Protein 2R8B (pdb70)

InterPro domains:
  IPR002925 Dienelactone hydrolase [PF01738] (79-183)
  IPR029058 Alpha/Beta hydrolase fold [G3DSA:3.40.50.1820] (1-204)
  IPR029058 Alpha/Beta hydrolase fold [SSF53474] (9-200)

Organism: Agrobacterium fabrum (strain C58 / ATCC 33970) (NCBI:txid176299)

CATH classification: 3.40.50.1820

Structure (mmCIF, N/CA/C/O backbone):
data_2R8B
#
_entry.id   2R8B
#
_cell.length_a   58.904
_cell.length_b   58.727
_cell.length_c   165.155
_cell.angle_alpha   90.00
_cell.angle_beta   90.00
_cell.angle_gamma   90.00
#
_symmetry.space_group_name_H-M   'P 21 21 21'
#
loop_
_entity.id
_entity.type
_entity.pdbx_description
1 polymer 'Uncharacterized protein Atu2452'
2 non-polymer 'SULFATE ION'
3 water water
#
loop_
_atom_site.group_PDB
_atom_site.id
_atom_site.type_symbol
_atom_site.label_atom_id
_atom_site.label_alt_id
_atom_site.label_comp_id
_atom_site.label_asym_id
_atom_site.label_entity_id
_atom_site.label_seq_id
_atom_site.pdbx_PDB_ins_code
_atom_site.Cartn_x
_atom_site.Cartn_y
_atom_site.Cartn_z
_atom_site.occupancy
_atom_site.B_iso_or_equiv
_atom_site.auth_seq_id
_atom_site.auth_comp_id
_atom_site.auth_asym_id
_atom_site.auth_atom_id
_atom_site.pdbx_PDB_model_num
ATOM 1 N N . PRO A 1 45 ? 7.811 14.914 3.355 1.00 66.29 43 PRO A N 1
ATOM 2 C CA . PRO A 1 45 ? 8.428 16.048 2.633 1.00 66.05 43 PRO A CA 1
ATOM 3 C C . PRO A 1 45 ? 9.920 15.847 2.274 1.00 65.81 43 PRO A C 1
ATOM 4 O O . PRO A 1 45 ? 10.506 14.796 2.595 1.00 66.12 43 PRO A O 1
ATOM 16 N N . THR A 1 47 ? 13.519 18.776 1.794 1.00 61.59 45 THR A N 1
ATOM 17 C CA . THR A 1 47 ? 13.894 19.960 2.608 1.00 59.96 45 THR A CA 1
ATOM 18 C C . THR A 1 47 ? 13.570 21.377 2.057 1.00 59.21 45 THR A C 1
ATOM 19 O O . THR A 1 47 ? 13.101 22.248 2.799 1.00 58.76 45 THR A O 1
ATOM 23 N N . LYS A 1 48 ? 13.819 21.594 0.770 1.00 58.13 46 LYS A N 1
ATOM 24 C CA . LYS A 1 48 ? 13.330 22.767 0.027 1.00 56.86 46 LYS A CA 1
ATOM 25 C C . LYS A 1 48 ? 11.821 22.740 -0.219 1.00 56.48 46 LYS A C 1
ATOM 26 O O . LYS A 1 48 ? 11.220 23.735 -0.594 1.00 55.97 46 LYS A O 1
ATOM 32 N N . ASP A 1 49 ? 11.230 21.565 -0.068 1.00 56.20 47 ASP A N 1
ATOM 33 C CA . ASP A 1 49 ? 9.793 21.393 -0.127 1.00 55.86 47 ASP A CA 1
ATOM 34 C C . ASP A 1 49 ? 9.143 21.529 1.243 1.00 55.83 47 ASP A C 1
ATOM 35 O O . ASP A 1 49 ? 8.020 21.044 1.430 1.00 55.50 47 ASP A O 1
ATOM 40 N N . SER A 1 50 ? 9.834 22.153 2.204 1.00 55.46 48 SER A N 1
ATOM 41 C CA . SER A 1 50 ? 9.385 22.054 3.602 1.00 55.04 48 SER A CA 1
ATOM 42 C C . SER A 1 50 ? 8.080 22.813 3.861 1.00 54.69 48 SER A C 1
ATOM 43 O O . SER A 1 50 ? 7.306 22.437 4.720 1.00 55.04 48 SER A O 1
ATOM 46 N N . TYR A 1 51 ? 7.833 23.872 3.105 1.00 54.52 49 TYR A N 1
ATOM 47 C CA . TYR A 1 51 ? 6.525 24.492 3.080 1.00 54.20 49 TYR A CA 1
ATOM 48 C C . TYR A 1 51 ? 5.927 24.102 1.753 1.00 54.31 49 TYR A C 1
ATOM 49 O O . TYR A 1 51 ? 6.650 23.916 0.750 1.00 54.18 49 TYR A O 1
ATOM 58 N N . PHE A 1 52 ? 4.609 23.976 1.751 1.00 54.30 50 PHE A N 1
ATOM 59 C CA . PHE A 1 52 ? 3.849 23.972 0.525 1.00 54.72 50 PHE A CA 1
ATOM 60 C C . PHE A 1 52 ? 4.008 25.340 -0.091 1.00 54.38 50 PHE A C 1
ATOM 61 O O . PHE A 1 52 ? 3.963 26.335 0.595 1.00 54.60 50 PHE A O 1
ATOM 69 N N . HIS A 1 53 ? 4.216 25.420 -1.387 1.00 54.72 51 HIS A N 1
ATOM 70 C CA . HIS A 1 53 ? 4.470 26.740 -1.957 1.00 54.63 51 HIS A CA 1
ATOM 71 C C . HIS A 1 53 ? 4.235 26.778 -3.455 1.00 54.97 51 HIS A C 1
ATOM 72 O O . HIS A 1 53 ? 4.265 25.747 -4.105 1.00 54.74 51 HIS A O 1
ATOM 79 N N . LYS A 1 54 ? 3.992 27.962 -4.003 1.00 55.39 52 LYS A N 1
ATOM 80 C CA . LYS A 1 54 ? 4.177 28.146 -5.442 1.00 55.23 52 LYS A CA 1
ATOM 81 C C . LYS A 1 54 ? 5.671 28.403 -5.776 1.00 55.21 52 LYS A C 1
ATOM 82 O O . LYS A 1 54 ? 6.417 28.952 -4.941 1.00 55.46 52 LYS A O 1
ATOM 88 N N . SER A 1 55 ? 6.105 28.021 -6.987 1.00 54.80 53 SER A N 1
ATOM 89 C CA . SER A 1 55 ? 7.434 28.410 -7.489 1.00 54.51 53 SER A CA 1
ATOM 90 C C . SER A 1 55 ? 7.493 28.711 -8.984 1.00 54.71 53 SER A C 1
ATOM 91 O O . SER A 1 55 ? 6.779 28.109 -9.780 1.00 54.93 53 SER A O 1
ATOM 94 N N . ARG A 1 56 ? 8.378 29.627 -9.365 1.00 54.96 54 ARG A N 1
ATOM 95 C CA . ARG A 1 56 ? 8.645 29.908 -10.783 1.00 55.45 54 ARG A CA 1
ATOM 96 C C . ARG A 1 56 ? 10.160 29.946 -10.940 1.00 55.14 54 ARG A C 1
ATOM 97 O O . ARG A 1 56 ? 10.813 30.878 -10.452 1.00 55.34 54 ARG A O 1
ATOM 105 N N . ALA A 1 57 ? 10.714 28.895 -11.543 1.00 54.80 55 ALA A N 1
ATOM 106 C CA . ALA A 1 57 ? 12.156 28.754 -11.764 1.00 55.14 55 ALA A CA 1
ATOM 107 C C . ALA A 1 57 ? 12.705 29.937 -12.554 1.00 55.63 55 ALA A C 1
ATOM 108 O O . ALA A 1 57 ? 12.226 30.247 -13.636 1.00 55.65 55 ALA A O 1
ATOM 110 N N . GLY A 1 58 ? 13.700 30.617 -11.993 1.00 56.28 56 GLY A N 1
ATOM 111 C CA . GLY A 1 58 ? 14.342 31.739 -12.681 1.00 56.15 56 GLY A CA 1
ATOM 112 C C . GLY A 1 58 ? 15.693 31.373 -13.285 1.00 55.61 56 GLY A C 1
ATOM 113 O O . GLY A 1 58 ? 16.149 30.209 -13.202 1.00 54.71 56 GLY A O 1
ATOM 114 N N . VAL A 1 59 ? 16.326 32.386 -13.883 1.00 54.96 57 VAL A N 1
ATOM 115 C CA . VAL A 1 59 ? 17.672 32.249 -14.416 1.00 54.38 57 VAL A CA 1
ATOM 116 C C . VAL A 1 59 ? 18.722 32.058 -13.312 1.00 53.65 57 VAL A C 1
ATOM 117 O O . VAL A 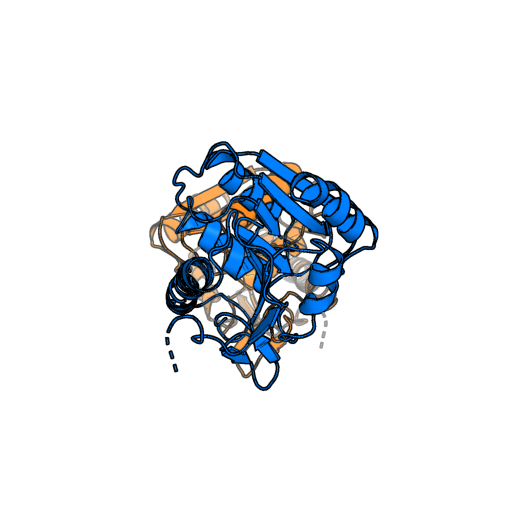1 59 ? 18.634 32.687 -12.252 1.00 54.63 57 VAL A O 1
ATOM 121 N N . ALA A 1 60 ? 19.671 31.157 -13.550 1.00 52.55 58 ALA A N 1
ATOM 122 C CA . ALA A 1 60 ? 20.808 30.934 -12.665 1.00 52.43 58 ALA A CA 1
ATOM 123 C C . ALA A 1 60 ? 21.650 32.215 -12.371 1.00 52.65 58 ALA A C 1
ATOM 124 O O . ALA A 1 60 ? 22.222 32.852 -13.278 1.00 52.82 58 ALA A O 1
ATOM 126 N N . GLY A 1 61 ? 21.743 32.598 -11.108 1.00 51.86 59 GLY A N 1
ATOM 127 C CA . GLY A 1 61 ? 22.535 33.776 -10.803 1.00 52.25 59 GLY A CA 1
ATOM 128 C C . GLY A 1 61 ? 21.654 34.971 -10.496 1.00 52.50 59 GLY A C 1
ATOM 129 O O . GLY A 1 61 ? 22.097 35.971 -9.840 1.00 52.44 59 GLY A O 1
ATOM 130 N N . ALA A 1 62 ? 20.407 34.853 -10.956 1.00 51.94 60 ALA A N 1
ATOM 131 C CA . ALA A 1 62 ? 19.381 35.818 -10.661 1.00 52.13 60 ALA A CA 1
ATOM 132 C C . ALA A 1 62 ? 18.815 35.616 -9.229 1.00 53.14 60 ALA A C 1
ATOM 133 O O . ALA A 1 62 ? 18.932 34.513 -8.631 1.00 53.38 60 ALA A O 1
ATOM 135 N N . PRO A 1 63 ? 18.205 36.684 -8.665 1.00 53.22 61 PRO A N 1
ATOM 136 C CA . PRO A 1 63 ? 17.724 36.611 -7.280 1.00 52.81 61 PRO A CA 1
ATOM 137 C C . PRO A 1 63 ? 16.785 35.443 -7.019 1.00 52.76 61 PRO A C 1
ATOM 138 O O . PRO A 1 63 ? 16.129 34.954 -7.946 1.00 52.94 61 PRO A O 1
ATOM 142 N N . LEU A 1 64 ? 16.800 34.994 -5.765 1.00 52.63 62 LEU A N 1
ATOM 143 C CA . LEU A 1 64 ? 15.778 34.184 -5.134 1.00 53.23 62 LEU A CA 1
ATOM 144 C C . LEU A 1 64 ? 14.803 35.171 -4.492 1.00 54.03 62 LEU A C 1
ATOM 145 O O . LEU A 1 64 ? 15.156 35.890 -3.548 1.00 54.38 62 LEU A O 1
ATOM 150 N N . PHE A 1 65 ? 13.585 35.231 -5.004 1.00 54.26 63 PHE A N 1
ATOM 151 C CA . PHE A 1 65 ? 12.645 36.165 -4.453 1.00 54.13 63 PHE A CA 1
ATOM 152 C C . PHE A 1 65 ? 11.653 35.375 -3.622 1.00 54.80 63 PHE A C 1
ATOM 153 O O . PHE A 1 65 ? 10.850 34.625 -4.171 1.00 55.80 63 PHE A O 1
ATOM 161 N N . VAL A 1 66 ? 11.698 35.517 -2.305 1.00 54.62 64 VAL A N 1
ATOM 162 C CA . VAL A 1 66 ? 10.714 34.839 -1.465 1.00 54.90 64 VAL A CA 1
ATOM 163 C C . VAL A 1 66 ? 9.711 35.861 -0.939 1.00 55.07 64 VAL A C 1
ATOM 164 O O . VAL A 1 66 ? 10.104 36.957 -0.551 1.00 54.58 64 VAL A O 1
ATOM 168 N N . LEU A 1 67 ? 8.418 35.523 -1.012 1.00 55.79 65 LEU A N 1
ATOM 169 C CA . LEU A 1 67 ? 7.342 36.451 -0.643 1.00 56.27 65 LEU A CA 1
ATOM 170 C C . LEU A 1 67 ? 6.403 35.760 0.287 1.00 56.58 65 LEU A C 1
ATOM 171 O O . LEU A 1 67 ? 5.969 34.641 0.033 1.00 57.59 65 LEU A O 1
ATOM 176 N N . LEU A 1 68 ? 6.057 36.466 1.354 1.00 56.92 66 LEU A N 1
ATOM 177 C CA . LEU A 1 68 ? 5.380 35.901 2.483 1.00 56.31 66 LEU A CA 1
ATOM 178 C C . LEU A 1 68 ? 4.066 36.655 2.790 1.00 56.48 66 LEU A C 1
ATOM 179 O O . LEU A 1 68 ? 4.088 37.811 3.204 1.00 56.88 66 LEU A O 1
ATOM 184 N N . HIS A 1 69 ? 2.936 35.982 2.586 1.00 56.43 67 HIS A N 1
ATOM 185 C CA . HIS A 1 69 ? 1.614 36.573 2.709 1.00 56.76 67 HIS A CA 1
ATOM 186 C C . HIS A 1 69 ? 1.319 37.044 4.136 1.00 57.35 67 HIS A C 1
ATOM 187 O O . HIS A 1 69 ? 1.992 36.627 5.071 1.00 57.30 67 HIS A O 1
ATOM 194 N N . GLY A 1 70 ? 0.305 37.902 4.288 1.00 57.54 68 GLY A N 1
ATOM 195 C CA . GLY A 1 70 ? -0.190 38.287 5.596 1.00 58.22 68 GLY A CA 1
ATOM 196 C C . GLY A 1 70 ? -1.054 37.182 6.184 1.00 58.64 68 GLY A C 1
ATOM 197 O O . GLY A 1 70 ? -1.353 36.187 5.513 1.00 59.71 68 GLY A O 1
ATOM 198 N N . THR A 1 71 ? -1.437 37.346 7.437 1.00 58.01 69 THR A N 1
ATOM 199 C CA . THR A 1 71 ? -2.417 36.504 8.074 1.00 58.48 69 THR A CA 1
ATOM 200 C C . THR A 1 71 ? -3.649 36.399 7.148 1.00 59.04 69 THR A C 1
ATOM 201 O O . THR A 1 71 ? -4.148 37.426 6.637 1.00 59.38 69 THR A O 1
ATOM 205 N N . GLY A 1 72 ? -4.131 35.174 6.924 1.00 58.59 70 GLY A N 1
ATOM 206 C CA . GLY A 1 72 ? -5.354 34.982 6.181 1.00 58.52 70 GLY A CA 1
ATOM 207 C C . GLY A 1 72 ? -5.127 34.811 4.694 1.00 58.86 70 GLY A C 1
ATOM 208 O O . GLY A 1 72 ? -6.002 34.325 4.003 1.00 58.74 70 GLY A O 1
ATOM 209 N N . GLY A 1 73 ? -3.956 35.205 4.192 1.00 59.23 71 GLY A N 1
ATOM 210 C CA . GLY A 1 73 ? -3.619 35.043 2.776 1.00 59.45 71 GLY A CA 1
ATOM 211 C C . GLY A 1 73 ? -3.140 33.638 2.465 1.00 60.14 71 GLY A C 1
ATOM 212 O O . GLY A 1 73 ? -3.463 32.695 3.199 1.00 60.16 71 GLY A O 1
ATOM 213 N N . ASP A 1 74 ? -2.381 33.493 1.373 1.00 60.56 72 ASP A N 1
ATOM 214 C CA . ASP A 1 74 ? -1.772 32.212 1.000 1.00 61.07 72 ASP A CA 1
ATOM 215 C C . ASP A 1 74 ? -0.699 32.373 -0.096 1.00 61.48 72 ASP A C 1
ATOM 216 O O . ASP A 1 74 ? -0.200 33.493 -0.303 1.00 61.99 72 ASP A O 1
ATOM 221 N N . GLU A 1 75 ? -0.368 31.272 -0.797 1.00 61.10 73 GLU A N 1
ATOM 222 C CA . GLU A 1 75 ? 0.729 31.255 -1.776 1.00 61.24 73 GLU A CA 1
ATOM 223 C C . GLU A 1 75 ? 0.442 32.050 -3.046 1.00 61.35 73 GLU A C 1
ATOM 224 O O . GLU A 1 75 ? 1.374 32.431 -3.767 1.00 61.24 73 GLU A O 1
ATOM 230 N N . ASN A 1 76 ? -0.830 32.292 -3.339 1.00 61.37 74 ASN A N 1
ATOM 231 C CA . ASN A 1 76 ? -1.166 33.122 -4.500 1.00 61.67 74 ASN A CA 1
ATOM 232 C C . ASN A 1 76 ? -1.291 34.608 -4.255 1.00 61.36 74 ASN A C 1
ATOM 233 O O . ASN A 1 76 ? -1.277 35.359 -5.235 1.00 61.39 74 ASN A O 1
ATOM 238 N N . GLN A 1 77 ? -1.439 35.021 -2.992 1.00 60.79 75 GLN A N 1
ATOM 239 C CA . GLN A 1 77 ? -1.429 36.445 -2.663 1.00 60.85 75 GLN A CA 1
ATOM 240 C C . GLN A 1 77 ? -0.328 37.161 -3.423 1.00 60.13 75 GLN A C 1
ATOM 241 O O . GLN A 1 77 ? -0.610 37.990 -4.307 1.00 59.27 75 GLN A O 1
ATOM 247 N N . PHE A 1 78 ? 0.918 36.802 -3.119 1.00 59.43 76 PHE A N 1
ATOM 248 C CA . PHE A 1 78 ? 2.037 37.564 -3.646 1.00 59.09 76 PHE A CA 1
ATOM 249 C C . PHE A 1 78 ? 2.805 37.053 -4.874 1.00 58.62 76 PHE A C 1
ATOM 250 O O . PHE A 1 78 ? 3.681 37.770 -5.379 1.00 58.81 76 PHE A O 1
ATOM 258 N N . PHE A 1 79 ? 2.467 35.854 -5.361 1.00 57.86 77 PHE A N 1
ATOM 259 C CA . PHE A 1 79 ? 3.184 35.222 -6.462 1.00 57.07 77 PHE A CA 1
ATOM 260 C C . PHE A 1 79 ? 3.312 36.093 -7.706 1.00 58.09 77 PHE A C 1
ATOM 261 O O . PHE A 1 79 ? 4.436 36.411 -8.082 1.00 58.51 77 PHE A O 1
ATOM 269 N N . ASP A 1 80 ? 2.216 36.477 -8.368 1.00 58.65 78 ASP A N 1
ATOM 270 C CA . ASP A 1 80 ? 2.410 37.137 -9.671 1.00 59.39 78 ASP A CA 1
ATOM 271 C C . ASP A 1 80 ? 2.827 38.552 -9.440 1.00 59.52 78 ASP A C 1
ATOM 272 O O . ASP A 1 80 ? 3.527 39.143 -10.260 1.00 59.53 78 ASP A O 1
ATOM 277 N N . PHE A 1 81 ? 2.433 39.085 -8.295 1.00 59.99 79 PHE A N 1
ATOM 278 C CA . PHE A 1 81 ? 2.889 40.401 -7.907 1.00 60.48 79 PHE A CA 1
ATOM 279 C C . PHE A 1 81 ? 4.408 40.532 -8.025 1.00 60.84 79 PHE A C 1
ATOM 280 O O . PHE A 1 81 ? 4.917 41.469 -8.653 1.00 61.04 79 PHE A O 1
ATOM 288 N N . GLY A 1 82 ? 5.111 39.581 -7.412 1.00 61.29 80 GLY A N 1
ATOM 289 C CA . GLY A 1 82 ? 6.559 39.435 -7.543 1.00 61.88 80 GLY A CA 1
ATOM 290 C C . GLY A 1 82 ? 7.100 38.737 -8.802 1.00 62.39 80 GLY A C 1
ATOM 291 O O . GLY A 1 82 ? 8.293 38.748 -9.045 1.00 62.61 80 GLY A O 1
ATOM 292 N N . ALA A 1 83 ? 6.261 38.116 -9.613 1.00 62.58 81 ALA A N 1
ATOM 293 C CA . ALA A 1 83 ? 6.767 37.635 -10.902 1.00 63.52 81 ALA A CA 1
ATOM 294 C C . ALA A 1 83 ? 6.945 38.836 -11.821 1.00 63.74 81 ALA A C 1
ATOM 295 O O . ALA A 1 83 ? 7.976 38.989 -12.509 1.00 63.44 81 ALA A O 1
ATOM 297 N N . ARG A 1 84 ? 5.905 39.669 -11.793 1.00 64.50 82 ARG A N 1
ATOM 298 C CA . ARG A 1 84 ? 5.839 40.972 -12.431 1.00 65.50 82 ARG A CA 1
ATOM 299 C C . ARG A 1 84 ? 6.998 41.842 -11.923 1.00 64.67 82 ARG A C 1
ATOM 300 O O . ARG A 1 84 ? 7.579 42.585 -12.681 1.00 64.50 82 ARG A O 1
ATOM 308 N N . LEU A 1 85 ? 7.357 41.746 -10.651 1.00 64.08 83 LEU A N 1
ATOM 309 C CA . LEU A 1 85 ? 8.398 42.635 -10.172 1.00 64.03 83 LEU A CA 1
ATOM 310 C C . LEU A 1 85 ? 9.820 42.304 -10.609 1.00 64.11 83 LEU A C 1
ATOM 311 O O . LEU A 1 85 ? 10.596 43.200 -10.896 1.00 64.57 83 LEU A O 1
ATOM 316 N N . LEU A 1 86 ? 10.194 41.033 -10.593 1.00 63.80 84 LEU A N 1
ATOM 317 C CA . LEU A 1 86 ? 11.549 40.662 -10.952 1.00 63.22 84 LEU A CA 1
ATOM 318 C C . LEU A 1 86 ? 11.440 39.608 -12.038 1.00 63.71 84 LEU A C 1
ATOM 319 O O . LEU A 1 86 ? 11.367 38.385 -11.797 1.00 63.92 84 LEU A O 1
ATOM 324 N N . PRO A 1 87 ? 11.415 40.106 -13.265 1.00 63.56 85 PRO A N 1
ATOM 325 C CA . PRO A 1 87 ? 10.845 39.395 -14.376 1.00 63.40 85 PRO A CA 1
ATOM 326 C C . PRO A 1 87 ? 11.535 38.055 -14.494 1.00 63.10 85 PRO A C 1
ATOM 327 O O . PRO A 1 87 ? 11.003 37.121 -15.107 1.00 63.87 85 PRO A O 1
ATOM 331 N N . GLN A 1 88 ? 12.729 37.954 -13.924 1.00 62.25 86 GLN A N 1
ATOM 332 C CA . GLN A 1 88 ? 13.515 36.761 -14.148 1.00 61.35 86 GLN A CA 1
ATOM 333 C C . GLN A 1 88 ? 14.192 36.228 -12.912 1.00 60.71 86 GLN A C 1
ATOM 334 O O . GLN A 1 88 ? 15.111 35.405 -12.993 1.00 60.86 86 GLN A O 1
ATOM 340 N N . ALA A 1 89 ? 13.689 36.672 -11.764 1.00 59.69 87 ALA A N 1
ATOM 341 C CA . ALA A 1 89 ? 14.138 36.151 -10.491 1.00 58.60 87 ALA A CA 1
ATOM 342 C C . ALA A 1 89 ? 13.519 34.785 -10.409 1.00 57.90 87 ALA A C 1
ATOM 343 O O . ALA A 1 89 ? 12.480 34.552 -11.035 1.00 57.85 87 ALA A O 1
ATOM 345 N N . THR A 1 90 ? 14.150 33.876 -9.676 1.00 57.03 88 THR A N 1
ATOM 346 C CA . THR A 1 90 ? 13.457 32.654 -9.355 1.00 56.33 88 THR A CA 1
ATOM 347 C C . THR A 1 90 ? 12.525 32.987 -8.205 1.00 56.21 88 THR A C 1
ATOM 348 O O . THR A 1 90 ? 12.916 33.687 -7.283 1.00 56.28 88 THR A O 1
ATOM 352 N N . ILE A 1 91 ? 11.263 32.572 -8.298 1.00 55.99 89 ILE A N 1
ATOM 353 C CA . ILE A 1 91 ? 10.245 33.103 -7.384 1.00 55.66 89 ILE A CA 1
ATOM 354 C C . ILE A 1 91 ? 9.582 32.066 -6.550 1.00 55.99 89 ILE A C 1
ATOM 355 O O . ILE A 1 91 ? 9.085 31.049 -7.033 1.00 56.99 89 ILE A O 1
ATOM 360 N N . LEU A 1 92 ? 9.490 32.370 -5.281 1.00 56.06 90 LEU A N 1
ATOM 361 C CA . LEU A 1 92 ? 9.147 31.368 -4.344 1.00 56.70 90 LEU A CA 1
ATOM 362 C C . LEU A 1 92 ? 8.095 31.892 -3.357 1.00 56.02 90 LEU A C 1
ATOM 363 O O . LEU A 1 92 ? 8.288 32.906 -2.708 1.00 56.30 90 LEU A O 1
ATOM 368 N N . SER A 1 93 ? 6.954 31.234 -3.263 1.00 55.72 91 SER A N 1
ATOM 369 C CA . SER A 1 93 ? 5.884 31.797 -2.439 1.00 55.27 91 SER A CA 1
ATOM 370 C C . SER A 1 93 ? 5.107 30.723 -1.667 1.00 55.15 91 SER A C 1
ATOM 371 O O . SER A 1 93 ? 4.245 30.040 -2.226 1.00 55.34 91 SER A O 1
ATOM 374 N N . PRO A 1 94 ? 5.436 30.571 -0.375 1.00 54.76 92 PRO A N 1
ATOM 375 C CA . PRO A 1 94 ? 4.874 29.540 0.474 1.00 55.01 92 PRO A CA 1
ATOM 376 C C . PRO A 1 94 ? 3.610 29.996 1.165 1.00 55.67 92 PRO A C 1
ATOM 377 O O . PRO A 1 94 ? 3.436 31.218 1.430 1.00 56.36 92 PRO A O 1
ATOM 381 N N . VAL A 1 95 ? 2.746 29.029 1.466 1.00 55.90 93 VAL A N 1
ATOM 382 C CA . VAL A 1 95 ? 1.631 29.242 2.400 1.00 56.54 93 VAL A CA 1
ATOM 383 C C . VAL A 1 95 ? 2.154 28.906 3.792 1.00 57.12 93 VAL A C 1
ATOM 384 O O . VAL A 1 95 ? 2.853 27.906 3.948 1.00 57.77 93 VAL A O 1
ATOM 388 N N . GLY A 1 96 ? 1.849 29.736 4.784 1.00 57.10 94 GLY A N 1
ATOM 389 C CA . GLY A 1 96 ? 2.262 29.461 6.162 1.00 57.74 94 GLY A CA 1
ATOM 390 C C . GLY A 1 96 ? 1.741 28.153 6.752 1.00 57.94 94 GLY A C 1
ATOM 391 O O . GLY A 1 96 ? 0.761 27.582 6.283 1.00 57.33 94 GLY A O 1
ATOM 392 N N . ASP A 1 97 ? 2.400 27.685 7.797 1.00 58.74 95 ASP A N 1
ATOM 393 C CA . ASP A 1 97 ? 2.145 26.352 8.312 1.00 59.64 95 ASP A CA 1
ATOM 394 C C . ASP A 1 97 ? 1.335 26.337 9.584 1.00 59.93 95 ASP A C 1
ATOM 395 O O . ASP A 1 97 ? 1.175 25.287 10.196 1.00 60.24 95 ASP A O 1
ATOM 400 N N . VAL A 1 98 ? 0.840 27.497 9.997 1.00 60.34 96 VAL A N 1
ATOM 401 C CA . VAL A 1 98 ? -0.048 27.565 11.153 1.00 60.53 96 VAL A CA 1
ATOM 402 C C . VAL A 1 98 ? -1.424 27.981 10.640 1.00 60.85 96 VAL A C 1
ATOM 403 O O . VAL A 1 98 ? -1.532 28.843 9.775 1.00 61.27 96 VAL A O 1
ATOM 407 N N . SER A 1 99 ? -2.477 27.364 11.145 1.00 61.08 97 SER A N 1
ATOM 408 C CA . SER A 1 99 ? -3.806 27.748 10.723 1.00 61.55 97 SER A CA 1
ATOM 409 C C . SER A 1 99 ? -4.549 28.278 11.957 1.00 62.12 97 SER A C 1
ATOM 410 O O . SER A 1 99 ? -4.611 27.586 12.958 1.00 62.53 97 SER A O 1
ATOM 413 N N . GLU A 1 100 ? -5.072 29.506 11.909 1.00 62.48 98 GLU A N 1
ATOM 414 C CA . GLU A 1 100 ? -5.739 30.114 13.071 1.00 62.72 98 GLU A CA 1
ATOM 415 C C . GLU A 1 100 ? -7.270 30.027 12.961 1.00 63.09 98 GLU A C 1
ATOM 416 O O . GLU A 1 100 ? -7.907 30.974 12.484 1.00 63.35 98 GLU A O 1
ATOM 422 N N . HIS A 1 101 ? -7.847 28.921 13.464 1.00 63.13 99 HIS A N 1
ATOM 423 C CA . HIS A 1 101 ? -9.114 28.348 12.939 1.00 63.19 99 HIS A CA 1
ATOM 424 C C . HIS A 1 101 ? -9.401 28.922 11.535 1.00 62.26 99 HIS A C 1
ATOM 425 O O . HIS A 1 101 ? -10.100 29.925 11.393 1.00 62.20 99 HIS A O 1
ATOM 432 N N . GLY A 1 102 ? -8.828 28.317 10.503 1.00 61.10 100 GLY A N 1
ATOM 433 C CA . GLY A 1 102 ? -9.006 28.840 9.153 1.00 59.86 100 GLY A CA 1
ATOM 434 C C . GLY A 1 102 ? -7.822 29.626 8.611 1.00 58.91 100 GLY A C 1
ATOM 435 O O . GLY A 1 102 ? -7.075 29.114 7.783 1.00 58.31 100 GLY A O 1
ATOM 436 N N . ALA A 1 103 ? -7.648 30.867 9.073 1.00 58.20 101 ALA A N 1
ATOM 437 C CA . ALA A 1 103 ? -6.604 31.762 8.523 1.00 57.18 101 ALA A CA 1
ATOM 438 C C . ALA A 1 103 ? -5.140 31.263 8.702 1.00 56.59 101 ALA A C 1
ATOM 439 O O . ALA A 1 103 ? -4.668 31.015 9.817 1.00 56.64 101 ALA A O 1
ATOM 441 N N . ALA A 1 104 ? -4.432 31.110 7.588 1.00 55.63 102 ALA A N 1
ATOM 442 C CA . ALA A 1 104 ? -3.058 30.633 7.642 1.00 54.98 102 ALA A CA 1
ATOM 443 C C . ALA A 1 104 ? -2.056 31.744 8.017 1.00 54.57 102 ALA A C 1
ATOM 444 O O . ALA A 1 104 ? -2.206 32.905 7.586 1.00 54.51 102 ALA A O 1
ATOM 446 N N . ARG A 1 105 ? -1.057 31.395 8.834 1.00 53.85 103 ARG A N 1
ATOM 447 C CA . ARG A 1 105 ? 0.031 32.324 9.207 1.00 53.37 103 ARG A CA 1
ATOM 448 C C . ARG A 1 105 ? 1.322 31.574 9.352 1.00 53.42 103 ARG A C 1
ATOM 449 O O . ARG A 1 105 ? 1.321 30.339 9.299 1.00 53.35 103 ARG A O 1
ATOM 457 N N . PHE A 1 106 ? 2.410 32.324 9.528 1.00 53.10 104 PHE A N 1
ATOM 458 C CA . PHE A 1 106 ? 3.733 31.741 9.619 1.00 53.33 104 PHE A CA 1
ATOM 459 C C . PHE A 1 106 ? 4.272 31.377 11.012 1.00 54.34 104 PHE A C 1
ATOM 460 O O . PHE A 1 106 ? 5.389 30.833 11.098 1.00 55.10 104 PHE A O 1
ATOM 468 N N . PHE A 1 107 ? 3.530 31.687 12.085 1.00 54.73 105 PHE A N 1
ATOM 469 C CA . PHE A 1 107 ? 3.927 31.342 13.477 1.00 55.12 105 PHE A CA 1
ATOM 470 C C . PHE A 1 107 ? 2.818 31.707 14.411 1.00 56.29 105 PHE A C 1
ATOM 471 O O . PHE A 1 107 ? 1.973 32.524 14.082 1.00 56.53 105 PHE A O 1
ATOM 479 N N . ARG A 1 108 ? 2.835 31.163 15.612 1.00 58.10 106 ARG A N 1
ATOM 480 C CA . ARG A 1 108 ? 1.673 31.260 16.481 1.00 60.48 106 ARG A CA 1
ATOM 481 C C . ARG A 1 108 ? 1.649 32.456 17.414 1.00 61.24 106 ARG A C 1
ATOM 482 O O . ARG A 1 108 ? 2.626 32.758 18.081 1.00 61.52 106 ARG A O 1
ATOM 490 N N . ARG A 1 109 ? 0.495 33.102 17.487 1.00 62.11 107 ARG A N 1
ATOM 491 C CA . ARG A 1 109 ? 0.200 34.034 18.579 1.00 62.68 107 ARG A CA 1
ATOM 492 C C . ARG A 1 109 ? -0.690 33.295 19.551 1.00 63.69 107 ARG A C 1
ATOM 493 O O . ARG A 1 109 ? -1.542 32.489 19.158 1.00 63.94 107 ARG A O 1
ATOM 501 N N . THR A 1 110 ? -0.544 33.599 20.825 1.00 64.48 108 THR A N 1
ATOM 502 C CA . THR A 1 110 ? -1.521 33.119 21.767 1.00 65.79 108 THR A CA 1
ATOM 503 C C . THR A 1 110 ? -2.887 33.776 21.413 1.00 66.02 108 THR A C 1
ATOM 504 O O . THR A 1 110 ? -2.943 34.747 20.630 1.00 66.06 108 THR A O 1
ATOM 508 N N . GLY A 1 111 ? -3.980 33.223 21.954 1.00 66.59 109 GLY A N 1
ATOM 509 C CA . GLY A 1 111 ? -5.285 33.905 21.935 1.00 66.66 109 GLY A CA 1
ATOM 510 C C . GLY A 1 111 ? -5.071 35.322 22.459 1.00 66.69 109 GLY A C 1
ATOM 511 O O . GLY A 1 111 ? -4.210 35.547 23.321 1.00 67.37 109 GLY A O 1
ATOM 512 N N . GLU A 1 112 ? -5.815 36.292 21.936 1.00 65.97 110 GLU A N 1
ATOM 513 C CA . GLU A 1 112 ? -5.612 37.693 22.339 1.00 65.28 110 GLU A CA 1
ATOM 514 C C . GLU A 1 112 ? -4.233 38.228 21.934 1.00 65.01 110 GLU A C 1
ATOM 515 O O . GLU A 1 112 ? -3.794 39.288 22.433 1.00 65.51 110 GLU A O 1
ATOM 521 N N . GLY A 1 113 ? -3.552 37.478 21.054 1.00 63.79 111 GLY A N 1
ATOM 522 C CA . GLY A 1 113 ? -2.586 38.056 20.131 1.00 61.94 111 GLY A CA 1
ATOM 523 C C . GLY A 1 113 ? -1.107 38.171 20.386 1.00 60.78 111 GLY A C 1
ATOM 524 O O . GLY A 1 113 ? -0.395 38.746 19.548 1.00 61.04 111 GLY A O 1
ATOM 525 N N . VAL A 1 114 ? -0.608 37.638 21.499 1.00 59.79 112 VAL A N 1
ATOM 526 C CA . VAL A 1 114 ? 0.844 37.827 21.807 1.00 58.54 112 VAL A CA 1
ATOM 527 C C . VAL A 1 114 ? 1.689 36.725 21.170 1.00 57.53 112 VAL A C 1
ATOM 528 O O . VAL A 1 114 ? 1.324 35.537 21.280 1.00 58.20 112 VAL A O 1
ATOM 532 N N . TYR A 1 115 ? 2.780 37.101 20.505 1.00 55.45 113 TYR A N 1
ATOM 533 C CA . TYR A 1 115 ? 3.598 36.102 19.803 1.00 54.65 113 TYR A CA 1
ATOM 534 C C . TYR A 1 115 ? 4.152 34.978 20.673 1.00 54.77 113 TYR A C 1
ATOM 535 O O . TYR A 1 115 ? 4.754 35.225 21.738 1.00 54.08 113 TYR A O 1
ATOM 544 N N . ASP A 1 116 ? 4.003 33.752 20.166 1.00 54.77 114 ASP A N 1
ATOM 545 C CA . ASP A 1 116 ? 4.643 32.571 20.728 1.00 54.61 114 ASP A CA 1
ATOM 546 C C . ASP A 1 116 ? 6.123 32.560 20.285 1.00 54.76 114 ASP A C 1
ATOM 547 O O . ASP A 1 116 ? 6.439 32.355 19.090 1.00 54.82 114 ASP A O 1
ATOM 560 N N . VAL A 1 118 ? 8.733 30.446 21.166 1.00 52.81 116 VAL A N 1
ATOM 561 C CA . VAL A 1 118 ? 9.238 29.130 20.737 1.00 52.59 116 VAL A CA 1
ATOM 562 C C . VAL A 1 118 ? 8.787 28.821 19.313 1.00 52.65 116 VAL A C 1
ATOM 563 O O . VAL A 1 118 ? 9.594 28.356 18.497 1.00 53.52 116 VAL A O 1
ATOM 567 N N . ASP A 1 119 ? 7.522 29.096 18.994 1.00 51.94 117 ASP A N 1
ATOM 568 C CA . ASP A 1 119 ? 7.056 28.843 17.634 1.00 51.10 117 ASP A CA 1
ATOM 569 C C . ASP A 1 119 ? 7.721 29.760 16.635 1.00 50.14 117 ASP A C 1
ATOM 570 O O . ASP A 1 119 ? 8.068 29.332 15.562 1.00 50.13 117 ASP A O 1
ATOM 575 N N . LEU A 1 120 ? 7.906 31.013 17.003 1.00 49.48 118 LEU A N 1
ATOM 576 C CA . LEU A 1 120 ? 8.614 31.941 16.142 1.00 49.74 118 LEU A CA 1
ATOM 577 C C . LEU A 1 120 ? 10.035 31.500 15.846 1.00 49.74 118 LEU A C 1
ATOM 578 O O . LEU A 1 120 ? 10.476 31.593 14.700 1.00 49.18 118 LEU A O 1
ATOM 583 N N . GLU A 1 121 ? 10.742 31.030 16.869 1.00 50.01 119 GLU A N 1
ATOM 584 C CA . GLU A 1 121 ? 12.084 30.520 16.685 1.00 51.79 119 GLU A CA 1
ATOM 585 C C . GLU A 1 121 ? 12.046 29.259 15.808 1.00 51.48 119 GLU A C 1
ATOM 586 O O . GLU A 1 121 ? 12.859 29.107 14.874 1.00 51.37 119 GLU A O 1
ATOM 592 N N . ARG A 1 122 ? 11.063 28.390 16.057 1.00 51.44 120 ARG A N 1
ATOM 593 C CA . ARG A 1 122 ? 10.883 27.200 15.203 1.00 51.26 120 ARG A CA 1
ATOM 594 C C . ARG A 1 122 ? 10.755 27.571 13.725 1.00 51.13 120 ARG A C 1
ATOM 595 O O . ARG A 1 122 ? 11.397 26.935 12.881 1.00 51.37 120 ARG A O 1
ATOM 603 N N . ALA A 1 123 ? 9.953 28.604 13.447 1.00 50.69 121 ALA A N 1
ATOM 604 C CA . ALA A 1 123 ? 9.539 28.978 12.093 1.00 51.06 121 ALA A CA 1
ATOM 605 C C . ALA A 1 123 ? 10.641 29.732 11.376 1.00 51.75 121 ALA A C 1
ATOM 606 O O . ALA A 1 123 ? 10.813 29.647 10.147 1.00 51.82 121 ALA A O 1
ATOM 608 N N . THR A 1 124 ? 11.393 30.482 12.170 1.00 52.43 122 THR A N 1
ATOM 609 C CA . THR A 1 124 ? 12.538 31.227 11.669 1.00 51.90 122 THR A CA 1
ATOM 610 C C . THR A 1 124 ? 13.579 30.240 11.188 1.00 51.76 122 THR A C 1
ATOM 611 O O . THR A 1 124 ? 14.083 30.385 10.077 1.00 52.82 122 THR A O 1
ATOM 615 N N . GLY A 1 125 ? 13.842 29.213 11.992 1.00 51.42 123 GLY A N 1
ATOM 616 C CA . GLY A 1 125 ? 14.724 28.128 11.613 1.00 50.82 123 GLY A CA 1
ATOM 617 C C . GLY A 1 125 ? 14.256 27.352 10.408 1.00 50.96 123 GLY A C 1
ATOM 618 O O . GLY A 1 125 ? 15.085 26.923 9.619 1.00 51.15 123 GLY A O 1
ATOM 619 N N . LYS A 1 126 ? 12.940 27.181 10.248 1.00 51.09 124 LYS A N 1
ATOM 620 C CA . LYS A 1 126 ? 12.373 26.482 9.075 1.00 51.07 124 LYS A CA 1
ATOM 621 C C . LYS A 1 126 ? 12.537 27.320 7.807 1.00 51.76 124 LYS A C 1
ATOM 622 O O . LYS A 1 126 ? 13.126 26.851 6.841 1.00 51.69 124 LYS A O 1
ATOM 636 N N . ALA A 1 128 ? 14.642 29.915 7.176 1.00 52.35 126 ALA A N 1
ATOM 637 C CA . ALA A 1 128 ? 16.042 29.986 6.821 1.00 52.12 126 ALA A CA 1
ATOM 638 C C . ALA A 1 128 ? 16.434 28.771 5.965 1.00 52.49 126 ALA A C 1
ATOM 639 O O . ALA A 1 128 ? 16.962 28.929 4.870 1.00 52.40 126 ALA A O 1
ATOM 641 N N . ASP A 1 129 ? 16.149 27.568 6.463 1.00 52.24 127 ASP A N 1
ATOM 642 C CA . ASP A 1 129 ? 16.558 26.341 5.801 1.00 52.28 127 ASP A CA 1
ATOM 643 C C . ASP A 1 129 ? 15.965 26.216 4.413 1.00 52.47 127 ASP A C 1
ATOM 644 O O . ASP A 1 129 ? 16.689 25.921 3.444 1.00 52.57 127 ASP A O 1
ATOM 649 N N . PHE A 1 130 ? 14.651 26.448 4.359 1.00 51.95 128 PHE A N 1
ATOM 650 C CA . PHE A 1 130 ? 13.842 26.456 3.171 1.00 51.24 128 PHE A CA 1
ATOM 651 C C . PHE A 1 130 ? 14.494 27.392 2.168 1.00 51.44 128 PHE A C 1
ATOM 652 O O . PHE A 1 130 ? 14.818 26.989 1.064 1.00 51.81 128 PHE A O 1
ATOM 660 N N . ILE A 1 131 ? 14.750 28.626 2.560 1.00 51.70 129 ILE A N 1
ATOM 661 C CA . ILE A 1 131 ? 15.443 29.550 1.665 1.00 51.91 129 ILE A CA 1
ATOM 662 C C . ILE A 1 131 ? 16.846 29.046 1.213 1.00 52.01 129 ILE A C 1
ATOM 663 O O . ILE A 1 131 ? 17.069 28.922 0.022 1.00 53.13 129 ILE A O 1
ATOM 668 N N . LYS A 1 132 ? 17.768 28.738 2.125 1.00 52.18 130 LYS A N 1
ATOM 669 C CA . LYS A 1 132 ? 19.083 28.157 1.758 1.00 52.87 130 LYS A CA 1
ATOM 670 C C . LYS A 1 132 ? 18.982 26.953 0.788 1.00 52.99 130 LYS A C 1
ATOM 671 O O . LYS A 1 132 ? 19.822 26.782 -0.125 1.00 52.78 130 LYS A O 1
ATOM 677 N N . ALA A 1 133 ? 17.973 26.109 1.030 1.00 52.60 131 ALA A N 1
ATOM 678 C CA . ALA A 1 133 ? 17.806 24.859 0.293 1.00 51.77 131 ALA A CA 1
ATOM 679 C C . ALA A 1 133 ? 17.352 25.149 -1.138 1.00 51.51 131 ALA A C 1
ATOM 680 O O . ALA A 1 133 ? 17.792 24.483 -2.058 1.00 51.12 131 ALA A O 1
ATOM 682 N N . ASN A 1 134 ? 16.515 26.172 -1.326 1.00 51.48 132 ASN A N 1
ATOM 683 C CA . ASN A 1 134 ? 16.078 26.568 -2.679 1.00 51.06 132 ASN A CA 1
ATOM 684 C C . ASN A 1 134 ? 17.124 27.348 -3.447 1.00 50.90 132 ASN A C 1
ATOM 685 O O . ASN A 1 134 ? 17.237 27.180 -4.650 1.00 50.99 132 ASN A O 1
ATOM 690 N N . ARG A 1 135 ? 17.831 28.240 -2.759 1.00 50.99 133 ARG A N 1
ATOM 691 C CA . ARG A 1 135 ? 19.106 28.763 -3.224 1.00 51.33 133 ARG A CA 1
ATOM 692 C C . ARG A 1 135 ? 19.911 27.640 -3.934 1.00 51.11 133 ARG A C 1
ATOM 693 O O . ARG A 1 135 ? 20.227 27.756 -5.096 1.00 51.50 133 ARG A O 1
ATOM 701 N N . GLU A 1 136 ? 20.215 26.540 -3.256 1.00 51.32 134 GLU A N 1
ATOM 702 C CA . GLU A 1 136 ? 20.922 25.426 -3.898 1.00 52.18 134 GLU A CA 1
ATOM 703 C C . GLU A 1 136 ? 20.174 24.966 -5.134 1.00 51.75 134 GLU A C 1
ATOM 704 O O . GLU A 1 136 ? 20.711 25.003 -6.226 1.00 51.79 134 GLU A O 1
ATOM 710 N N . HIS A 1 137 ? 18.919 24.567 -4.957 1.00 51.28 135 HIS A N 1
ATOM 711 C CA . HIS A 1 137 ? 18.184 23.905 -6.005 1.00 51.07 135 HIS A CA 1
ATOM 712 C C . HIS A 1 137 ? 18.169 24.672 -7.317 1.00 51.38 135 HIS A C 1
ATOM 713 O O . HIS A 1 137 ? 18.547 24.118 -8.356 1.00 50.98 135 HIS A O 1
ATOM 720 N N . TYR A 1 138 ? 17.766 25.943 -7.261 1.00 51.76 136 TYR A N 1
ATOM 721 C CA . TYR A 1 138 ? 17.731 26.833 -8.462 1.00 52.17 136 TYR A CA 1
ATOM 722 C C . TYR A 1 138 ? 19.049 27.540 -8.828 1.00 52.28 136 TYR A C 1
ATOM 723 O O . TYR A 1 138 ? 19.129 28.232 -9.849 1.00 51.80 136 TYR A O 1
ATOM 732 N N . GLN A 1 139 ? 20.061 27.384 -7.973 1.00 53.12 137 GLN A N 1
ATOM 733 C CA . GLN A 1 139 ? 21.392 27.985 -8.191 1.00 53.51 137 GLN A CA 1
ATOM 734 C C . GLN A 1 139 ? 21.219 29.500 -8.319 1.00 53.23 137 GLN A C 1
ATOM 735 O O . GLN A 1 139 ? 21.769 30.142 -9.229 1.00 53.80 137 GLN A O 1
ATOM 741 N N . ALA A 1 140 ? 20.385 30.028 -7.429 1.00 52.32 138 ALA A N 1
ATOM 742 C CA . ALA A 1 140 ? 20.013 31.430 -7.385 1.00 52.13 138 ALA A CA 1
ATOM 743 C C . ALA A 1 140 ? 21.172 32.220 -6.807 1.00 52.12 138 ALA A C 1
ATOM 744 O O . ALA A 1 140 ? 22.094 31.644 -6.210 1.00 52.26 138 ALA A O 1
ATOM 746 N N . GLY A 1 141 ? 21.110 33.540 -6.990 1.00 52.08 139 GLY A N 1
ATOM 747 C CA . GLY A 1 141 ? 22.115 34.486 -6.482 1.00 51.26 139 GLY A CA 1
ATOM 748 C C . GLY A 1 141 ? 21.664 35.273 -5.264 1.00 50.46 139 GLY A C 1
ATOM 749 O O . GLY A 1 141 ? 21.604 34.722 -4.175 1.00 51.50 139 GLY A O 1
ATOM 750 N N . PRO A 1 142 ? 21.376 36.579 -5.413 1.00 49.81 140 PRO A N 1
ATOM 751 C CA . PRO A 1 142 ? 20.928 37.357 -4.233 1.00 49.55 140 PRO A CA 1
ATOM 752 C C . PRO A 1 142 ? 19.639 36.804 -3.616 1.00 49.76 140 PRO A C 1
ATOM 753 O O . PRO A 1 142 ? 18.805 36.287 -4.360 1.00 49.61 140 PRO A O 1
ATOM 757 N N . VAL A 1 143 ? 19.461 36.870 -2.290 1.00 49.67 141 VAL A N 1
ATOM 758 C CA . VAL A 1 143 ? 18.125 36.558 -1.775 1.00 49.84 141 VAL A CA 1
ATOM 759 C C . VAL A 1 143 ? 17.399 37.819 -1.402 1.00 49.56 141 VAL A C 1
ATOM 760 O O . VAL A 1 143 ? 17.922 38.719 -0.724 1.00 50.62 141 VAL A O 1
ATOM 764 N N . ILE A 1 144 ? 16.184 37.891 -1.891 1.00 49.01 142 ILE A N 1
ATOM 765 C CA . ILE A 1 144 ? 15.354 39.042 -1.674 1.00 48.13 142 ILE A CA 1
ATOM 766 C C . ILE A 1 144 ? 14.072 38.521 -1.098 1.00 48.20 142 ILE A C 1
ATOM 767 O O . ILE A 1 144 ? 13.617 37.445 -1.472 1.00 48.18 142 ILE A O 1
ATOM 772 N N . GLY A 1 145 ? 13.495 39.280 -0.177 1.00 48.05 143 GLY A N 1
ATOM 773 C CA . GLY A 1 145 ? 12.253 38.898 0.442 1.00 47.73 143 GLY A CA 1
ATOM 774 C C . GLY A 1 145 ? 11.371 40.091 0.527 1.00 48.64 143 GLY A C 1
ATOM 775 O O . GLY A 1 145 ? 11.814 41.263 0.566 1.00 49.64 143 GLY A O 1
ATOM 776 N N . LEU A 1 146 ? 10.096 39.782 0.564 1.00 48.96 144 LEU A N 1
ATOM 777 C CA . LEU A 1 146 ? 9.061 40.767 0.713 1.00 49.25 144 LEU A CA 1
ATOM 778 C C . LEU A 1 146 ? 7.974 40.119 1.540 1.00 49.35 144 LEU A C 1
ATOM 779 O O . LEU A 1 146 ? 7.579 38.991 1.273 1.00 49.47 144 LEU A O 1
ATOM 784 N N . GLY A 1 147 ? 7.478 40.834 2.536 1.00 50.36 145 GLY A N 1
ATOM 785 C CA . GLY A 1 147 ? 6.445 40.297 3.427 1.00 51.16 145 GLY A CA 1
ATOM 786 C C . GLY A 1 147 ? 5.485 41.383 3.808 1.00 52.19 145 GLY A C 1
ATOM 787 O O . GLY A 1 147 ? 5.836 42.582 3.852 1.00 53.15 145 GLY A O 1
ATOM 788 N N . PHE A 1 148 ? 4.252 40.976 4.047 1.00 52.85 146 PHE A N 1
ATOM 789 C CA . PHE A 1 148 ? 3.212 41.900 4.512 1.00 52.84 146 PHE A CA 1
ATOM 790 C C . PHE A 1 148 ? 2.751 41.458 5.873 1.00 53.01 146 PHE A C 1
ATOM 791 O O . PHE A 1 148 ? 2.311 40.292 6.017 1.00 52.94 146 PHE A O 1
ATOM 799 N N . SER A 1 149 ? 2.862 42.361 6.862 1.00 53.62 147 SER A N 1
ATOM 800 C CA . SER A 1 149 ? 2.304 42.142 8.198 1.00 52.72 147 SER A CA 1
ATOM 801 C C . SER A 1 149 ? 2.928 40.858 8.796 1.00 52.36 147 SER A C 1
ATOM 802 O O . SER A 1 149 ? 4.152 40.828 9.005 1.00 52.54 147 SER A O 1
ATOM 805 N N . ASN A 1 150 ? 2.128 39.799 9.015 1.00 51.33 148 ASN A N 1
ATOM 806 C CA . ASN A 1 150 ? 2.641 38.538 9.589 1.00 50.93 148 ASN A CA 1
ATOM 807 C C . ASN A 1 150 ? 3.819 37.955 8.844 1.00 51.10 148 ASN A C 1
ATOM 808 O O . ASN A 1 150 ? 4.683 37.320 9.458 1.00 51.46 148 ASN A O 1
ATOM 813 N N . GLY A 1 151 ? 3.834 38.167 7.526 1.00 50.54 149 GLY A N 1
ATOM 814 C CA . GLY A 1 151 ? 4.909 37.740 6.678 1.00 50.25 149 GLY A CA 1
ATOM 815 C C . GLY A 1 151 ? 6.125 38.654 6.791 1.00 51.15 149 GLY A C 1
ATOM 816 O O . GLY A 1 151 ? 7.259 38.158 6.695 1.00 51.32 149 GLY A O 1
ATOM 817 N N . ALA A 1 152 ? 5.937 39.972 6.966 1.00 50.07 150 ALA A N 1
ATOM 818 C CA . ALA A 1 152 ? 7.101 40.827 7.183 1.00 49.73 150 ALA A CA 1
ATOM 819 C C . ALA A 1 152 ? 7.722 40.482 8.537 1.00 50.49 150 ALA A C 1
ATOM 820 O O . ALA A 1 152 ? 8.925 40.714 8.789 1.00 50.66 150 ALA A O 1
ATOM 822 N N . ASN A 1 153 ? 6.901 39.910 9.415 1.00 50.78 151 ASN A N 1
ATOM 823 C CA . ASN A 1 153 ? 7.335 39.642 10.782 1.00 51.10 151 ASN A CA 1
ATOM 824 C C . ASN A 1 153 ? 8.260 38.446 10.856 1.00 51.61 151 ASN A C 1
ATOM 825 O O . ASN A 1 153 ? 9.287 38.501 11.552 1.00 51.56 151 ASN A O 1
ATOM 830 N N . ILE A 1 154 ? 7.939 37.387 10.107 1.00 51.36 152 ILE A N 1
ATOM 831 C CA . ILE A 1 154 ? 8.809 36.207 10.061 1.00 51.24 152 ILE A CA 1
ATOM 832 C C . ILE A 1 154 ? 10.085 36.589 9.287 1.00 51.23 152 ILE A C 1
ATOM 833 O O . ILE A 1 154 ? 11.218 36.154 9.586 1.00 50.84 152 ILE A O 1
ATOM 838 N N . LEU A 1 155 ? 9.914 37.500 8.346 1.00 50.95 153 LEU A N 1
ATOM 839 C CA . LEU A 1 155 ? 11.031 37.888 7.517 1.00 51.30 153 LEU A CA 1
ATOM 840 C C . LEU A 1 155 ? 11.954 38.786 8.329 1.00 51.54 153 LEU A C 1
ATOM 841 O O . LEU A 1 155 ? 13.177 38.617 8.307 1.00 52.28 153 LEU A O 1
ATOM 846 N N . ALA A 1 156 ? 11.375 39.733 9.070 1.00 51.54 154 ALA A N 1
ATOM 847 C CA . ALA A 1 156 ? 12.160 40.550 9.956 1.00 50.32 154 ALA A CA 1
ATOM 848 C C . ALA A 1 156 ? 12.970 39.683 10.914 1.00 50.83 154 ALA A C 1
ATOM 849 O O . ALA A 1 156 ? 14.178 39.884 11.034 1.00 52.69 154 ALA A O 1
ATOM 851 N N . ASN A 1 157 ? 12.367 38.689 11.569 1.00 50.55 155 ASN A N 1
ATOM 852 C CA . ASN A 1 157 ? 13.134 37.833 12.519 1.00 49.50 155 ASN A CA 1
ATOM 853 C C . ASN A 1 157 ? 14.287 37.076 11.800 1.00 49.77 155 ASN A C 1
ATOM 854 O O . ASN A 1 157 ? 15.393 36.886 12.380 1.00 50.80 155 ASN A O 1
ATOM 859 N N . VAL A 1 158 ? 14.079 36.678 10.541 1.00 48.69 156 VAL A N 1
ATOM 860 C CA . VAL A 1 158 ? 15.193 36.087 9.804 1.00 47.97 156 VAL A CA 1
ATOM 861 C C . VAL A 1 158 ? 16.336 37.088 9.631 1.00 48.34 156 VAL A C 1
ATOM 862 O O . VAL A 1 158 ? 17.485 36.765 9.922 1.00 48.25 156 VAL A O 1
ATOM 866 N N . LEU A 1 159 ? 16.021 38.306 9.184 1.00 48.85 157 LEU A N 1
ATOM 867 C CA . LEU A 1 159 ? 16.993 39.409 9.142 1.00 49.32 157 LEU A CA 1
ATOM 868 C C . LEU A 1 159 ? 17.788 39.564 10.421 1.00 50.88 157 LEU A C 1
ATOM 869 O O . LEU A 1 159 ? 18.970 39.938 10.390 1.00 51.93 157 LEU A O 1
ATOM 874 N N . ILE A 1 160 ? 17.126 39.305 11.557 1.00 52.03 158 ILE A N 1
ATOM 875 C CA . ILE A 1 160 ? 17.747 39.363 12.874 1.00 52.01 158 ILE A CA 1
ATOM 876 C C . ILE A 1 160 ? 18.573 38.142 13.243 1.00 52.54 158 ILE A C 1
ATOM 877 O O . ILE A 1 160 ? 19.638 38.284 13.852 1.00 52.77 158 ILE A O 1
ATOM 882 N N . GLU A 1 161 ? 18.088 36.946 12.919 1.00 52.97 159 GLU A N 1
ATOM 883 C CA . GLU A 1 161 ? 18.744 35.730 13.421 1.00 53.69 159 GLU A CA 1
ATOM 884 C C . GLU A 1 161 ? 19.801 35.214 12.445 1.00 54.16 159 GLU A C 1
ATOM 885 O O . GLU A 1 161 ? 20.767 34.551 12.845 1.00 53.83 159 GLU A O 1
ATOM 891 N N . GLN A 1 162 ? 19.610 35.519 11.164 1.00 54.34 160 GLN A N 1
ATOM 892 C CA . GLN A 1 162 ? 20.5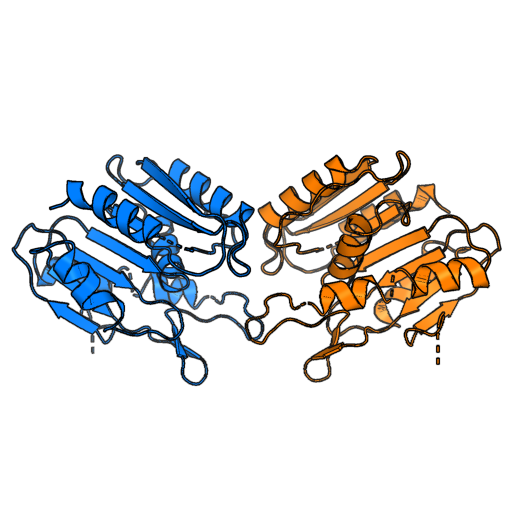54 35.142 10.107 1.00 55.21 160 GLN A CA 1
ATOM 893 C C . GLN A 1 162 ? 20.922 36.415 9.411 1.00 55.24 160 GLN A C 1
ATOM 894 O O . GLN A 1 162 ? 20.522 36.640 8.254 1.00 55.03 160 GLN A O 1
ATOM 900 N N . PRO A 1 163 ? 21.639 37.291 10.122 1.00 55.70 161 PRO A N 1
ATOM 901 C CA . PRO A 1 163 ? 21.736 38.627 9.551 1.00 56.26 161 PRO A CA 1
ATOM 902 C C . PRO A 1 163 ? 22.410 38.610 8.159 1.00 56.51 161 PRO A C 1
ATOM 903 O O . PRO A 1 163 ? 22.266 39.551 7.389 1.00 56.93 161 PRO A O 1
ATOM 907 N N . GLU A 1 164 ? 23.082 37.515 7.820 1.00 56.82 162 GLU A N 1
ATOM 908 C CA . GLU A 1 164 ? 23.868 37.485 6.611 1.00 57.41 162 GLU A CA 1
ATOM 909 C C . GLU A 1 164 ? 23.222 36.744 5.447 1.00 57.44 162 GLU A C 1
ATOM 910 O O . GLU A 1 164 ? 23.824 36.595 4.366 1.00 58.58 162 GLU A O 1
ATOM 916 N N . LEU A 1 165 ? 21.992 36.292 5.633 1.00 56.86 163 LEU A N 1
ATOM 917 C CA . LEU A 1 165 ? 21.283 35.620 4.536 1.00 56.15 163 LEU A CA 1
ATOM 918 C C . LEU A 1 165 ? 20.735 36.562 3.436 1.00 56.14 163 LEU A C 1
ATOM 919 O O . LEU A 1 165 ? 21.031 36.382 2.289 1.00 57.25 163 LEU A O 1
ATOM 924 N N . PHE A 1 166 ? 19.980 37.584 3.791 1.00 57.01 164 PHE A N 1
ATOM 925 C CA . PHE A 1 166 ? 19.342 38.466 2.825 1.00 57.07 164 PHE A CA 1
ATO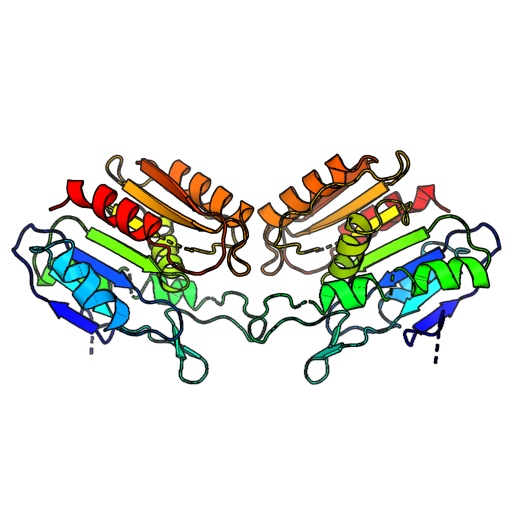M 926 C C . PHE A 1 166 ? 20.156 39.623 2.308 1.00 57.41 164 PHE A C 1
ATOM 927 O O . PHE A 1 166 ? 20.871 40.286 3.063 1.00 57.99 164 PHE A O 1
ATOM 935 N N . ASP A 1 167 ? 19.954 39.902 1.025 1.00 56.84 165 ASP A N 1
ATOM 936 C CA . ASP A 1 167 ? 20.525 41.046 0.386 1.00 56.87 165 ASP A CA 1
ATOM 937 C C . ASP A 1 167 ? 19.573 42.198 0.395 1.00 55.82 165 ASP A C 1
ATOM 938 O O . ASP A 1 167 ? 19.988 43.332 0.571 1.00 55.55 165 ASP A O 1
ATOM 943 N N . ALA A 1 168 ? 18.305 41.914 0.139 1.00 55.04 166 ALA A N 1
ATOM 944 C CA . ALA A 1 168 ? 17.290 42.958 0.183 1.00 54.87 166 ALA A CA 1
ATOM 945 C C . ALA A 1 168 ? 16.023 42.458 0.836 1.00 54.64 166 ALA A C 1
ATOM 946 O O . ALA A 1 168 ? 15.672 41.286 0.706 1.00 55.11 166 ALA A O 1
ATOM 948 N N . ALA A 1 169 ? 15.321 43.331 1.537 1.00 54.07 167 ALA A N 1
ATOM 949 C CA . ALA A 1 169 ? 14.068 4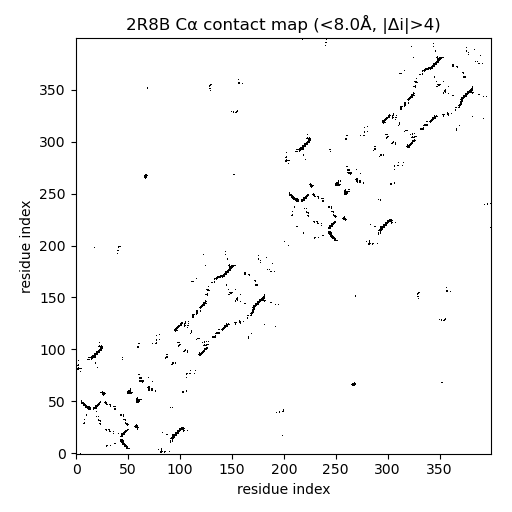2.895 2.120 1.00 54.23 167 ALA A CA 1
ATOM 950 C C . ALA A 1 169 ? 13.046 44.007 2.118 1.00 54.09 167 ALA A C 1
ATOM 951 O O . ALA A 1 169 ? 13.382 45.162 2.409 1.00 54.53 167 ALA A O 1
ATOM 953 N N . VAL A 1 170 ? 11.801 43.709 1.768 1.00 53.34 168 VAL A N 1
ATOM 954 C CA . VAL A 1 170 ? 10.838 44.754 2.010 1.00 52.96 168 VAL A CA 1
ATOM 955 C C . VAL A 1 170 ? 9.852 44.321 3.058 1.00 53.65 168 VAL A C 1
ATOM 956 O O . VAL A 1 170 ? 9.283 43.228 2.988 1.00 53.92 168 VAL A O 1
ATOM 960 N N . LEU A 1 171 ? 9.724 45.138 4.098 1.00 53.35 169 LEU A N 1
ATOM 961 C CA . LEU A 1 171 ? 8.815 44.812 5.180 1.00 52.65 169 LEU A CA 1
ATOM 962 C C . LEU A 1 171 ? 7.560 45.659 5.102 1.00 52.32 169 LEU A C 1
ATOM 963 O O . LEU A 1 171 ? 7.605 46.869 5.277 1.00 52.67 169 LEU A O 1
ATOM 976 N N . HIS A 1 173 ? 4.395 46.854 6.723 1.00 50.52 171 HIS A N 1
ATOM 977 C CA . HIS A 1 173 ? 3.670 46.905 7.946 1.00 49.81 171 HIS A CA 1
ATOM 978 C C . HIS A 1 173 ? 4.159 45.781 8.859 1.00 50.33 171 HIS A C 1
ATOM 979 O O . HIS A 1 173 ? 3.398 44.892 9.175 1.00 51.05 171 HIS A O 1
ATOM 986 N N . PRO A 1 174 ? 5.441 45.809 9.263 1.00 50.37 172 PRO A N 1
ATOM 987 C CA . PRO A 1 174 ? 5.921 44.900 10.294 1.00 51.35 172 PRO A CA 1
ATOM 988 C C . PRO A 1 174 ? 5.440 45.306 11.672 1.00 52.84 172 PRO A C 1
ATOM 989 O O . PRO A 1 174 ? 5.006 46.458 11.871 1.00 55.08 172 PRO A O 1
ATOM 993 N N . LEU A 1 175 ? 5.552 44.376 12.620 1.00 53.76 173 LEU A N 1
ATOM 994 C CA . LEU A 1 175 ? 5.240 44.594 14.041 1.00 54.61 173 LEU A CA 1
ATOM 995 C C . LEU A 1 175 ? 6.279 43.756 14.758 1.00 54.87 173 LEU A C 1
ATOM 996 O O . LEU A 1 175 ? 6.204 42.539 14.711 1.00 55.93 173 LEU A O 1
ATOM 1001 N N . ILE A 1 176 ? 7.284 44.365 15.364 1.00 54.62 174 ILE A N 1
ATOM 1002 C CA . ILE A 1 176 ? 8.202 43.574 16.195 1.00 54.15 174 ILE A CA 1
ATOM 1003 C C . ILE A 1 176 ? 8.173 44.181 17.576 1.00 54.11 174 ILE A C 1
ATOM 1004 O O . ILE A 1 176 ? 8.516 45.354 17.723 1.00 53.98 174 ILE A O 1
ATOM 1009 N N . PRO A 1 177 ? 7.724 43.392 18.578 1.00 54.14 175 PRO A N 1
ATOM 1010 C CA . PRO A 1 177 ? 7.439 43.788 20.004 1.00 53.75 175 PRO A CA 1
ATOM 1011 C C . PRO A 1 177 ? 8.615 43.771 20.963 1.00 53.91 175 PRO A C 1
ATOM 1012 O O . PRO A 1 177 ? 8.572 44.398 22.052 1.00 53.64 175 PRO A O 1
ATOM 1016 N N . PHE A 1 178 ? 9.642 43.030 20.583 1.00 54.51 176 PHE A N 1
ATOM 1017 C CA . PHE A 1 178 ? 10.742 42.772 21.487 1.00 54.72 176 PHE A CA 1
ATOM 1018 C C . PHE A 1 178 ? 11.913 43.595 20.970 1.00 55.54 176 PHE A C 1
ATOM 1019 O O . PHE A 1 178 ? 11.812 44.215 19.933 1.00 55.67 176 PHE A O 1
ATOM 1027 N N . GLU A 1 179 ? 13.011 43.620 21.700 1.00 57.12 177 GLU A N 1
ATOM 1028 C CA . GLU A 1 179 ? 14.194 44.346 21.250 1.00 58.59 177 GLU A CA 1
ATOM 1029 C C . GLU A 1 179 ? 15.186 43.313 20.815 1.00 58.45 177 GLU A C 1
ATOM 1030 O O . GLU A 1 179 ? 15.623 42.480 21.625 1.00 58.58 177 GLU A O 1
ATOM 1036 N N . PRO A 1 180 ? 15.519 43.345 19.523 1.00 58.29 178 PRO A N 1
ATOM 1037 C CA . PRO A 1 180 ? 16.404 42.436 18.838 1.00 58.02 178 PRO A CA 1
ATOM 1038 C C . PRO A 1 180 ? 17.800 42.627 19.348 1.00 58.60 178 PRO A C 1
ATOM 1039 O O . PRO A 1 180 ? 18.231 43.769 19.579 1.00 57.95 178 PRO A O 1
ATOM 1043 N N . LYS A 1 181 ? 18.478 41.510 19.572 1.00 59.42 179 LYS A N 1
ATOM 1044 C CA . LYS A 1 181 ? 19.905 41.559 19.828 1.00 61.23 179 LYS A CA 1
ATOM 1045 C C . LYS A 1 181 ? 20.492 41.743 18.443 1.00 61.41 179 LYS A C 1
ATOM 1046 O O . LYS A 1 181 ? 19.954 41.220 17.471 1.00 60.92 179 LYS A O 1
ATOM 1052 N N . ILE A 1 182 ? 21.577 42.510 18.367 1.00 62.02 180 ILE A N 1
ATOM 1053 C CA . ILE A 1 182 ? 22.039 43.047 17.102 1.00 62.11 180 ILE A CA 1
ATOM 1054 C C . ILE A 1 182 ? 23.273 42.323 16.626 1.00 62.20 180 ILE A C 1
ATOM 1055 O O . ILE A 1 182 ? 24.298 42.330 17.296 1.00 62.95 180 ILE A O 1
ATOM 1060 N N . SER A 1 183 ? 23.179 41.692 15.467 1.00 61.45 181 SER A N 1
ATOM 1061 C CA . SER A 1 183 ? 24.338 41.095 14.907 1.00 60.74 181 SER A CA 1
ATOM 1062 C C . SER A 1 183 ? 24.554 41.729 13.529 1.00 59.88 181 SER A C 1
ATOM 1063 O O . SER A 1 183 ? 23.571 42.133 12.888 1.00 61.12 181 SER A O 1
ATOM 1066 N N . PRO A 1 184 ? 25.822 41.874 13.083 1.00 58.23 182 PRO A N 1
ATOM 1067 C CA . PRO A 1 184 ? 26.024 42.618 11.841 1.00 57.08 182 PRO A CA 1
ATOM 1068 C C . PRO A 1 184 ? 25.592 41.874 10.561 1.00 55.94 182 PRO A C 1
ATOM 1069 O O . PRO A 1 184 ? 25.860 40.661 10.415 1.00 55.79 182 PRO A O 1
ATOM 1073 N N . ALA A 1 185 ? 24.911 42.609 9.672 1.00 54.16 183 ALA A N 1
ATOM 1074 C CA . ALA A 1 185 ? 24.531 42.161 8.315 1.00 52.17 183 ALA A CA 1
ATOM 1075 C C . ALA A 1 185 ? 25.630 42.475 7.301 1.00 51.10 183 ALA A C 1
ATOM 1076 O O . ALA A 1 185 ? 26.684 42.955 7.667 1.00 50.17 183 ALA A O 1
ATOM 1078 N N . LYS A 1 186 ? 25.355 42.233 6.019 1.00 50.96 184 LYS A N 1
ATOM 1079 C CA . LYS A 1 186 ? 26.304 42.548 4.929 1.00 50.56 184 LYS A CA 1
ATOM 1080 C C . LYS A 1 186 ? 26.111 44.001 4.533 1.00 50.02 184 LYS A C 1
ATOM 1081 O O . LYS A 1 186 ? 24.977 44.452 4.460 1.00 49.04 184 LYS A O 1
ATOM 1087 N N . PRO A 1 187 ? 27.215 44.753 4.293 1.00 50.60 185 PRO A N 1
ATOM 1088 C CA . PRO A 1 187 ? 27.135 46.203 4.036 1.00 50.67 185 PRO A CA 1
ATOM 1089 C C . PRO A 1 187 ? 26.213 46.536 2.869 1.00 51.53 185 PRO A C 1
ATOM 1090 O O . PRO A 1 187 ? 25.767 47.679 2.746 1.00 51.29 185 PRO A O 1
ATOM 1094 N N . THR A 1 188 ? 25.925 45.533 2.036 1.00 52.26 186 THR A N 1
ATOM 1095 C CA . THR A 1 188 ? 25.110 45.713 0.857 1.00 53.15 186 THR A CA 1
ATOM 1096 C C . THR A 1 188 ? 23.644 45.447 1.164 1.00 54.27 186 THR A C 1
ATOM 1097 O O . THR A 1 188 ? 22.788 45.654 0.307 1.00 55.78 186 THR A O 1
ATOM 1101 N N . ARG A 1 189 ? 23.325 44.952 2.352 1.00 54.76 187 ARG A N 1
ATOM 1102 C CA . ARG A 1 189 ? 21.921 44.713 2.672 1.00 54.80 187 ARG A CA 1
ATOM 1103 C C . ARG A 1 189 ? 21.163 45.989 2.438 1.00 54.67 187 ARG A C 1
ATOM 1104 O O . ARG A 1 189 ? 21.659 47.078 2.725 1.00 55.56 187 ARG A O 1
ATOM 1112 N N . ARG A 1 190 ? 19.979 45.866 1.874 1.00 54.25 188 ARG A N 1
ATOM 1113 C CA . ARG A 1 190 ? 19.111 47.010 1.729 1.00 54.17 188 ARG A CA 1
ATOM 1114 C C . ARG A 1 190 ? 17.771 46.600 2.255 1.00 53.94 188 ARG A C 1
ATOM 1115 O O . ARG A 1 190 ? 17.221 45.564 1.801 1.00 54.88 188 ARG A O 1
ATOM 1123 N N . VAL A 1 191 ? 17.234 47.383 3.192 1.00 52.33 189 VAL A N 1
ATOM 1124 C CA . VAL A 1 191 ? 15.849 47.181 3.553 1.00 51.33 189 VAL A CA 1
ATOM 1125 C C . VAL A 1 191 ? 14.886 48.359 3.434 1.00 51.58 189 VAL A C 1
ATOM 1126 O O . VAL A 1 191 ? 15.227 49.526 3.734 1.00 50.64 189 VAL A O 1
ATOM 1130 N N . LEU A 1 192 ? 13.677 48.001 2.982 1.00 51.22 190 LEU A N 1
ATOM 1131 C CA . LEU A 1 192 ? 12.555 48.931 2.874 1.00 51.84 190 LEU A CA 1
ATOM 1132 C C . LEU A 1 192 ? 11.447 48.602 3.867 1.00 51.84 190 LEU A C 1
ATOM 1133 O O . LEU A 1 192 ? 10.906 47.495 3.855 1.00 53.00 190 LEU A O 1
ATOM 1138 N N . ILE A 1 193 ? 11.095 49.551 4.718 1.00 51.09 191 ILE A N 1
ATOM 1139 C CA . ILE A 1 193 ? 9.918 49.391 5.551 1.00 50.08 191 ILE A CA 1
ATOM 1140 C C . ILE A 1 193 ? 8.827 50.336 5.065 1.00 50.19 191 ILE A C 1
ATOM 1141 O O . ILE A 1 193 ? 9.090 51.535 4.830 1.00 50.33 191 ILE A O 1
ATOM 1146 N N . THR A 1 194 ? 7.618 49.810 4.889 1.00 49.25 192 THR A N 1
ATOM 1147 C CA . THR A 1 194 ? 6.490 50.639 4.541 1.00 49.74 192 THR A CA 1
ATOM 1148 C C . THR A 1 194 ? 5.525 50.529 5.693 1.00 49.89 192 THR A C 1
ATOM 1149 O O . THR A 1 194 ? 5.302 49.447 6.255 1.00 50.11 192 THR A O 1
ATOM 1153 N N . ALA A 1 195 ? 4.916 51.635 6.061 1.00 50.12 193 ALA A N 1
ATOM 1154 C CA . ALA A 1 195 ? 4.122 51.620 7.273 1.00 50.76 193 ALA A CA 1
ATOM 1155 C C . ALA A 1 195 ? 3.003 52.682 7.359 1.00 51.37 193 ALA A C 1
ATOM 1156 O O . ALA A 1 195 ? 3.017 53.704 6.667 1.00 51.33 193 ALA A O 1
ATOM 1158 N N . GLY A 1 196 ? 2.022 52.423 8.210 1.00 51.36 194 GLY A N 1
ATOM 1159 C CA . GLY A 1 196 ? 0.929 53.360 8.305 1.00 51.68 194 GLY A CA 1
ATOM 1160 C C . GLY A 1 196 ? 1.152 54.137 9.577 1.00 51.62 194 GLY A C 1
ATOM 1161 O O . GLY A 1 196 ? 1.609 53.596 10.597 1.00 52.70 194 GLY A O 1
ATOM 1162 N N . GLU A 1 197 ? 0.841 55.407 9.581 1.00 50.77 195 GLU A N 1
ATOM 1163 C CA . GLU A 1 197 ? 1.014 55.995 10.859 1.00 51.23 195 GLU A CA 1
ATOM 1164 C C . GLU A 1 197 ? -0.198 55.873 11.810 1.00 51.36 195 GLU A C 1
ATOM 1165 O O . GLU A 1 197 ? -0.072 56.205 12.977 1.00 52.19 195 GLU A O 1
ATOM 1171 N N . ARG A 1 198 ? -1.339 55.345 11.344 1.00 51.40 196 ARG A N 1
ATOM 1172 C CA . ARG A 1 198 ? -2.510 55.121 12.230 1.00 50.96 196 ARG A CA 1
ATOM 1173 C C . ARG A 1 198 ? -3.015 53.693 12.161 1.00 50.71 196 ARG A C 1
ATOM 1174 O O . ARG A 1 198 ? -4.211 53.388 12.292 1.00 50.45 196 ARG A O 1
ATOM 1182 N N . ASP A 1 199 ? -2.029 52.830 12.031 1.00 50.65 197 ASP A N 1
ATOM 1183 C CA . ASP A 1 199 ? -2.194 51.443 11.844 1.00 50.61 197 ASP A CA 1
ATOM 1184 C C . ASP A 1 199 ? -2.461 50.880 13.218 1.00 50.69 197 ASP A C 1
ATOM 1185 O O . ASP A 1 199 ? -1.589 50.895 14.109 1.00 51.35 197 ASP A O 1
ATOM 1190 N N . PRO A 1 200 ? -3.680 50.364 13.424 1.00 51.10 198 PRO A N 1
ATOM 1191 C CA . PRO A 1 200 ? -3.981 49.994 14.800 1.00 50.85 198 PRO A CA 1
ATOM 1192 C C . PRO A 1 200 ? -3.171 48.727 15.173 1.00 51.40 198 PRO A C 1
ATOM 1193 O O . PRO A 1 200 ? -3.066 48.373 16.335 1.00 51.76 198 PRO A O 1
ATOM 1197 N N . ILE A 1 201 ? -2.598 48.055 14.187 1.00 51.86 199 ILE A N 1
ATOM 1198 C CA . ILE A 1 201 ? -1.842 46.858 14.476 1.00 52.56 199 ILE A CA 1
ATOM 1199 C C . ILE A 1 201 ? -0.345 47.154 14.658 1.00 52.99 199 ILE A C 1
ATOM 1200 O O . ILE A 1 201 ? 0.371 46.362 15.300 1.00 53.52 199 ILE A O 1
ATOM 1205 N N . CYS A 1 202 ? 0.131 48.279 14.109 1.00 52.02 200 CYS A N 1
ATOM 1206 C CA . CYS A 1 202 ? 1.563 48.547 14.109 1.00 51.18 200 CYS A CA 1
ATOM 1207 C C . CYS A 1 202 ? 1.827 49.893 14.673 1.00 49.79 200 CYS A C 1
ATOM 1208 O O . CYS A 1 202 ? 1.734 50.897 13.951 1.00 51.17 200 CYS A O 1
ATOM 1211 N N . PRO A 1 203 ? 2.061 49.936 15.981 1.00 47.47 201 PRO A N 1
ATOM 1212 C CA . PRO A 1 203 ? 2.417 51.147 16.677 1.00 46.14 201 PRO A CA 1
ATOM 1213 C C . PRO A 1 203 ? 3.602 51.789 16.006 1.00 45.01 201 PRO A C 1
ATOM 1214 O O . PRO A 1 203 ? 4.547 51.114 15.654 1.00 45.40 201 PRO A O 1
ATOM 1218 N N . VAL A 1 204 ? 3.516 53.094 15.809 1.00 44.72 202 VAL A N 1
ATOM 1219 C CA . VAL A 1 204 ? 4.534 53.908 15.175 1.00 45.16 202 VAL A CA 1
ATOM 1220 C C . VAL A 1 204 ? 5.887 53.696 15.814 1.00 45.96 202 VAL A C 1
ATOM 1221 O O . VAL A 1 204 ? 6.906 53.426 15.131 1.00 46.83 202 VAL A O 1
ATOM 1225 N N . GLN A 1 205 ? 5.903 53.779 17.124 1.00 45.76 203 GLN A N 1
ATOM 1226 C CA . GLN A 1 205 ? 7.143 53.673 17.849 1.00 46.13 203 GLN A CA 1
ATOM 1227 C C . GLN A 1 205 ? 7.775 52.332 17.653 1.00 45.98 203 GLN A C 1
ATOM 1228 O O . GLN A 1 205 ? 8.988 52.238 17.680 1.00 46.71 203 GLN A O 1
ATOM 1234 N N . LEU A 1 206 ? 6.990 51.282 17.412 1.00 46.02 204 LEU A N 1
ATOM 1235 C CA . LEU A 1 206 ? 7.642 49.980 17.259 1.00 46.72 204 LEU A CA 1
ATOM 1236 C C . LEU A 1 206 ? 8.237 49.856 15.890 1.00 47.63 204 LEU A C 1
ATOM 1237 O O . LEU A 1 206 ? 9.292 49.244 15.759 1.00 47.85 204 LEU A O 1
ATOM 1242 N N . THR A 1 207 ? 7.571 50.421 14.870 1.00 48.56 205 THR A N 1
ATOM 1243 C CA . THR A 1 207 ? 8.158 50.498 13.525 1.00 49.65 205 THR A CA 1
ATOM 1244 C C . THR A 1 207 ? 9.440 51.327 13.546 1.00 50.07 205 THR A C 1
ATOM 1245 O O . THR A 1 207 ? 10.443 50.936 12.970 1.00 50.23 205 THR A O 1
ATOM 1249 N N . LYS A 1 208 ? 9.370 52.474 14.219 1.00 50.75 206 LYS A N 1
ATOM 1250 C CA . LYS A 1 208 ? 10.436 53.460 14.259 1.00 51.56 206 LYS A CA 1
ATOM 1251 C C . LYS A 1 208 ? 11.609 52.713 14.889 1.00 51.43 206 LYS A C 1
ATOM 1252 O O . LYS A 1 208 ? 12.757 52.872 14.492 1.00 51.30 206 LYS A O 1
ATOM 1258 N N . ALA A 1 209 ? 11.302 51.846 15.845 1.00 51.50 207 ALA A N 1
ATOM 1259 C CA . ALA A 1 209 ? 12.342 51.139 16.615 1.00 51.66 207 ALA A CA 1
ATOM 1260 C C . ALA A 1 209 ? 12.910 49.939 15.884 1.00 51.57 207 ALA A C 1
ATOM 1261 O O . ALA A 1 209 ? 14.097 49.701 15.906 1.00 51.96 207 ALA A O 1
ATOM 1263 N N . LEU A 1 210 ? 12.066 49.163 15.246 1.00 52.19 208 LEU A N 1
ATOM 1264 C CA . LEU A 1 210 ? 12.575 48.114 14.369 1.00 53.63 208 LEU A CA 1
ATOM 1265 C C . LEU A 1 210 ? 13.567 48.709 13.330 1.00 55.01 208 LEU A C 1
ATOM 1266 O O . LEU A 1 210 ? 14.662 48.181 13.103 1.00 55.37 208 LEU A O 1
ATOM 1271 N N . GLU A 1 211 ? 13.151 49.810 12.704 1.00 56.19 209 GLU A N 1
ATOM 1272 C CA . GLU A 1 211 ? 13.988 50.623 11.836 1.00 57.05 209 GLU A CA 1
ATOM 1273 C C . GLU A 1 211 ? 15.400 50.850 12.316 1.00 56.63 209 GLU A C 1
ATOM 1274 O O . GLU A 1 211 ? 16.363 50.592 11.584 1.00 56.12 209 GLU A O 1
ATOM 1280 N N . GLU A 1 212 ? 15.512 51.369 13.532 1.00 56.61 210 GLU A N 1
ATOM 1281 C CA . GLU A 1 212 ? 16.807 51.607 14.115 1.00 57.29 210 GLU A CA 1
ATOM 1282 C C . GLU A 1 212 ? 17.544 50.347 14.410 1.00 56.28 210 GLU A C 1
ATOM 1283 O O . GLU A 1 212 ? 18.749 50.323 14.288 1.00 56.48 210 GLU A O 1
ATOM 1289 N N . SER A 1 213 ? 16.833 49.295 14.778 1.00 56.08 211 SER A N 1
ATOM 1290 C CA . SER A 1 213 ? 17.479 48.023 15.050 1.00 56.89 211 SER A CA 1
ATOM 1291 C C . SER A 1 213 ? 18.166 47.463 13.809 1.00 56.98 211 SER A C 1
ATOM 1292 O O . SER A 1 213 ? 19.352 47.133 13.824 1.00 57.96 211 SER A O 1
ATOM 1295 N N . LEU A 1 214 ? 17.413 47.340 12.731 1.00 56.71 212 LEU A N 1
ATOM 1296 C CA . LEU A 1 214 ? 17.970 46.897 11.449 1.00 56.51 212 LEU A CA 1
ATOM 1297 C C . LEU A 1 214 ? 19.109 47.809 10.973 1.00 55.74 212 LEU A C 1
ATOM 1298 O O . LEU A 1 214 ? 20.131 47.361 10.442 1.00 54.41 212 LEU A O 1
ATOM 1303 N N . LYS A 1 215 ? 18.912 49.099 11.211 1.00 55.54 213 LYS A N 1
ATOM 1304 C CA . LYS A 1 215 ? 19.835 50.099 10.757 1.00 55.51 213 LYS A CA 1
ATOM 1305 C C . LYS A 1 215 ? 21.155 49.893 11.449 1.00 55.03 213 LYS A C 1
ATOM 1306 O O . LYS A 1 215 ? 22.201 50.262 10.923 1.00 55.91 213 LYS A O 1
ATOM 1312 N N . ALA A 1 216 ? 21.116 49.284 12.626 1.00 54.38 214 ALA A N 1
ATOM 1313 C CA . ALA A 1 216 ? 22.338 49.074 13.417 1.00 53.40 214 ALA A CA 1
ATOM 1314 C C . ALA A 1 216 ? 23.079 47.806 12.962 1.00 52.61 214 ALA A C 1
ATOM 1315 O O . ALA A 1 216 ? 24.241 47.626 13.273 1.00 52.25 214 ALA A O 1
ATOM 1317 N N . GLN A 1 217 ? 22.416 46.937 12.207 1.00 52.36 215 GLN A N 1
ATOM 1318 C CA . GLN A 1 217 ? 23.071 45.722 11.745 1.00 51.91 215 GLN A CA 1
ATOM 1319 C C . GLN A 1 217 ? 23.997 46.049 10.617 1.00 52.55 215 GLN A C 1
ATOM 1320 O O . GLN A 1 217 ? 24.888 45.265 10.313 1.00 52.54 215 GLN A O 1
ATOM 1326 N N . GLY A 1 218 ? 23.766 47.208 9.995 1.00 53.00 216 GLY A N 1
ATOM 1327 C CA . GLY A 1 218 ? 24.518 47.650 8.813 1.00 53.67 216 GLY A CA 1
ATOM 1328 C C . GLY A 1 218 ? 23.623 47.682 7.579 1.00 53.84 216 GLY A C 1
ATOM 1329 O O . GLY A 1 218 ? 22.441 47.364 7.661 1.00 53.81 216 GLY A O 1
ATOM 1330 N N . GLY A 1 219 ? 24.174 48.057 6.426 1.00 53.97 217 GLY A N 1
ATOM 1331 C CA . GLY A 1 219 ? 23.360 48.175 5.206 1.00 53.23 217 GLY A CA 1
ATOM 1332 C C . GLY A 1 219 ? 22.540 49.455 5.241 1.00 53.23 217 GLY A C 1
ATOM 1333 O O . GLY A 1 219 ? 22.791 50.326 6.072 1.00 52.48 217 GLY A O 1
ATOM 1334 N N . THR A 1 220 ? 21.558 49.591 4.349 1.00 53.31 218 THR A N 1
ATOM 1335 C CA . THR A 1 220 ? 20.664 50.752 4.435 1.00 52.90 218 THR A CA 1
ATOM 1336 C C . THR A 1 220 ? 19.308 50.268 4.895 1.00 52.88 218 THR A C 1
ATOM 1337 O O . THR A 1 220 ? 18.992 49.067 4.804 1.00 53.49 218 THR A O 1
ATOM 1341 N N . VAL A 1 221 ? 18.533 51.216 5.412 1.00 52.10 219 VAL A N 1
ATOM 1342 C CA . VAL A 1 221 ? 17.158 51.017 5.793 1.00 51.12 219 VAL A CA 1
ATOM 1343 C C . VAL A 1 221 ? 16.420 52.278 5.414 1.00 51.45 219 VAL A C 1
ATOM 1344 O O . VAL A 1 221 ? 16.874 53.381 5.685 1.00 51.21 219 VAL A O 1
ATOM 1348 N N . GLU A 1 222 ? 15.285 52.119 4.766 1.00 52.57 220 GLU A N 1
ATOM 1349 C CA . GLU A 1 222 ? 14.477 53.256 4.406 1.00 54.21 220 GLU A CA 1
ATOM 1350 C C . GLU A 1 222 ? 13.082 52.959 4.879 1.00 54.41 220 GLU A C 1
ATOM 1351 O O . GLU A 1 222 ? 12.605 51.848 4.679 1.00 56.50 220 GLU A O 1
ATOM 1357 N N . THR A 1 223 ? 12.413 53.921 5.499 1.00 54.04 221 THR A N 1
ATOM 1358 C CA . THR A 1 223 ? 11.015 53.717 5.842 1.00 53.69 221 THR A CA 1
ATOM 1359 C C . THR A 1 223 ? 10.171 54.696 5.065 1.00 53.37 221 THR A C 1
ATOM 1360 O O . THR A 1 223 ? 10.508 55.863 4.996 1.00 54.20 221 THR A O 1
ATOM 1364 N N . VAL A 1 224 ? 9.107 54.210 4.439 1.00 52.05 222 VAL A N 1
ATOM 1365 C CA . VAL A 1 224 ? 8.184 55.066 3.728 1.00 51.07 222 VAL A CA 1
ATOM 1366 C C . VAL A 1 224 ? 6.887 55.004 4.520 1.00 50.71 222 VAL A C 1
ATOM 1367 O O . VAL A 1 224 ? 6.375 53.930 4.765 1.00 52.01 222 VAL A O 1
ATOM 1371 N N . TRP A 1 225 ? 6.401 56.139 4.999 1.00 49.97 223 TRP A N 1
ATOM 1372 C CA . TRP A 1 225 ? 5.182 56.186 5.798 1.00 48.93 223 TRP A CA 1
ATOM 1373 C C . TRP A 1 225 ? 3.988 56.598 4.966 1.00 49.10 223 TRP A C 1
ATOM 1374 O O . TRP A 1 225 ? 4.137 57.133 3.902 1.00 49.48 223 TRP A O 1
ATOM 1385 N N . HIS A 1 226 ? 2.788 56.337 5.439 1.00 49.46 224 HIS A N 1
ATOM 1386 C CA . HIS A 1 226 ? 1.633 57.045 4.923 1.00 50.01 224 HIS A CA 1
ATOM 1387 C C . HIS A 1 226 ? 0.777 57.335 6.127 1.00 50.24 224 HIS A C 1
ATOM 1388 O O . HIS A 1 226 ? 0.917 56.622 7.138 1.00 50.71 224 HIS A O 1
ATOM 1395 N N . PRO A 1 227 ? -0.127 58.342 6.040 1.00 50.23 225 PRO A N 1
ATOM 1396 C CA . PRO A 1 227 ? -1.084 58.481 7.163 1.00 50.02 225 PRO A CA 1
ATOM 1397 C C . PRO A 1 227 ? -1.918 57.213 7.011 1.00 50.89 225 PRO A C 1
ATOM 1398 O O . PRO A 1 227 ? -1.643 56.404 6.092 1.00 52.34 225 PRO A O 1
ATOM 1402 N N . GLY A 1 228 ? -2.928 56.950 7.809 1.00 50.55 226 GLY A N 1
ATOM 1403 C CA . GLY A 1 228 ? -3.659 55.699 7.408 1.00 49.24 226 GLY A CA 1
ATOM 1404 C C . GLY A 1 228 ? -3.201 54.427 8.104 1.00 47.97 226 GLY A C 1
ATOM 1405 O O . GLY A 1 228 ? -2.281 54.471 8.920 1.00 47.84 226 GLY A O 1
ATOM 1406 N N . GLY A 1 229 ? -3.866 53.316 7.792 1.00 46.96 227 GLY A N 1
ATOM 1407 C CA . GLY A 1 229 ? -3.967 52.178 8.697 1.00 46.31 227 GLY A CA 1
ATOM 1408 C C . GLY A 1 229 ? -3.074 51.050 8.284 1.00 46.88 227 GLY A C 1
ATOM 1409 O O . GLY A 1 229 ? -1.974 51.277 7.813 1.00 46.90 227 GLY A O 1
ATOM 1410 N N . HIS A 1 230 ? -3.582 49.826 8.430 1.00 47.57 228 HIS A N 1
ATOM 1411 C CA . HIS A 1 230 ? -2.901 48.584 8.055 1.00 47.11 228 HIS A CA 1
ATOM 1412 C C . HIS A 1 230 ? -2.934 48.320 6.548 1.00 48.04 228 HIS A C 1
ATOM 1413 O O . HIS A 1 230 ? -2.285 47.365 6.039 1.00 49.14 228 HIS A O 1
ATOM 1420 N N . GLU A 1 231 ? -3.708 49.124 5.823 1.00 48.08 229 GLU A N 1
ATOM 1421 C CA . GLU A 1 231 ? -3.818 48.961 4.370 1.00 48.17 229 GLU A CA 1
ATOM 1422 C C . GLU A 1 231 ? -2.506 49.298 3.665 1.00 48.60 229 GLU A C 1
ATOM 1423 O O . GLU A 1 231 ? -1.743 50.200 4.084 1.00 49.08 229 GLU A O 1
ATOM 1429 N N . ILE A 1 232 ? -2.232 48.538 2.614 1.00 49.28 230 ILE A N 1
ATOM 1430 C CA . ILE A 1 232 ? -1.194 48.883 1.656 1.00 49.53 230 ILE A CA 1
ATOM 1431 C C . ILE A 1 232 ? -1.725 49.979 0.733 1.00 49.97 230 ILE A C 1
ATOM 1432 O O . ILE A 1 232 ? -2.726 49.725 0.041 1.00 50.56 230 ILE A O 1
ATOM 1437 N N . ARG A 1 233 ? -1.100 51.176 0.735 1.00 49.76 231 ARG A N 1
ATOM 1438 C CA . ARG A 1 233 ? -1.408 52.230 -0.271 1.00 49.76 231 ARG A CA 1
ATOM 1439 C C . ARG A 1 233 ? -0.639 52.064 -1.589 1.00 49.83 231 ARG A C 1
ATOM 1440 O O . ARG A 1 233 ? 0.446 51.469 -1.625 1.00 48.75 231 ARG A O 1
ATOM 1448 N N . SER A 1 234 ? -1.220 52.599 -2.666 1.00 50.25 232 SER A N 1
ATOM 1449 C CA . SER A 1 234 ? -0.589 52.517 -3.955 1.00 51.06 232 SER A CA 1
ATOM 1450 C C . SER A 1 234 ? 0.794 53.144 -3.860 1.00 50.77 232 SER A C 1
ATOM 1451 O O . SER A 1 234 ? 1.733 52.670 -4.516 1.00 51.05 232 SER A O 1
ATOM 1454 N N . GLY A 1 235 ? 0.923 54.166 -3.013 1.00 50.00 233 GLY A N 1
ATOM 1455 C CA . GLY A 1 235 ? 2.220 54.764 -2.715 1.00 49.87 233 GLY A CA 1
ATOM 1456 C C . GLY A 1 235 ? 3.276 53.794 -2.200 1.00 50.12 233 GLY A C 1
ATOM 1457 O O . GLY A 1 235 ? 4.460 53.936 -2.531 1.00 49.28 233 GLY A O 1
ATOM 1458 N N . GLU A 1 236 ? 2.865 52.830 -1.364 1.00 51.04 234 GLU A N 1
ATOM 1459 C CA . GLU A 1 236 ? 3.787 51.739 -0.900 1.00 52.56 234 GLU A CA 1
ATOM 1460 C C . GLU A 1 236 ? 4.264 50.892 -2.082 1.00 52.49 234 GLU A C 1
ATOM 1461 O O . GLU A 1 236 ? 5.423 50.490 -2.152 1.00 53.02 234 GLU A O 1
ATOM 1467 N N . ILE A 1 237 ? 3.355 50.604 -3.005 1.00 52.51 235 ILE A N 1
ATOM 1468 C CA . ILE A 1 237 ? 3.707 49.735 -4.090 1.00 52.34 235 ILE A CA 1
ATOM 1469 C C . ILE A 1 237 ? 4.711 50.459 -4.953 1.00 52.79 235 ILE A C 1
ATOM 1470 O O . ILE A 1 237 ? 5.644 49.834 -5.438 1.00 53.62 235 ILE A O 1
ATOM 1475 N N . ASP A 1 238 ? 4.560 51.773 -5.084 1.00 52.31 236 ASP A N 1
ATOM 1476 C CA . ASP A 1 238 ? 5.530 52.568 -5.822 1.00 52.64 236 ASP A CA 1
ATOM 1477 C C . ASP A 1 238 ? 6.913 52.436 -5.263 1.00 52.20 236 ASP A C 1
ATOM 1478 O O . ASP A 1 238 ? 7.845 52.047 -5.955 1.00 52.74 236 ASP A O 1
ATOM 1483 N N . ALA A 1 239 ? 7.030 52.727 -3.988 1.00 52.12 237 ALA A N 1
ATOM 1484 C CA . ALA A 1 239 ? 8.303 52.640 -3.307 1.00 52.17 237 ALA A CA 1
ATOM 1485 C C . ALA A 1 239 ? 8.892 51.224 -3.451 1.00 51.79 237 ALA A C 1
ATOM 1486 O O . ALA A 1 239 ? 10.112 51.077 -3.561 1.00 51.36 237 ALA A O 1
ATOM 1488 N N . VAL A 1 240 ? 8.028 50.198 -3.470 1.00 51.76 238 VAL A N 1
ATOM 1489 C CA . VAL A 1 240 ? 8.495 48.840 -3.683 1.00 52.20 238 VAL A CA 1
ATOM 1490 C C . VAL A 1 240 ? 9.133 48.745 -5.062 1.00 52.59 238 VAL A C 1
ATOM 1491 O O . VAL A 1 240 ? 10.234 48.262 -5.211 1.00 52.98 238 VAL A O 1
ATOM 1495 N N . ARG A 1 241 ? 8.445 49.262 -6.058 1.00 52.99 239 ARG A N 1
ATOM 1496 C CA . ARG A 1 241 ? 8.937 49.219 -7.419 1.00 53.95 239 ARG A CA 1
ATOM 1497 C C . ARG A 1 241 ? 10.237 49.971 -7.603 1.00 54.27 239 ARG A C 1
ATOM 1498 O O . ARG A 1 241 ? 11.164 49.449 -8.211 1.00 54.74 239 ARG A O 1
ATOM 1506 N N . GLY A 1 242 ? 10.298 51.203 -7.111 1.00 54.43 240 GLY A N 1
ATOM 1507 C CA . GLY A 1 242 ? 11.556 51.950 -7.096 1.00 54.54 240 GLY A CA 1
ATOM 1508 C C . GLY A 1 242 ? 12.672 51.230 -6.332 1.00 54.68 240 GLY A C 1
ATOM 1509 O O . GLY A 1 242 ? 13.824 51.236 -6.780 1.00 55.14 240 GLY A O 1
ATOM 1510 N N . PHE A 1 243 ? 12.338 50.577 -5.214 1.00 54.19 241 PHE A N 1
ATOM 1511 C CA . PHE A 1 243 ? 13.345 49.938 -4.363 1.00 53.95 241 PHE A CA 1
ATOM 1512 C C . PHE A 1 243 ? 13.992 48.719 -5.031 1.00 54.39 241 PHE A C 1
ATOM 1513 O O . PHE A 1 243 ? 15.211 48.646 -5.137 1.00 54.91 241 PHE A O 1
ATOM 1521 N N . LEU A 1 244 ? 13.183 47.791 -5.527 1.00 54.73 242 LEU A N 1
ATOM 1522 C CA . LEU A 1 244 ? 13.694 46.579 -6.164 1.00 54.57 242 LEU A CA 1
ATOM 1523 C C . LEU A 1 244 ? 14.196 46.754 -7.571 1.00 55.34 242 LEU A C 1
ATOM 1524 O O . LEU A 1 244 ? 14.698 45.787 -8.171 1.00 55.60 242 LEU A O 1
ATOM 1529 N N . ALA A 1 245 ? 14.059 47.956 -8.128 1.00 56.25 243 ALA A N 1
ATOM 1530 C CA . ALA A 1 245 ? 14.522 48.205 -9.515 1.00 56.81 243 ALA A CA 1
ATOM 1531 C C . ALA A 1 245 ? 16.032 48.050 -9.597 1.00 57.50 243 ALA A C 1
ATOM 1532 O O . ALA A 1 245 ? 16.549 47.730 -10.634 1.00 58.99 243 ALA A O 1
ATOM 1534 N N . ALA A 1 246 ? 16.734 48.230 -8.488 1.00 58.89 244 ALA A N 1
ATOM 1535 C CA . ALA A 1 246 ? 18.183 48.034 -8.439 1.00 59.54 244 ALA A CA 1
ATOM 1536 C C . ALA A 1 246 ? 18.574 46.591 -8.681 1.00 59.96 244 ALA A C 1
ATOM 1537 O O . ALA A 1 246 ? 19.727 46.321 -8.961 1.00 59.89 244 ALA A O 1
ATOM 1539 N N . TYR A 1 247 ? 17.625 45.667 -8.559 1.00 60.99 245 TYR A N 1
ATOM 1540 C CA . TYR A 1 247 ? 17.940 44.233 -8.575 1.00 62.00 245 TYR A CA 1
ATOM 1541 C C . TYR A 1 247 ? 17.605 43.568 -9.920 1.00 63.33 245 TYR A C 1
ATOM 1542 O O . TYR A 1 247 ? 17.996 42.408 -10.169 1.00 63.49 245 TYR A O 1
ATOM 1551 N N . GLY A 1 248 ? 16.925 44.318 -10.801 1.00 64.82 246 GLY A N 1
ATOM 1552 C CA . GLY A 1 248 ? 16.430 43.773 -12.084 1.00 65.86 246 GLY A CA 1
ATOM 1553 C C . GLY A 1 248 ? 14.908 43.765 -12.190 1.00 66.79 246 GLY A C 1
ATOM 1554 O O . GLY A 1 248 ? 14.273 44.786 -12.521 1.00 67.25 246 GLY A O 1
ATOM 1555 N N . PRO B 1 45 ? -29.880 53.259 38.008 1.00 65.09 43 PRO B N 1
ATOM 1556 C CA . PRO B 1 45 ? -28.547 52.948 38.585 1.00 64.87 43 PRO B CA 1
ATOM 1557 C C . PRO B 1 45 ? -27.631 54.193 38.751 1.00 64.68 43 PRO B C 1
ATOM 1558 O O . PRO B 1 45 ? -26.749 54.405 37.907 1.00 65.02 43 PRO B O 1
ATOM 1570 N N . THR B 1 47 ? -25.333 57.686 39.283 1.00 62.45 45 THR B N 1
ATOM 1571 C CA . THR B 1 47 ? -24.078 57.857 38.500 1.00 61.15 45 THR B CA 1
ATOM 1572 C C . THR B 1 47 ? -22.705 57.575 39.181 1.00 60.23 45 THR B C 1
ATOM 1573 O O . THR B 1 47 ? -21.723 57.265 38.504 1.00 60.17 45 THR B O 1
ATOM 1577 N N . LYS B 1 48 ? -22.647 57.669 40.505 1.00 59.20 46 LYS B N 1
ATOM 1578 C CA . LYS B 1 48 ? -21.472 57.235 41.269 1.00 57.85 46 LYS B CA 1
ATOM 1579 C C . LYS B 1 48 ? -21.420 55.720 41.523 1.00 57.41 46 LYS B C 1
ATOM 1580 O O . LYS B 1 48 ? -20.369 55.173 41.816 1.00 56.89 46 LYS B O 1
ATOM 1586 N N . ASP B 1 49 ? -22.562 55.047 41.422 1.00 56.80 47 ASP B N 1
ATOM 1587 C CA . ASP B 1 49 ? -22.589 53.587 41.365 1.00 56.45 47 ASP B CA 1
ATOM 1588 C C . ASP B 1 49 ? -22.569 53.127 39.916 1.00 56.50 47 ASP B C 1
ATOM 1589 O O . ASP B 1 49 ? -22.948 51.994 39.588 1.00 56.32 47 ASP B O 1
ATOM 1594 N N . SER B 1 50 ? -22.136 54.050 39.061 1.00 56.02 48 SER B N 1
ATOM 1595 C CA . SER B 1 50 ? -21.871 53.822 37.663 1.00 55.40 48 SER B CA 1
ATOM 1596 C C . SER B 1 50 ? -21.292 52.405 37.476 1.00 54.85 48 SER B C 1
ATOM 1597 O O . SER B 1 50 ? -21.815 51.634 36.696 1.00 54.90 48 SER B O 1
ATOM 1600 N N . TYR B 1 51 ? -20.229 52.065 38.210 1.00 54.19 49 TYR B N 1
ATOM 1601 C CA . TYR B 1 51 ? -19.676 50.709 38.239 1.00 53.41 49 TYR B CA 1
ATOM 1602 C C . TYR B 1 51 ? -20.028 50.099 39.566 1.00 53.23 49 TYR B C 1
ATOM 1603 O O . TYR B 1 51 ? -20.144 50.806 40.582 1.00 52.88 49 TYR B O 1
ATOM 1612 N N . PHE B 1 52 ? -20.159 48.778 39.549 1.00 52.94 50 PHE B N 1
ATOM 1613 C CA . PHE B 1 52 ? -20.116 47.980 40.752 1.00 53.30 50 PHE B CA 1
ATOM 1614 C C . PHE B 1 52 ? -18.749 48.115 41.374 1.00 52.96 50 PHE B C 1
ATOM 1615 O O . PHE B 1 52 ? -17.751 47.978 40.703 1.00 53.42 50 PHE B O 1
ATOM 1623 N N . HIS B 1 53 ? -18.681 48.389 42.660 1.00 53.27 51 HIS B N 1
ATOM 1624 C CA . HIS B 1 53 ? -17.377 48.662 43.238 1.00 53.49 51 HIS B CA 1
ATOM 1625 C C . HIS B 1 53 ? -17.255 48.354 44.730 1.00 53.96 51 HIS B C 1
ATOM 1626 O O . HIS B 1 53 ? -18.237 48.310 45.441 1.00 53.72 51 HIS B O 1
ATOM 1633 N N . LYS B 1 54 ? -16.041 48.100 45.198 1.00 54.91 52 LYS B N 1
ATOM 1634 C CA . LYS B 1 54 ? -15.798 48.257 46.624 1.00 55.43 52 LYS B CA 1
ATOM 1635 C C . LYS B 1 54 ? -15.464 49.727 46.983 1.00 55.58 52 LYS B C 1
ATOM 1636 O O . LYS B 1 54 ? -15.080 50.529 46.137 1.00 55.31 52 LYS B O 1
ATOM 1642 N N . SER B 1 55 ? -15.624 50.046 48.258 1.00 56.49 53 SER B N 1
ATOM 1643 C CA . SER B 1 55 ? -15.798 51.388 48.730 1.00 57.17 53 SER B CA 1
ATOM 1644 C C . SER B 1 55 ? -15.397 51.440 50.210 1.00 57.00 53 SER B C 1
ATOM 1645 O O . SER B 1 55 ? -16.003 50.749 51.028 1.00 56.93 53 SER B O 1
ATOM 1648 N N . ARG B 1 56 ? -14.391 52.243 50.559 1.00 56.98 54 ARG B N 1
ATOM 1649 C CA . ARG B 1 56 ? -14.154 52.616 51.978 1.00 57.48 54 ARG B CA 1
ATOM 1650 C C . ARG B 1 56 ? -14.156 54.143 52.095 1.00 56.48 54 ARG B C 1
ATOM 1651 O O . ARG B 1 56 ? -13.320 54.811 51.482 1.00 55.90 54 ARG B O 1
ATOM 1659 N N . ALA B 1 57 ? -15.111 54.668 52.857 1.00 55.49 55 ALA B N 1
ATOM 1660 C CA . ALA B 1 57 ? -15.308 56.104 52.999 1.00 55.46 55 ALA B CA 1
ATOM 1661 C C . ALA B 1 57 ? -14.156 56.733 53.780 1.00 55.54 55 ALA B C 1
ATOM 1662 O O . ALA B 1 57 ? -13.913 56.369 54.918 1.00 55.34 55 ALA B O 1
ATOM 1664 N N . GLY B 1 58 ? -13.434 57.676 53.180 1.00 55.59 56 GLY B N 1
ATOM 1665 C CA . GLY B 1 58 ? -12.356 58.361 53.919 1.00 54.47 56 GLY B CA 1
ATOM 1666 C C . GLY B 1 58 ? -12.696 59.719 54.515 1.00 53.07 56 GLY B C 1
ATOM 1667 O O . GLY B 1 58 ? -13.803 60.230 54.323 1.00 52.07 56 GLY B O 1
ATOM 1668 N N . VAL B 1 59 ? -11.722 60.300 55.217 1.00 52.32 57 VAL B N 1
ATOM 1669 C CA . VAL B 1 59 ? -11.826 61.664 55.757 1.00 52.35 57 VAL B CA 1
ATOM 1670 C C . VAL B 1 59 ? -12.106 62.676 54.645 1.00 52.35 57 VAL B C 1
ATOM 1671 O O . VAL B 1 59 ? -11.447 62.640 53.621 1.00 52.11 57 VAL B O 1
ATOM 1675 N N . ALA B 1 60 ? -13.040 63.599 54.870 1.00 52.43 58 ALA B N 1
ATOM 1676 C CA . ALA B 1 60 ? -13.258 64.741 53.966 1.00 52.50 58 ALA B CA 1
ATOM 1677 C C . ALA B 1 60 ? -11.963 65.579 53.744 1.00 52.58 58 ALA B C 1
ATOM 1678 O O . ALA B 1 60 ? -11.341 66.049 54.707 1.00 53.41 58 ALA B O 1
ATOM 1680 N N . GLY B 1 61 ? -11.547 65.773 52.500 1.00 51.97 59 GLY B N 1
ATOM 1681 C CA . GLY B 1 61 ? -10.318 66.516 52.260 1.00 51.89 59 GLY B CA 1
ATOM 1682 C C . GLY B 1 61 ? -9.173 65.603 51.857 1.00 52.31 59 GLY B C 1
ATOM 1683 O O . GLY B 1 61 ? -8.236 66.008 51.104 1.00 52.08 59 GLY B O 1
ATOM 1684 N N . ALA B 1 62 ? -9.247 64.365 52.354 1.00 52.49 60 ALA B N 1
ATOM 1685 C CA . ALA B 1 62 ? -8.273 63.333 52.016 1.00 52.93 60 ALA B CA 1
ATOM 1686 C C . ALA B 1 62 ? -8.413 62.876 50.569 1.00 53.97 60 ALA B C 1
ATOM 1687 O O . ALA B 1 62 ? -9.477 63.058 49.917 1.00 54.48 60 ALA B O 1
ATOM 1689 N N . PRO B 1 63 ? -7.338 62.256 50.051 1.00 54.13 61 PRO B N 1
ATOM 1690 C CA . PRO B 1 63 ? -7.384 61.838 48.646 1.00 53.49 61 PRO B CA 1
ATOM 1691 C C . PRO B 1 63 ? -8.561 60.907 48.360 1.00 53.13 61 PRO B C 1
ATOM 1692 O O . PRO B 1 63 ? -9.120 60.302 49.272 1.00 53.04 61 PRO B O 1
ATOM 1696 N N . LEU B 1 64 ? -8.944 60.853 47.093 1.00 53.03 62 LEU B N 1
ATOM 1697 C CA . LEU B 1 64 ? -9.820 59.842 46.557 1.00 53.09 62 LEU B CA 1
ATOM 1698 C C . LEU B 1 64 ? -8.880 58.919 45.832 1.00 54.00 62 LEU B C 1
ATOM 1699 O O . LEU B 1 64 ? -8.155 59.343 44.909 1.00 54.70 62 LEU B O 1
ATOM 1704 N N . PHE B 1 65 ? -8.869 57.658 46.243 1.00 54.05 63 PHE B N 1
ATOM 1705 C CA . PHE B 1 65 ? -7.888 56.743 45.714 1.00 53.58 63 PHE B CA 1
ATOM 1706 C C . PHE B 1 65 ? -8.597 55.647 44.931 1.00 54.18 63 PHE B C 1
ATOM 1707 O O . PHE B 1 65 ? -9.222 54.771 45.504 1.00 55.19 63 PHE B O 1
ATOM 1715 N N . VAL B 1 66 ? -8.543 55.719 43.610 1.00 54.34 64 VAL B N 1
ATOM 1716 C CA . VAL B 1 66 ? -9.181 54.705 42.774 1.00 54.69 64 VAL B CA 1
ATOM 1717 C C . VAL B 1 66 ? -8.133 53.736 42.236 1.00 54.62 64 VAL B C 1
ATOM 1718 O O . VAL B 1 66 ? -7.111 54.164 41.712 1.00 54.65 64 VAL B O 1
ATOM 1722 N N . LEU B 1 67 ? -8.377 52.440 42.414 1.00 55.12 65 LEU B N 1
ATOM 1723 C CA . LEU B 1 67 ? -7.459 51.407 41.964 1.00 55.69 65 LEU B CA 1
ATOM 1724 C C . LEU B 1 67 ? -8.216 50.502 41.045 1.00 56.38 65 LEU B C 1
ATOM 1725 O O . LEU B 1 67 ? -9.353 50.148 41.331 1.00 56.95 65 LEU B O 1
ATOM 1730 N N . LEU B 1 68 ? -7.549 50.102 39.960 1.00 57.17 66 LEU B N 1
ATOM 1731 C CA . LEU B 1 68 ? -8.149 49.453 38.819 1.00 57.09 66 LEU B CA 1
ATOM 1732 C C . LEU B 1 68 ? -7.415 48.165 38.532 1.00 57.84 66 LEU B C 1
ATOM 1733 O O . LEU B 1 68 ? -6.249 48.205 38.141 1.00 58.62 66 LEU B O 1
ATOM 1738 N N . HIS B 1 69 ? -8.093 47.034 38.713 1.00 57.93 67 HIS B N 1
ATOM 1739 C CA . HIS B 1 69 ? -7.481 45.730 38.590 1.00 58.51 67 HIS B CA 1
ATOM 1740 C C . HIS B 1 69 ? -6.982 45.421 37.148 1.00 59.43 67 HIS B C 1
ATOM 1741 O O . HIS B 1 69 ? -7.270 46.175 36.206 1.00 59.54 67 HIS B O 1
ATOM 1748 N N . GLY B 1 70 ? -6.218 44.330 36.995 1.00 59.57 68 GLY B N 1
ATOM 1749 C CA . GLY B 1 70 ? -5.795 43.843 35.690 1.00 59.87 68 GLY B CA 1
ATOM 1750 C C . GLY B 1 70 ? -6.897 42.966 35.141 1.00 60.54 68 GLY B C 1
ATOM 1751 O O . GLY B 1 70 ? -7.897 42.729 35.835 1.00 61.11 68 GLY B O 1
ATOM 1752 N N . THR B 1 71 ? -6.735 42.506 33.902 1.00 60.30 69 THR B N 1
ATOM 1753 C CA . THR B 1 71 ? -7.622 41.504 33.301 1.00 61.17 69 THR B CA 1
ATOM 1754 C C . THR B 1 71 ? -7.752 40.314 34.257 1.00 61.78 69 THR B C 1
ATOM 1755 O O . THR B 1 71 ? -6.773 39.916 34.892 1.00 62.24 69 THR B O 1
ATOM 1759 N N . GLY B 1 72 ? -8.964 39.771 34.379 1.00 62.30 70 GLY B N 1
ATOM 1760 C CA . GLY B 1 72 ? -9.189 38.582 35.184 1.00 62.66 70 GLY B CA 1
ATOM 1761 C C . GLY B 1 72 ? -9.425 38.904 36.643 1.00 63.28 70 GLY B C 1
ATOM 1762 O O . GLY B 1 72 ? -10.112 38.163 37.341 1.00 63.94 70 GLY B O 1
ATOM 1763 N N . GLY B 1 73 ? -8.876 40.024 37.109 1.00 63.61 71 GLY B N 1
ATOM 1764 C CA . GLY B 1 73 ? -9.023 40.447 38.499 1.00 63.39 71 GLY B CA 1
ATOM 1765 C C . GLY B 1 73 ? -10.411 40.947 38.841 1.00 63.87 71 GLY B C 1
ATOM 1766 O O . GLY B 1 73 ? -11.371 40.725 38.092 1.00 63.56 71 GLY B O 1
ATOM 1767 N N . ASP B 1 74 ? -10.518 41.598 40.000 1.00 64.24 72 ASP B N 1
ATOM 1768 C CA . ASP B 1 74 ? -11.771 42.215 40.418 1.00 64.61 72 ASP B CA 1
ATOM 1769 C C . ASP B 1 74 ? -11.592 43.395 41.392 1.00 64.52 72 ASP B C 1
ATOM 1770 O O . ASP B 1 74 ? -10.482 43.928 41.585 1.00 64.33 72 ASP B O 1
ATOM 1775 N N . GLU B 1 75 ? -12.707 43.781 42.009 1.00 64.15 73 GLU B N 1
ATOM 1776 C CA . GLU B 1 75 ? -12.730 44.923 42.902 1.00 63.61 73 GLU B CA 1
ATOM 1777 C C . GLU B 1 75 ? -12.099 44.591 44.236 1.00 62.79 73 GLU B C 1
ATOM 1778 O O . GLU B 1 75 ? -11.864 45.480 45.061 1.00 61.85 73 GLU B O 1
ATOM 1784 N N . ASN B 1 76 ? -11.795 43.312 44.422 1.00 62.13 74 ASN B N 1
ATOM 1785 C CA . ASN B 1 76 ? -11.026 42.899 45.579 1.00 62.06 74 ASN B CA 1
ATOM 1786 C C . ASN B 1 76 ? -9.523 42.833 45.446 1.00 61.75 74 ASN B C 1
ATOM 1787 O O . ASN B 1 76 ? -8.821 42.854 46.457 1.00 61.40 74 ASN B O 1
ATOM 1792 N N . GLN B 1 77 ? -9.029 42.737 44.221 1.00 61.61 75 GLN B N 1
ATOM 1793 C CA . GLN B 1 77 ? -7.605 42.655 44.034 1.00 61.69 75 GLN B CA 1
ATOM 1794 C C . GLN B 1 77 ? -6.916 43.761 44.803 1.00 60.91 75 GLN B C 1
ATOM 1795 O O . GLN B 1 77 ? -6.101 43.494 45.687 1.00 60.75 75 GLN B O 1
ATOM 1801 N N . PHE B 1 78 ? -7.271 45.001 44.496 1.00 59.95 76 PHE B N 1
ATOM 1802 C CA . PHE B 1 78 ? -6.478 46.096 44.991 1.00 59.47 76 PHE B CA 1
ATOM 1803 C C . PHE B 1 78 ? -6.985 46.912 46.182 1.00 59.24 76 PHE B C 1
ATOM 1804 O O . PHE B 1 78 ? -6.270 47.827 46.623 1.00 59.62 76 PHE B O 1
ATOM 1812 N N . PHE B 1 79 ? -8.170 46.573 46.703 1.00 58.19 77 PHE B N 1
ATOM 1813 C CA . PHE B 1 79 ? -8.829 47.321 47.773 1.00 57.84 77 PHE B CA 1
ATOM 1814 C C . PHE B 1 79 ? -7.996 47.385 49.048 1.00 58.65 77 PHE B C 1
ATOM 1815 O O . PHE B 1 79 ? -7.564 48.465 49.450 1.00 58.79 77 PHE B O 1
ATOM 1823 N N . ASP B 1 80 ? -7.796 46.234 49.692 1.00 59.12 78 ASP B N 1
ATOM 1824 C CA . ASP B 1 80 ? -6.932 46.152 50.853 1.00 59.35 78 ASP B CA 1
ATOM 1825 C C . ASP B 1 80 ? -5.592 46.782 50.591 1.00 59.24 78 ASP B C 1
ATOM 1826 O O . ASP B 1 80 ? -5.070 47.535 51.409 1.00 58.68 78 ASP B O 1
ATOM 1831 N N . PHE B 1 81 ? -5.040 46.470 49.432 1.00 59.79 79 PHE B N 1
ATOM 1832 C CA . PHE B 1 81 ? -3.736 46.952 49.093 1.00 60.51 79 PHE B CA 1
ATOM 1833 C C . PHE B 1 81 ? -3.655 48.468 49.214 1.00 60.74 79 PHE B C 1
ATOM 1834 O O . PHE B 1 81 ? -2.770 48.990 49.894 1.00 60.92 79 PHE B O 1
ATOM 1842 N N . GLY B 1 82 ? -4.596 49.149 48.563 1.00 61.22 80 GLY B N 1
ATOM 1843 C CA . GLY B 1 82 ? -4.761 50.600 48.632 1.00 62.20 80 GLY B CA 1
ATOM 1844 C C . GLY B 1 82 ? -5.149 51.148 50.001 1.00 63.66 80 GLY B C 1
ATOM 1845 O O . GLY B 1 82 ? -4.558 52.113 50.470 1.00 64.68 80 GLY B O 1
ATOM 1846 N N . ALA B 1 83 ? -6.134 50.550 50.661 1.00 63.56 81 ALA B N 1
ATOM 1847 C CA . ALA B 1 83 ? -6.543 51.018 51.975 1.00 64.26 81 ALA B CA 1
ATOM 1848 C C . ALA B 1 83 ? -5.382 51.167 52.986 1.00 64.66 81 ALA B C 1
ATOM 1849 O O . ALA B 1 83 ? -5.292 52.175 53.719 1.00 64.26 81 ALA B O 1
ATOM 1851 N N . ARG B 1 84 ? -4.515 50.155 53.035 1.00 65.28 82 ARG B N 1
ATOM 1852 C CA . ARG B 1 84 ? -3.372 50.184 53.947 1.00 66.38 82 ARG B CA 1
ATOM 1853 C C . ARG B 1 84 ? -2.204 50.983 53.334 1.00 65.58 82 ARG B C 1
ATOM 1854 O O . ARG B 1 84 ? -1.162 51.130 53.946 1.00 66.15 82 ARG B O 1
ATOM 1862 N N . LEU B 1 85 ? -2.392 51.529 52.142 1.00 64.66 83 LEU B N 1
ATOM 1863 C CA . LEU B 1 85 ? -1.396 52.418 51.577 1.00 63.87 83 LEU B CA 1
ATOM 1864 C C . LEU B 1 85 ? -1.696 53.900 51.898 1.00 63.70 83 LEU B C 1
ATOM 1865 O O . LEU B 1 85 ? -0.791 54.698 52.069 1.00 63.73 83 LEU B O 1
ATOM 1870 N N . LEU B 1 86 ? -2.972 54.266 51.967 1.00 63.38 84 LEU B N 1
ATOM 1871 C CA . LEU B 1 86 ? -3.387 55.636 52.246 1.00 62.90 84 LEU B CA 1
ATOM 1872 C C . LEU B 1 86 ? -4.489 55.567 53.282 1.00 63.49 84 LEU B C 1
ATOM 1873 O O . LEU B 1 86 ? -5.696 55.590 52.967 1.00 64.07 84 LEU B O 1
ATOM 1878 N N . PRO B 1 87 ? -4.072 55.463 54.543 1.00 63.35 85 PRO B N 1
ATOM 1879 C CA . PRO B 1 87 ? -4.970 54.989 55.580 1.00 63.09 85 PRO B CA 1
ATOM 1880 C C . PRO B 1 87 ? -6.200 55.890 55.756 1.00 62.56 85 PRO B C 1
ATOM 1881 O O . PRO B 1 87 ? -7.140 55.542 56.472 1.00 63.26 85 PRO B O 1
ATOM 1885 N N . GLN B 1 88 ? -6.215 57.031 55.090 1.00 61.82 86 GLN B N 1
ATOM 1886 C CA . GLN B 1 88 ? -7.251 58.002 55.364 1.00 61.13 86 GLN B CA 1
ATOM 1887 C C . GLN B 1 88 ? -8.055 58.302 54.126 1.00 60.74 86 GLN B C 1
ATOM 1888 O O . GLN B 1 88 ? -9.117 58.922 54.213 1.00 61.61 86 GLN B O 1
ATOM 1894 N N . ALA B 1 89 ? -7.541 57.895 52.974 1.00 59.44 87 ALA B N 1
ATOM 1895 C CA . ALA B 1 89 ? -8.177 58.218 51.709 1.00 58.35 87 ALA B CA 1
ATOM 1896 C C . ALA B 1 89 ? -9.496 57.487 51.622 1.00 57.51 87 ALA B C 1
ATOM 1897 O O . ALA B 1 89 ? -9.666 56.424 52.230 1.00 57.85 87 ALA B O 1
ATOM 1899 N N . THR B 1 90 ? -10.434 58.087 50.908 1.00 56.34 88 THR B N 1
ATOM 1900 C CA . THR B 1 90 ? -11.573 57.365 50.412 1.00 55.35 88 THR B CA 1
ATOM 1901 C C . THR B 1 90 ? -11.031 56.381 49.398 1.00 54.82 88 THR B C 1
ATOM 1902 O O . THR B 1 90 ? -10.316 56.785 48.499 1.00 55.97 88 THR B O 1
ATOM 1906 N N . ILE B 1 91 ? -11.352 55.097 49.525 1.00 54.27 89 ILE B N 1
ATOM 1907 C CA . ILE B 1 91 ? -10.835 54.070 48.603 1.00 53.40 89 ILE B CA 1
ATOM 1908 C C . ILE B 1 91 ? -11.944 53.582 47.698 1.00 53.60 89 ILE B C 1
ATOM 1909 O O . ILE B 1 91 ? -12.958 53.091 48.154 1.00 54.19 89 ILE B O 1
ATOM 1914 N N . LEU B 1 92 ? -11.733 53.665 46.401 1.00 54.07 90 LEU B N 1
ATOM 1915 C CA . LEU B 1 92 ? -12.734 53.234 45.447 1.00 54.57 90 LEU B CA 1
ATOM 1916 C C . LEU B 1 92 ? -12.183 52.142 44.577 1.00 54.45 90 LEU B C 1
ATOM 1917 O O . LEU B 1 92 ? -11.178 52.340 43.914 1.00 55.33 90 LEU B O 1
ATOM 1922 N N . SER B 1 93 ? -12.814 50.989 44.528 1.00 54.14 91 SER B N 1
ATOM 1923 C CA . SER B 1 93 ? -12.203 49.926 43.759 1.00 53.75 91 SER B CA 1
ATOM 1924 C C . SER B 1 93 ? -13.253 49.145 42.969 1.00 54.41 91 SER B C 1
ATOM 1925 O O . SER B 1 93 ? -13.915 48.265 43.527 1.00 54.45 91 SER B O 1
ATOM 1928 N N . PRO B 1 94 ? -13.439 49.492 41.672 1.00 54.54 92 PRO B N 1
ATOM 1929 C CA . PRO B 1 94 ? -14.469 48.835 40.874 1.00 54.74 92 PRO B CA 1
ATOM 1930 C C . PRO B 1 94 ? -13.967 47.593 40.127 1.00 55.39 92 PRO B C 1
ATOM 1931 O O . PRO B 1 94 ? -12.723 47.488 39.875 1.00 55.64 92 PRO B O 1
ATOM 1935 N N . VAL B 1 95 ? -14.909 46.676 39.794 1.00 55.62 93 VAL B N 1
ATOM 1936 C CA . VAL B 1 95 ? -14.730 45.649 38.707 1.00 56.34 93 VAL B CA 1
ATOM 1937 C C . VAL B 1 95 ? -15.078 46.293 37.379 1.00 57.05 93 VAL B C 1
ATOM 1938 O O . VAL B 1 95 ? -16.040 47.061 37.312 1.00 57.56 93 VAL B O 1
ATOM 1942 N N . GLY B 1 96 ? -14.324 45.974 36.331 1.00 57.50 94 GLY B N 1
ATOM 1943 C CA . GLY B 1 96 ? -14.642 46.444 34.992 1.00 57.91 94 GLY B CA 1
ATOM 1944 C C . GLY B 1 96 ? -15.942 45.882 34.434 1.00 58.22 94 GLY B C 1
ATOM 1945 O O . GLY B 1 96 ? -16.401 44.817 34.829 1.00 57.28 94 GLY B O 1
ATOM 1946 N N . ASP B 1 97 ? -16.519 46.616 33.495 1.00 59.13 95 ASP B N 1
ATOM 1947 C CA . ASP B 1 97 ? -17.822 46.303 32.942 1.00 60.14 95 ASP B CA 1
ATOM 1948 C C . ASP B 1 97 ? -17.774 45.482 31.656 1.00 60.17 95 ASP B C 1
ATOM 1949 O O . ASP B 1 97 ? -18.791 45.293 30.997 1.00 60.36 95 ASP B O 1
ATOM 1954 N N . VAL B 1 98 ? -16.592 45.022 31.276 1.00 60.48 96 VAL B N 1
ATOM 1955 C CA . VAL B 1 98 ? -16.463 44.165 30.099 1.00 60.60 96 VAL B CA 1
ATOM 1956 C C . VAL B 1 98 ? -16.053 42.784 30.583 1.00 60.99 96 VAL B C 1
ATOM 1957 O O . VAL B 1 98 ? -15.272 42.648 31.525 1.00 61.32 96 VAL B O 1
ATOM 1961 N N . SER B 1 99 ? -16.578 41.753 29.947 1.00 61.54 97 SER B N 1
ATOM 1962 C CA . SER B 1 99 ? -16.367 40.431 30.454 1.00 61.92 97 SER B CA 1
ATOM 1963 C C . SER B 1 99 ? -15.905 39.515 29.351 1.00 62.55 97 SER B C 1
ATOM 1964 O O . SER B 1 99 ? -16.720 38.781 28.823 1.00 63.00 97 SER B O 1
ATOM 1967 N N . GLU B 1 100 ? -14.624 39.533 28.985 1.00 63.06 98 GLU B N 1
ATOM 1968 C CA . GLU B 1 100 ? -14.188 38.630 27.921 1.00 64.14 98 GLU B CA 1
ATOM 1969 C C . GLU B 1 100 ? -13.925 37.214 28.431 1.00 64.33 98 GLU B C 1
ATOM 1970 O O . GLU B 1 100 ? -13.018 36.988 29.245 1.00 64.46 98 GLU B O 1
ATOM 1976 N N . HIS B 1 101 ? -14.736 36.286 27.904 1.00 64.34 99 HIS B N 1
ATOM 1977 C CA . HIS B 1 101 ? -15.024 34.955 28.475 1.00 64.39 99 HIS B CA 1
ATOM 1978 C C . HIS B 1 101 ? -14.782 34.789 29.974 1.00 63.68 99 HIS B C 1
ATOM 1979 O O . HIS B 1 101 ? -13.704 34.375 30.395 1.00 63.76 99 HIS B O 1
ATOM 1986 N N . GLY B 1 102 ? -15.786 35.116 30.778 1.00 62.94 100 GLY B N 1
ATOM 1987 C CA . GLY B 1 102 ? -15.610 35.151 32.237 1.00 61.95 100 GLY B CA 1
ATOM 1988 C C . GLY B 1 102 ? -14.717 36.256 32.830 1.00 60.90 100 GLY B C 1
ATOM 1989 O O . GLY B 1 102 ? -15.104 36.877 33.816 1.00 60.51 100 GLY B O 1
ATOM 1990 N N . ALA B 1 103 ? -13.531 36.500 32.256 1.00 59.86 101 ALA B N 1
ATOM 1991 C CA . ALA B 1 103 ? -12.568 37.469 32.830 1.00 58.85 101 ALA B CA 1
ATOM 1992 C C . ALA B 1 103 ? -12.981 38.959 32.683 1.00 58.41 101 ALA B C 1
ATOM 1993 O O . ALA B 1 103 ? -13.400 39.414 31.606 1.00 58.71 101 ALA B O 1
ATOM 1995 N N . ALA B 1 104 ? -12.871 39.714 33.773 1.00 57.29 102 ALA B N 1
ATOM 1996 C CA . ALA B 1 104 ? -13.382 41.078 33.789 1.00 56.14 102 ALA B CA 1
ATOM 1997 C C . ALA B 1 104 ? -12.347 42.070 33.284 1.00 55.48 102 ALA B C 1
ATOM 1998 O O . ALA B 1 104 ? -11.166 41.974 33.635 1.00 55.59 102 ALA B O 1
ATOM 2000 N N . ARG B 1 105 ? -12.788 43.032 32.478 1.00 54.55 103 ARG B N 1
ATOM 2001 C CA . ARG B 1 105 ? -11.885 44.033 31.894 1.00 54.00 103 ARG B CA 1
ATOM 2002 C C . ARG B 1 105 ? -12.527 45.378 31.970 1.00 53.73 103 ARG B C 1
ATOM 2003 O O . ARG B 1 105 ? -13.740 45.461 32.137 1.00 53.00 103 ARG B O 1
ATOM 2011 N N . PHE B 1 106 ? -11.728 46.430 31.795 1.00 53.76 104 PHE B N 1
ATOM 2012 C CA . PHE B 1 106 ? -12.275 47.805 31.716 1.00 53.95 104 PHE B CA 1
ATOM 2013 C C . PHE B 1 106 ? -12.733 48.338 30.331 1.00 54.47 104 PHE B C 1
ATOM 2014 O O . PHE B 1 106 ? -13.437 49.363 30.262 1.00 54.49 104 PHE B O 1
ATOM 2022 N N . PHE B 1 107 ? -12.340 47.648 29.253 1.00 54.89 105 PHE B N 1
ATOM 2023 C CA . PHE B 1 107 ? -12.707 48.012 27.858 1.00 55.26 105 PHE B CA 1
ATOM 2024 C C . PHE B 1 107 ? -12.449 46.845 26.891 1.00 55.86 105 PHE B C 1
ATOM 2025 O O . PHE B 1 107 ? -11.601 45.999 27.152 1.00 55.12 105 PHE B O 1
ATOM 2033 N N . ARG B 1 108 ? -13.190 46.795 25.791 1.00 57.71 106 ARG B N 1
ATOM 2034 C CA . ARG B 1 108 ? -13.051 45.689 24.829 1.00 60.20 106 ARG B CA 1
ATOM 2035 C C . ARG B 1 108 ? -11.728 45.735 24.011 1.00 60.91 106 ARG B C 1
ATOM 2036 O O . ARG B 1 108 ? -11.175 46.816 23.722 1.00 60.86 106 ARG B O 1
ATOM 2044 N N . ARG B 1 109 ? -11.217 44.546 23.695 1.00 61.61 107 ARG B N 1
ATOM 2045 C CA . ARG B 1 109 ? -10.175 44.352 22.698 1.00 62.52 107 ARG B CA 1
ATOM 2046 C C . ARG B 1 109 ? -10.693 43.218 21.831 1.00 64.39 107 ARG B C 1
ATOM 2047 O O . ARG B 1 109 ? -11.326 42.276 22.330 1.00 64.90 107 ARG B O 1
ATOM 2055 N N . THR B 1 110 ? -10.438 43.304 20.535 1.00 66.00 108 THR B N 1
ATOM 2056 C CA . THR B 1 110 ? -10.902 42.291 19.584 1.00 67.34 108 THR B CA 1
ATOM 2057 C C . THR B 1 110 ? -10.185 40.926 19.770 1.00 68.18 108 THR B C 1
ATOM 2058 O O . THR B 1 110 ? -9.231 40.815 20.561 1.00 68.46 108 THR B O 1
ATOM 2062 N N . GLY B 1 111 ? -10.670 39.900 19.061 1.00 69.22 109 GLY B N 1
ATOM 2063 C CA . GLY B 1 111 ? -10.074 38.544 19.072 1.00 70.07 109 GLY B CA 1
ATOM 2064 C C . GLY B 1 111 ? -8.542 38.458 19.016 1.00 70.36 109 GLY B C 1
ATOM 2065 O O . GLY B 1 111 ? -7.918 37.741 19.820 1.00 70.34 109 GLY B O 1
ATOM 2066 N N . GLU B 1 112 ? -7.935 39.196 18.079 1.00 70.36 110 GLU B N 1
ATOM 2067 C CA . GLU B 1 112 ? -6.467 39.252 17.939 1.00 70.04 110 GLU B CA 1
ATOM 2068 C C . GLU B 1 112 ? -5.808 40.105 19.060 1.00 69.48 110 GLU B C 1
ATOM 2069 O O . GLU B 1 112 ? -4.563 40.298 19.077 1.00 70.11 110 GLU B O 1
ATOM 2075 N N . GLY B 1 113 ? -6.633 40.623 19.984 1.00 68.11 111 GLY B N 1
ATOM 2076 C CA . GLY B 1 113 ? -6.143 41.378 21.137 1.00 65.75 111 GLY B CA 1
ATOM 2077 C C . GLY B 1 113 ? -5.873 42.852 20.917 1.00 64.40 111 GLY B C 1
ATOM 2078 O O . GLY B 1 113 ? -5.214 43.486 21.752 1.00 64.34 111 GLY B O 1
ATOM 2079 N N . VAL B 1 114 ? -6.384 43.418 19.818 1.00 63.20 112 VAL B N 1
ATOM 2080 C CA . VAL B 1 114 ? -6.184 44.869 19.536 1.00 62.07 112 VAL B CA 1
ATOM 2081 C C . VAL B 1 114 ? -7.261 45.721 20.194 1.00 60.66 112 VAL B C 1
ATOM 2082 O O . VAL B 1 114 ? -8.441 45.329 20.193 1.00 60.48 112 VAL B O 1
ATOM 2086 N N . TYR B 1 115 ? -6.867 46.871 20.743 1.00 58.96 113 TYR B N 1
ATOM 2087 C CA . TYR B 1 115 ? -7.828 47.734 21.469 1.00 57.58 113 TYR B CA 1
ATOM 2088 C C . TYR B 1 115 ? -8.997 48.229 20.624 1.00 57.07 113 TYR B C 1
ATOM 2089 O O . TYR B 1 115 ? -8.805 48.840 19.555 1.00 56.25 113 TYR B O 1
ATOM 2098 N N . ASP B 1 116 ? -10.198 47.983 21.149 1.00 56.66 114 ASP B N 1
ATOM 2099 C CA . ASP B 1 116 ? -11.453 48.516 20.624 1.00 56.25 114 ASP B CA 1
ATOM 2100 C C . ASP B 1 116 ? -11.536 50.004 21.000 1.00 56.31 114 ASP B C 1
ATOM 2101 O O . ASP B 1 116 ? -11.908 50.379 22.133 1.00 56.40 114 ASP B O 1
ATOM 2114 N N . VAL B 1 118 ? -13.473 52.525 20.145 1.00 55.21 116 VAL B N 1
ATOM 2115 C CA . VAL B 1 118 ? -14.789 53.069 20.475 1.00 54.64 116 VAL B CA 1
ATOM 2116 C C . VAL B 1 118 ? -15.147 52.694 21.882 1.00 54.80 116 VAL B C 1
ATOM 2117 O O . VAL B 1 118 ? -15.603 53.539 22.636 1.00 55.35 116 VAL B O 1
ATOM 2121 N N . ASP B 1 119 ? -14.954 51.434 22.248 1.00 54.63 117 ASP B N 1
ATOM 2122 C CA . ASP B 1 119 ? -15.272 51.035 23.617 1.00 54.46 117 ASP B CA 1
ATOM 2123 C C . ASP B 1 119 ? -14.349 51.714 24.649 1.00 54.28 117 ASP B C 1
ATOM 2124 O O . ASP B 1 119 ? -14.783 52.075 25.749 1.00 54.22 117 ASP B O 1
ATOM 2129 N N . LEU B 1 120 ? -13.090 51.905 24.285 1.00 53.83 118 LEU B N 1
ATOM 2130 C CA . LEU B 1 120 ? -12.163 52.603 25.159 1.00 54.17 118 LEU B CA 1
ATOM 2131 C C . LEU B 1 120 ? -12.608 54.031 25.441 1.00 54.50 118 LEU B C 1
ATOM 2132 O O . LEU B 1 120 ? -12.516 54.515 26.569 1.00 54.00 118 LEU B O 1
ATOM 2137 N N . GLU B 1 121 ? -13.080 54.709 24.412 1.00 54.92 119 GLU B N 1
ATOM 2138 C CA . GLU B 1 121 ? -13.560 56.054 24.575 1.00 56.32 119 GLU B CA 1
ATOM 2139 C C . GLU B 1 121 ? -14.809 56.080 25.455 1.00 56.09 119 GLU B C 1
ATOM 2140 O O . GLU B 1 121 ? -14.950 56.949 26.326 1.00 56.41 119 GLU B O 1
ATOM 2146 N N . ARG B 1 122 ? -15.702 55.114 25.242 1.00 55.38 120 ARG B N 1
ATOM 2147 C CA . ARG B 1 122 ? -16.873 54.946 26.103 1.00 54.92 120 ARG B CA 1
ATOM 2148 C C . ARG B 1 122 ? -16.462 54.790 27.555 1.00 54.87 120 ARG B C 1
ATOM 2149 O O . ARG B 1 122 ? -16.996 55.505 28.417 1.00 55.19 120 ARG B O 1
ATOM 2157 N N . ALA B 1 123 ? -15.527 53.868 27.810 1.00 54.26 121 ALA B N 1
ATOM 2158 C CA . ALA B 1 123 ? -15.133 53.493 29.174 1.00 54.52 121 ALA B CA 1
ATOM 2159 C C . ALA B 1 123 ? -14.349 54.592 29.864 1.00 54.87 121 ALA B C 1
ATOM 2160 O O . ALA B 1 123 ? -14.338 54.713 31.085 1.00 55.52 121 ALA B O 1
ATOM 2162 N N . THR B 1 124 ? -13.696 55.417 29.071 1.00 55.20 122 THR B N 1
ATOM 2163 C CA . THR B 1 124 ? -12.991 56.568 29.612 1.00 54.68 122 THR B CA 1
ATOM 2164 C C . THR B 1 124 ? -13.984 57.618 30.090 1.00 54.42 122 THR B C 1
ATOM 2165 O O . THR B 1 124 ? -13.711 58.302 31.055 1.00 55.21 122 THR B O 1
ATOM 2169 N N . GLY B 1 125 ? -15.139 57.710 29.437 1.00 54.12 123 GLY B N 1
ATOM 2170 C CA . GLY B 1 125 ? -16.189 58.626 29.835 1.00 53.73 123 GLY B CA 1
ATOM 2171 C C . GLY B 1 125 ? -16.891 58.146 31.088 1.00 54.41 123 GLY B C 1
ATOM 2172 O O . GLY B 1 125 ? -17.275 58.971 31.920 1.00 54.92 123 GLY B O 1
ATOM 2173 N N . LYS B 1 126 ? -17.059 56.822 31.241 1.00 54.18 124 LYS B N 1
ATOM 2174 C CA . LYS B 1 126 ? -17.711 56.234 32.431 1.00 53.16 124 LYS B CA 1
ATOM 2175 C C . LYS B 1 126 ? -16.824 56.534 33.610 1.00 53.70 124 LYS B C 1
ATOM 2176 O O . LYS B 1 126 ? -17.274 57.141 34.579 1.00 54.32 124 LYS B O 1
ATOM 2190 N N . ALA B 1 128 ? -14.230 58.778 34.105 1.00 53.78 126 ALA B N 1
ATOM 2191 C CA . ALA B 1 128 ? -14.152 60.184 34.408 1.00 53.17 126 ALA B CA 1
ATOM 2192 C C . ALA B 1 128 ? -15.332 60.594 35.290 1.00 53.27 126 ALA B C 1
ATOM 2193 O O . ALA B 1 128 ? -15.154 61.275 36.305 1.00 53.48 126 ALA B O 1
ATOM 2195 N N . ASP B 1 129 ? -16.525 60.152 34.898 1.00 52.71 127 ASP B N 1
ATOM 2196 C CA . ASP B 1 129 ? -17.767 60.575 35.502 1.00 52.52 127 ASP B CA 1
ATOM 2197 C C . ASP B 1 129 ? -17.949 59.948 36.869 1.00 52.48 127 ASP B C 1
ATOM 2198 O O . ASP B 1 129 ? -18.306 60.643 37.841 1.00 52.32 127 ASP B O 1
ATOM 2203 N N . PHE B 1 130 ? -17.702 58.635 36.900 1.00 51.97 128 PHE B N 1
ATOM 2204 C CA . PHE B 1 130 ? -17.755 57.789 38.071 1.00 51.12 128 PHE B CA 1
ATOM 2205 C C . PHE B 1 130 ? -16.871 58.438 39.112 1.00 50.71 128 PHE B C 1
ATOM 2206 O O . PHE B 1 130 ? -17.321 58.749 40.216 1.00 50.90 128 PHE B O 1
ATOM 2214 N N . ILE B 1 131 ? -15.633 58.702 38.737 1.00 50.55 129 ILE B N 1
ATOM 2215 C CA . ILE B 1 131 ? -14.668 59.342 39.637 1.00 50.89 129 ILE B CA 1
ATOM 2216 C C . ILE B 1 131 ? -15.130 60.735 40.102 1.00 51.25 129 ILE B C 1
ATOM 2217 O O . ILE B 1 131 ? -15.175 61.000 41.289 1.00 51.69 129 ILE B O 1
ATOM 2222 N N . LYS B 1 132 ? -15.513 61.616 39.189 1.00 51.52 130 LYS B N 1
ATOM 2223 C CA . LYS B 1 132 ? -15.974 62.928 39.609 1.00 52.06 130 LYS B CA 1
ATOM 2224 C C . LYS B 1 132 ? -17.173 62.836 40.545 1.00 52.25 130 LYS B C 1
ATOM 2225 O O . LYS B 1 132 ? -17.264 63.578 41.559 1.00 52.84 130 LYS B O 1
ATOM 2231 N N . ALA B 1 133 ? -18.093 61.928 40.213 1.00 51.44 131 ALA B N 1
ATOM 2232 C CA . ALA B 1 133 ? -19.326 61.806 40.992 1.00 50.26 131 ALA B CA 1
ATOM 2233 C C . ALA B 1 133 ? -18.982 61.378 42.424 1.00 49.61 131 ALA B C 1
ATOM 2234 O O . ALA B 1 133 ? -19.571 61.883 43.349 1.00 49.46 131 ALA B O 1
ATOM 2236 N N . ASN B 1 134 ? -17.989 60.493 42.594 1.00 49.33 132 ASN B N 1
ATOM 2237 C CA . ASN B 1 134 ? -17.595 59.977 43.926 1.00 48.30 132 ASN B CA 1
ATOM 2238 C C . ASN B 1 134 ? -16.774 60.965 44.694 1.00 48.42 132 ASN B C 1
ATOM 2239 O O . ASN B 1 134 ? -17.009 61.145 45.888 1.00 48.68 132 ASN B O 1
ATOM 2244 N N . ARG B 1 135 ? -15.805 61.589 44.019 1.00 48.31 133 ARG B N 1
ATOM 2245 C CA . ARG B 1 135 ? -15.097 62.728 44.576 1.00 48.97 133 ARG B CA 1
ATOM 2246 C C . ARG B 1 135 ? -16.108 63.618 45.298 1.00 49.14 133 ARG B C 1
ATOM 2247 O O . ARG B 1 135 ? -15.969 63.934 46.470 1.00 49.92 133 ARG B O 1
ATOM 2255 N N . GLU B 1 136 ? -17.160 63.980 44.594 1.00 49.74 134 GLU B N 1
ATOM 2256 C CA . GLU B 1 136 ? -18.157 64.871 45.114 1.00 50.46 134 GLU B CA 1
ATOM 2257 C C . GLU B 1 136 ? -18.823 64.237 46.332 1.00 50.05 134 GLU B C 1
ATOM 2258 O O . GLU B 1 136 ? -18.847 64.832 47.395 1.00 50.05 134 GLU B O 1
ATOM 2264 N N . HIS B 1 137 ? -19.314 63.006 46.187 1.00 49.77 135 HIS B N 1
ATOM 2265 C CA . HIS B 1 137 ? -20.085 62.351 47.228 1.00 49.50 135 HIS B CA 1
ATOM 2266 C C . HIS B 1 137 ? -19.338 62.273 48.561 1.00 49.65 135 HIS B C 1
ATOM 2267 O O . HIS B 1 137 ? -19.877 62.622 49.608 1.00 48.97 135 HIS B O 1
ATOM 2274 N N . TYR B 1 138 ? -18.088 61.831 48.508 1.00 50.26 136 TYR B N 1
ATOM 2275 C CA . TYR B 1 138 ? -17.226 61.757 49.705 1.00 50.59 136 TYR B CA 1
ATOM 2276 C C . TYR B 1 138 ? -16.517 63.061 50.100 1.00 50.62 136 TYR B C 1
ATOM 2277 O O . TYR B 1 138 ? -15.858 63.128 51.146 1.00 49.95 136 TYR B O 1
ATOM 2286 N N . GLN B 1 139 ? -16.648 64.085 49.255 1.00 51.24 137 GLN B N 1
ATOM 2287 C CA . GLN B 1 139 ? -16.023 65.401 49.485 1.00 51.82 137 GLN B CA 1
ATOM 2288 C C . GLN B 1 139 ? -14.512 65.246 49.639 1.00 51.86 137 GLN B C 1
ATOM 2289 O O . GLN B 1 139 ? -13.876 65.772 50.570 1.00 52.09 137 GLN B O 1
ATOM 2295 N N . ALA B 1 140 ? -13.977 64.467 48.711 1.00 51.80 138 ALA B N 1
ATOM 2296 C CA . ALA B 1 140 ? -12.582 64.134 48.640 1.00 51.69 138 ALA B CA 1
ATOM 2297 C C . ALA B 1 140 ? -11.778 65.302 48.035 1.00 52.06 138 ALA B C 1
ATOM 2298 O O . ALA B 1 140 ? -12.335 66.322 47.534 1.00 51.67 138 ALA B O 1
ATOM 2300 N N . GLY B 1 141 ? -10.458 65.124 48.107 1.00 52.03 139 GLY B N 1
ATOM 2301 C CA . GLY B 1 141 ? -9.485 66.125 47.735 1.00 51.57 139 GLY B CA 1
ATOM 2302 C C . GLY B 1 141 ? -8.703 65.635 46.542 1.00 50.95 139 GLY B C 1
ATOM 2303 O O . GLY B 1 141 ? -9.258 65.555 45.457 1.00 51.47 139 GLY B O 1
ATOM 2304 N N . PRO B 1 142 ? -7.397 65.325 46.728 1.00 50.67 140 PRO B N 1
ATOM 2305 C CA . PRO B 1 142 ? -6.595 64.907 45.568 1.00 50.77 140 PRO B CA 1
ATOM 2306 C C . PRO B 1 142 ? -7.124 63.613 44.981 1.00 51.18 140 PRO B C 1
ATOM 2307 O O . PRO B 1 142 ? -7.560 62.729 45.718 1.00 52.12 140 PRO B O 1
ATOM 2311 N N . VAL B 1 143 ? -7.118 63.505 43.662 1.00 50.75 141 VAL B N 1
ATOM 2312 C CA . VAL B 1 143 ? -7.594 62.294 43.038 1.00 49.53 141 VAL B CA 1
ATOM 2313 C C . VAL B 1 143 ? -6.363 61.523 42.657 1.00 49.32 141 VAL B C 1
ATOM 2314 O O . VAL B 1 143 ? -5.501 62.032 41.940 1.00 49.57 141 VAL B O 1
ATOM 2318 N N . ILE B 1 144 ? -6.266 60.309 43.171 1.00 48.82 142 ILE B N 1
ATOM 2319 C CA . ILE B 1 144 ? -5.099 59.465 42.947 1.00 48.73 142 ILE B CA 1
ATOM 2320 C C . ILE B 1 144 ? -5.500 58.125 42.365 1.00 50.03 142 ILE B C 1
ATOM 2321 O O . ILE B 1 144 ? -6.453 57.514 42.850 1.00 50.83 142 ILE B O 1
ATOM 2326 N N . GLY B 1 145 ? -4.779 57.655 41.338 1.00 50.30 143 GLY B N 1
ATOM 2327 C CA . GLY B 1 145 ? -5.101 56.402 40.713 1.00 50.16 143 GLY B CA 1
ATOM 2328 C C . GLY B 1 145 ? -3.956 55.429 40.739 1.00 51.28 143 GLY B C 1
ATOM 2329 O O . GLY B 1 145 ? -2.770 55.807 40.733 1.00 51.99 143 GLY B O 1
ATOM 2330 N N . LEU B 1 146 ? -4.316 54.156 40.755 1.00 51.20 144 LEU B N 1
ATOM 2331 C CA . LEU B 1 146 ? -3.354 53.099 40.567 1.00 51.49 144 LEU B CA 1
ATOM 2332 C C . LEU B 1 146 ? -3.981 52.007 39.735 1.00 51.76 144 LEU B C 1
ATOM 2333 O O . LEU B 1 146 ? -5.056 51.531 40.043 1.00 52.02 144 LEU B O 1
ATOM 2338 N N . GLY B 1 147 ? -3.287 51.571 38.700 1.00 52.34 145 GLY B N 1
ATOM 2339 C CA . GLY B 1 147 ? -3.827 50.525 37.842 1.00 53.18 145 GLY B CA 1
ATOM 2340 C C . GLY B 1 147 ? -2.754 49.545 37.469 1.00 53.85 145 GLY B C 1
ATOM 2341 O O . GLY B 1 147 ? -1.569 49.908 37.362 1.00 55.21 145 GLY B O 1
ATOM 2342 N N . PHE B 1 148 ? -3.155 48.293 37.288 1.00 53.56 146 PHE B N 1
ATOM 2343 C CA . PHE B 1 148 ? -2.223 47.277 36.788 1.00 53.16 146 PHE B CA 1
ATOM 2344 C C . PHE B 1 148 ? -2.660 46.842 35.407 1.00 52.63 146 PHE B C 1
ATOM 2345 O O . PHE B 1 148 ? -3.837 46.489 35.238 1.00 51.89 146 PHE B O 1
ATOM 2353 N N . SER B 1 149 ? -1.730 46.911 34.430 1.00 52.69 147 SER B N 1
ATOM 2354 C CA . SER B 1 149 ? -1.929 46.359 33.083 1.00 51.77 147 SER B CA 1
ATOM 2355 C C . SER B 1 149 ? -3.241 46.910 32.489 1.00 51.49 147 SER B C 1
ATOM 2356 O O . SER B 1 149 ? -3.311 48.125 32.235 1.00 51.07 147 SER B O 1
ATOM 2359 N N . ASN B 1 150 ? -4.288 46.077 32.307 1.00 50.58 148 ASN B N 1
ATOM 2360 C CA . ASN B 1 150 ? -5.536 46.622 31.733 1.00 50.95 148 ASN B CA 1
ATOM 2361 C C . ASN B 1 150 ? -6.068 47.867 32.456 1.00 51.65 148 ASN B C 1
ATOM 2362 O O . ASN B 1 150 ? -6.586 48.786 31.811 1.00 51.74 148 ASN B O 1
ATOM 2367 N N . GLY B 1 151 ? -5.926 47.891 33.788 1.00 51.38 149 GLY B N 1
ATOM 2368 C CA . GLY B 1 151 ? -6.372 48.995 34.579 1.00 51.22 149 GLY B CA 1
ATOM 2369 C C . GLY B 1 151 ? -5.448 50.196 34.463 1.00 52.19 149 GLY B C 1
ATOM 2370 O O . GLY B 1 151 ? -5.911 51.349 34.529 1.00 51.71 149 GLY B O 1
ATOM 2371 N N . ALA B 1 152 ? -4.140 49.960 34.302 1.00 52.08 150 ALA B N 1
ATOM 2372 C CA . ALA B 1 152 ? -3.240 51.089 34.102 1.00 51.59 150 ALA B CA 1
ATOM 2373 C C . ALA B 1 152 ? -3.571 51.722 32.738 1.00 51.86 150 ALA B C 1
ATOM 2374 O O . ALA B 1 152 ? -3.368 52.931 32.518 1.00 52.32 150 ALA B O 1
ATOM 2376 N N . ASN B 1 153 ? -4.099 50.901 31.835 1.00 51.79 151 ASN B N 1
ATOM 2377 C CA . ASN B 1 153 ? -4.413 51.330 30.454 1.00 52.19 151 ASN B CA 1
ATOM 2378 C C . ASN B 1 153 ? -5.631 52.237 30.398 1.00 52.37 151 ASN B C 1
ATOM 2379 O O . ASN B 1 153 ? -5.584 53.281 29.718 1.00 52.21 151 ASN B O 1
ATOM 2384 N N . ILE B 1 154 ? -6.687 51.914 31.163 1.00 51.55 152 ILE B N 1
ATOM 2385 C CA . ILE B 1 154 ? -7.816 52.838 31.213 1.00 51.37 152 ILE B CA 1
ATOM 2386 C C . ILE B 1 154 ? -7.419 54.071 32.021 1.00 51.17 152 ILE B C 1
ATOM 2387 O O . ILE B 1 154 ? -7.829 55.201 31.761 1.00 50.90 152 ILE B O 1
ATOM 2392 N N . LEU B 1 155 ? -6.519 53.864 32.956 1.00 51.43 153 LEU B N 1
ATOM 2393 C CA . LEU B 1 155 ? -6.103 54.969 33.782 1.00 51.96 153 LEU B CA 1
ATOM 2394 C C . LEU B 1 155 ? -5.295 55.920 32.901 1.00 52.14 153 LEU B C 1
ATOM 2395 O O . LEU B 1 155 ? -5.549 57.126 32.887 1.00 53.39 153 LEU B O 1
ATOM 2400 N N . ALA B 1 156 ? -4.354 55.389 32.136 1.00 51.50 154 ALA B N 1
ATOM 2401 C CA . ALA B 1 156 ? -3.552 56.248 31.318 1.00 51.09 154 ALA B CA 1
ATOM 2402 C C . ALA B 1 156 ? -4.442 57.066 30.369 1.00 51.84 154 ALA B C 1
ATOM 2403 O O . ALA B 1 156 ? -4.219 58.280 30.134 1.00 51.88 154 ALA B O 1
ATOM 2405 N N . ASN B 1 157 ? -5.471 56.425 29.823 1.00 52.09 155 ASN B N 1
ATOM 2406 C CA . ASN B 1 157 ? -6.298 57.128 28.841 1.00 52.19 155 ASN B CA 1
ATOM 2407 C C . ASN B 1 157 ? -7.053 58.317 29.475 1.00 52.89 155 ASN B C 1
ATOM 2408 O O . ASN B 1 157 ? -7.174 59.404 28.842 1.00 52.74 155 ASN B O 1
ATOM 2413 N N . VAL B 1 158 ? -7.505 58.142 30.734 1.00 52.95 156 VAL B N 1
ATOM 2414 C CA . VAL B 1 158 ? -8.035 59.285 31.510 1.00 52.74 156 VAL B CA 1
ATOM 2415 C C . VAL B 1 158 ? -6.996 60.374 31.702 1.00 52.86 156 VAL B C 1
ATOM 2416 O O . VAL B 1 158 ? -7.300 61.539 31.505 1.00 53.56 156 VAL B O 1
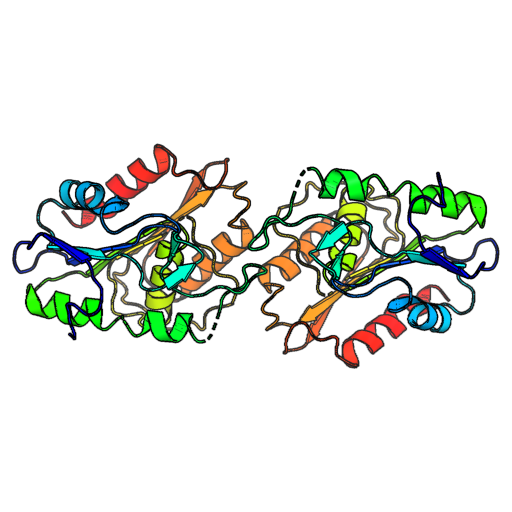ATOM 2420 N N . LEU B 1 159 ? -5.763 60.020 32.053 1.00 53.14 157 LEU B N 1
ATOM 2421 C CA . LEU B 1 159 ? -4.701 61.037 32.148 1.00 53.14 157 LEU B CA 1
ATOM 2422 C C . LEU B 1 159 ? -4.560 61.801 30.872 1.00 54.45 157 LEU B C 1
ATOM 2423 O O . LEU B 1 159 ? -4.212 62.987 30.888 1.00 55.75 157 LEU B O 1
ATOM 2428 N N . ILE B 1 160 ? -4.816 61.125 29.749 1.00 55.29 158 ILE B N 1
ATOM 2429 C CA . ILE B 1 160 ? -4.690 61.741 28.415 1.00 55.11 158 ILE B CA 1
ATOM 2430 C C . ILE B 1 160 ? -5.916 62.596 28.027 1.00 55.29 158 ILE B C 1
ATOM 2431 O O . ILE B 1 160 ? -5.760 63.671 27.467 1.00 55.27 158 ILE B O 1
ATOM 2436 N N . GLU B 1 161 ? -7.120 62.101 28.306 1.00 55.74 159 GLU B N 1
ATOM 2437 C CA . GLU B 1 161 ? -8.352 62.728 27.825 1.00 56.04 159 GLU B CA 1
ATOM 2438 C C . GLU B 1 161 ? -8.872 63.770 28.824 1.00 56.31 159 GLU B C 1
ATOM 2439 O O . GLU B 1 161 ? -9.549 64.720 28.447 1.00 55.81 159 GLU B O 1
ATOM 2445 N N . GLN B 1 162 ? -8.570 63.564 30.102 1.00 56.20 160 GLN B N 1
ATOM 2446 C CA . GLN B 1 162 ? -8.939 64.494 31.161 1.00 56.75 160 GLN B CA 1
ATOM 2447 C C . GLN B 1 162 ? -7.659 64.902 31.863 1.00 56.73 160 GLN B C 1
ATOM 2448 O O . GLN B 1 162 ? -7.423 64.505 32.999 1.00 57.26 160 GLN B O 1
ATOM 2454 N N . PRO B 1 163 ? -6.805 65.673 31.191 1.00 57.09 161 PRO B N 1
ATOM 2455 C CA . PRO B 1 163 ? -5.474 65.828 31.777 1.00 57.48 161 PRO B CA 1
ATOM 2456 C C . PRO B 1 163 ? -5.460 66.428 33.198 1.00 58.00 161 PRO B C 1
ATOM 2457 O O . PRO B 1 163 ? -4.545 66.140 33.976 1.00 58.60 161 PRO B O 1
ATOM 2461 N N . GLU B 1 164 ? -6.493 67.203 33.544 1.00 58.11 162 GLU B N 1
ATOM 2462 C CA . GLU B 1 164 ? -6.528 67.964 34.792 1.00 57.58 162 GLU B CA 1
ATOM 2463 C C . GLU B 1 164 ? -7.259 67.324 35.968 1.00 57.27 162 GLU B C 1
ATOM 2464 O O . GLU B 1 164 ? -7.440 67.948 37.033 1.00 57.36 162 GLU B O 1
ATOM 2470 N N . LEU B 1 165 ? -7.676 66.078 35.806 1.00 56.26 163 LEU B N 1
ATOM 2471 C CA . LEU B 1 165 ? -8.388 65.413 36.893 1.00 54.79 163 LEU B CA 1
ATOM 2472 C C . LEU B 1 165 ? -7.421 64.826 37.931 1.0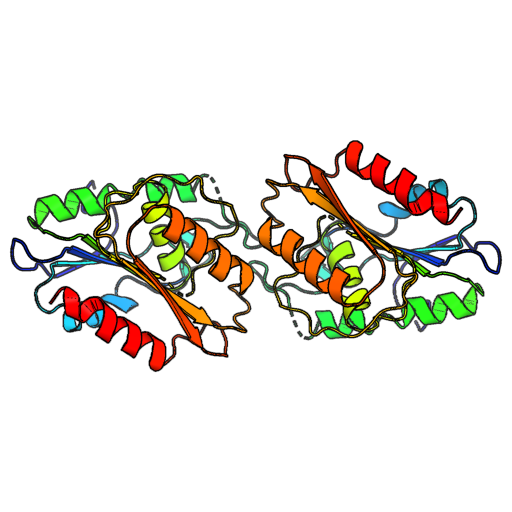0 54.29 163 LEU B C 1
ATOM 2473 O O . LEU B 1 165 ? -7.428 65.213 39.077 1.00 55.16 163 LEU B O 1
ATOM 2478 N N . PHE B 1 166 ? -6.574 63.897 37.513 1.00 54.61 164 PHE B N 1
ATOM 2479 C CA . PHE B 1 166 ? -5.624 63.229 38.397 1.00 54.24 164 PHE B CA 1
ATOM 2480 C C . PHE B 1 166 ? -4.455 64.048 38.871 1.00 54.38 164 PHE B C 1
ATOM 2481 O O . PHE B 1 166 ? -3.801 64.726 38.082 1.00 55.55 164 PHE B O 1
ATOM 2489 N N . ASP B 1 167 ? -4.192 63.963 40.165 1.00 53.64 165 ASP B N 1
ATOM 2490 C CA . ASP B 1 167 ? -3.103 64.673 40.765 1.00 53.10 165 ASP B CA 1
ATOM 2491 C C . ASP B 1 167 ? -1.927 63.757 40.830 1.00 52.08 165 ASP B C 1
ATOM 2492 O O . ASP B 1 167 ? -0.800 64.217 40.756 1.00 51.76 165 ASP B O 1
ATOM 2497 N N . ALA B 1 168 ? -2.198 62.468 40.989 1.00 51.12 166 ALA B N 1
ATOM 2498 C CA . ALA B 1 168 ? -1.163 61.453 40.961 1.00 51.35 166 ALA B CA 1
ATOM 2499 C C . ALA B 1 168 ? -1.701 60.140 40.380 1.00 52.06 166 ALA B C 1
ATOM 2500 O O . ALA B 1 168 ? -2.915 59.856 40.478 1.00 52.63 166 ALA B O 1
ATOM 2502 N N . ALA B 1 169 ? -0.809 59.329 39.799 1.00 51.13 167 ALA B N 1
ATOM 2503 C CA . ALA B 1 169 ? -1.236 58.095 39.180 1.00 51.26 167 ALA B CA 1
ATOM 2504 C C . ALA B 1 169 ? -0.095 57.127 39.165 1.00 51.20 167 ALA B C 1
ATOM 2505 O O . ALA B 1 169 ? 1.054 57.531 38.864 1.00 51.77 167 ALA B O 1
ATOM 2507 N N . VAL B 1 170 ? -0.349 55.859 39.480 1.00 50.29 168 VAL B N 1
ATOM 2508 C CA . VAL B 1 170 ? 0.734 54.925 39.204 1.00 50.27 168 VAL B CA 1
ATOM 2509 C C . VAL B 1 170 ? 0.281 53.936 38.200 1.00 50.81 168 VAL B C 1
ATOM 2510 O O . VAL B 1 170 ? -0.825 53.405 38.289 1.00 51.17 168 VAL B O 1
ATOM 2514 N N . LEU B 1 171 ? 1.089 53.755 37.163 1.00 51.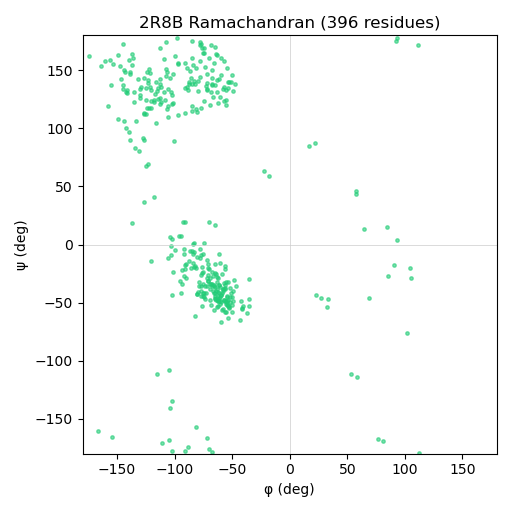16 169 LEU B N 1
ATOM 2515 C CA . LEU B 1 171 ? 0.669 52.882 36.082 1.00 50.30 169 LEU B CA 1
ATOM 2516 C C . LEU B 1 171 ? 1.559 51.696 36.146 1.00 50.42 169 LEU B C 1
ATOM 2517 O O . LEU B 1 171 ? 2.760 51.840 35.927 1.00 51.79 169 LEU B O 1
ATOM 2530 N N . HIS B 1 173 ? 2.743 48.499 34.509 1.00 48.11 171 HIS B N 1
ATOM 2531 C CA . HIS B 1 173 ? 2.766 47.700 33.327 1.00 47.49 171 HIS B CA 1
ATOM 2532 C C . HIS B 1 173 ? 1.649 48.138 32.375 1.00 48.14 171 HIS B C 1
ATOM 2533 O O . HIS B 1 173 ? 0.781 47.335 32.004 1.00 48.04 171 HIS B O 1
ATOM 2540 N N . PRO B 1 174 ? 1.676 49.428 31.969 1.00 48.64 172 PRO B N 1
ATOM 2541 C CA . PRO B 1 174 ? 0.728 49.930 30.971 1.00 49.37 172 PRO B CA 1
ATOM 2542 C C . PRO B 1 174 ? 1.151 49.455 29.600 1.00 51.07 172 PRO B C 1
ATOM 2543 O O . PRO B 1 174 ? 2.274 48.948 29.443 1.00 52.24 172 PRO B O 1
ATOM 2547 N N . LEU B 1 175 ? 0.270 49.636 28.619 1.00 52.54 173 LEU B N 1
ATOM 2548 C CA . LEU B 1 175 ? 0.523 49.331 27.222 1.00 54.51 173 LEU B CA 1
ATOM 2549 C C . LEU B 1 175 ? -0.317 50.349 26.519 1.00 55.54 173 LEU B C 1
ATOM 2550 O O . LEU B 1 175 ? -1.545 50.260 26.574 1.00 56.79 173 LEU B O 1
ATOM 2555 N N . ILE B 1 176 ? 0.312 51.348 25.902 1.00 55.95 174 ILE B N 1
ATOM 2556 C CA . ILE B 1 176 ? -0.437 52.287 25.060 1.00 55.22 174 ILE B CA 1
ATOM 2557 C C . ILE B 1 176 ? 0.235 52.324 23.715 1.00 55.80 174 ILE B C 1
ATOM 2558 O O . ILE B 1 176 ? 1.396 52.779 23.604 1.00 56.79 174 ILE B O 1
ATOM 2563 N N . PRO B 1 177 ? -0.481 51.804 22.700 1.00 55.84 175 PRO B N 1
ATOM 2564 C CA . PRO B 1 177 ? -0.156 51.531 21.269 1.00 55.19 175 PRO B CA 1
ATOM 2565 C C . PRO B 1 177 ? -0.260 52.673 20.304 1.00 55.02 175 PRO B C 1
ATOM 2566 O O . PRO B 1 177 ? 0.273 52.588 19.175 1.00 56.03 175 PRO B O 1
ATOM 2570 N N . PHE B 1 178 ? -0.968 53.712 20.694 1.00 55.03 176 PHE B N 1
ATOM 2571 C CA . PHE B 1 178 ? -1.208 54.823 19.782 1.00 54.68 176 PHE B CA 1
ATOM 2572 C C . PHE B 1 178 ? -0.458 56.037 20.329 1.00 55.47 176 PHE B C 1
ATOM 2573 O O . PHE B 1 178 ? 0.025 56.025 21.467 1.00 55.86 176 PHE B O 1
ATOM 2581 N N . GLU B 1 179 ? -0.354 57.089 19.537 1.00 56.71 177 GLU B N 1
ATOM 2582 C CA . GLU B 1 179 ? 0.325 58.302 20.024 1.00 57.71 177 GLU B CA 1
ATOM 2583 C C . GLU B 1 179 ? -0.689 59.290 20.518 1.00 57.42 177 GLU B C 1
ATOM 2584 O O . GLU B 1 179 ? -1.461 59.844 19.747 1.00 56.62 177 GLU B O 1
ATOM 2590 N N . PRO B 1 180 ? -0.698 59.498 21.833 1.00 58.17 178 PRO B N 1
ATOM 2591 C CA . PRO B 1 180 ? -1.653 60.369 22.500 1.00 58.00 178 PRO B CA 1
ATOM 2592 C C . PRO B 1 180 ? -1.518 61.803 21.989 1.00 58.55 178 PRO B C 1
ATOM 2593 O O . PRO B 1 180 ? -0.408 62.251 21.675 1.00 58.02 178 PRO B O 1
ATOM 2597 N N . LYS B 1 181 ? -2.636 62.493 21.847 1.00 59.28 179 LYS B N 1
ATOM 2598 C CA . LYS B 1 181 ? -2.577 63.910 21.480 1.00 61.08 179 LYS B CA 1
ATOM 2599 C C . LYS B 1 181 ? -2.380 64.626 22.791 1.00 61.16 179 LYS B C 1
ATOM 2600 O O . LYS B 1 181 ? -3.204 64.502 23.691 1.00 61.04 179 LYS B O 1
ATOM 2606 N N . ILE B 1 182 ? -1.268 65.346 22.898 1.00 61.40 180 ILE B N 1
ATOM 2607 C CA . ILE B 1 182 ? -0.848 65.951 24.164 1.00 60.99 180 ILE B CA 1
ATOM 2608 C C . ILE B 1 182 ? -1.711 67.143 24.570 1.00 60.60 180 ILE B C 1
ATOM 2609 O O . ILE B 1 182 ? -2.103 67.948 23.754 1.00 60.99 180 ILE B O 1
ATOM 2614 N N . SER B 1 183 ? -2.035 67.232 25.848 1.00 59.99 181 SER B N 1
ATOM 2615 C CA . SER B 1 183 ? -2.830 68.321 26.358 1.00 58.78 181 SER B CA 1
ATOM 2616 C C . SER B 1 183 ? -2.321 68.575 27.783 1.00 57.21 181 SER B C 1
ATOM 2617 O O . SER B 1 183 ? -1.966 67.628 28.468 1.00 57.86 181 SER B O 1
ATOM 2620 N N . PRO B 1 184 ? -2.256 69.841 28.224 1.00 55.50 182 PRO B N 1
ATOM 2621 C CA . PRO B 1 184 ? -1.582 70.162 29.494 1.00 54.27 182 PRO B CA 1
ATOM 2622 C C . PRO B 1 184 ? -2.287 69.653 30.765 1.00 52.98 182 PRO B C 1
ATOM 2623 O O . PRO B 1 184 ? -3.505 69.854 30.929 1.00 52.09 182 PRO B O 1
ATOM 2627 N N . ALA B 1 185 ? -1.507 68.998 31.631 1.00 51.68 183 ALA B N 1
ATOM 2628 C CA . ALA B 1 185 ? -1.930 68.557 32.979 1.00 50.96 183 ALA B CA 1
ATOM 2629 C C . ALA B 1 185 ? -1.621 69.644 34.013 1.00 50.42 183 ALA B C 1
ATOM 2630 O O . ALA B 1 185 ? -1.108 70.689 33.674 1.00 49.80 183 ALA B O 1
ATOM 2632 N N . LYS B 1 186 ? -1.894 69.372 35.281 1.00 50.78 184 LYS B N 1
ATOM 2633 C CA . LYS B 1 186 ? -1.574 70.341 36.336 1.00 51.36 184 LYS B CA 1
ATOM 2634 C C . LYS B 1 186 ? -0.109 70.162 36.687 1.00 50.55 184 LYS B C 1
ATOM 2635 O O . LYS B 1 186 ? 0.356 69.026 36.741 1.00 50.15 184 LYS B O 1
ATOM 2641 N N . PRO B 1 187 ? 0.628 71.284 36.887 1.00 50.52 185 PRO B N 1
ATOM 2642 C CA . PRO B 1 187 ? 2.050 71.269 37.253 1.00 50.17 185 PRO B CA 1
ATOM 2643 C C . PRO B 1 187 ? 2.331 70.316 38.403 1.00 49.99 185 PRO B C 1
ATOM 2644 O O . PRO B 1 187 ? 3.428 69.759 38.484 1.00 49.47 185 PRO B O 1
ATOM 2648 N N . THR B 1 188 ? 1.352 70.132 39.285 1.00 49.92 186 THR B N 1
ATOM 2649 C CA . THR B 1 188 ? 1.579 69.302 40.438 1.00 50.53 186 THR B CA 1
ATOM 2650 C C . THR B 1 188 ? 1.366 67.820 40.140 1.00 51.70 186 THR B C 1
ATOM 2651 O O . THR B 1 188 ? 1.659 66.980 40.986 1.00 52.40 186 THR B O 1
ATOM 2655 N N . ARG B 1 189 ? 0.855 67.473 38.962 1.00 52.63 187 ARG B N 1
ATOM 2656 C CA . ARG B 1 189 ? 0.703 66.046 38.653 1.00 54.00 187 ARG B CA 1
ATOM 2657 C C . ARG B 1 189 ? 1.997 65.294 38.856 1.00 54.83 187 ARG B C 1
ATOM 2658 O O . ARG B 1 189 ? 3.098 65.774 38.522 1.00 56.06 187 ARG B O 1
ATOM 2666 N N . ARG B 1 190 ? 1.868 64.112 39.405 1.00 55.00 188 ARG B N 1
ATOM 2667 C CA . ARG B 1 190 ? 2.999 63.244 39.515 1.00 56.25 188 ARG B CA 1
ATOM 2668 C C . ARG B 1 190 ? 2.552 61.924 38.972 1.00 55.53 188 ARG B C 1
ATOM 2669 O O . ARG B 1 190 ? 1.508 61.404 39.406 1.00 56.40 188 ARG B O 1
ATOM 2677 N N . VAL B 1 191 ? 3.312 61.360 38.040 1.00 54.12 189 VAL B N 1
ATOM 2678 C CA . VAL B 1 191 ? 3.046 59.976 37.699 1.00 52.63 189 VAL B CA 1
ATOM 2679 C C . VAL B 1 191 ? 4.222 59.015 37.827 1.00 52.47 189 VAL B C 1
ATOM 2680 O O . VAL B 1 191 ? 5.381 59.399 37.649 1.00 51.88 189 VAL B O 1
ATOM 2684 N N . LEU B 1 192 ? 3.880 57.766 38.158 1.00 52.21 190 LEU B N 1
ATOM 2685 C CA . LEU B 1 192 ? 4.844 56.679 38.289 1.00 52.36 190 LEU B CA 1
ATOM 2686 C C . LEU B 1 192 ? 4.484 55.512 37.414 1.00 51.83 190 LEU B C 1
ATOM 2687 O O . LEU B 1 192 ? 3.388 54.967 37.519 1.00 52.72 190 LEU B O 1
ATOM 2692 N N . ILE B 1 193 ? 5.412 55.111 36.569 1.00 51.24 191 ILE B N 1
ATOM 2693 C CA . ILE B 1 193 ? 5.233 53.951 35.712 1.00 50.70 191 ILE B CA 1
ATOM 2694 C C . ILE B 1 193 ? 6.198 52.893 36.190 1.00 51.10 191 ILE B C 1
ATOM 2695 O O . ILE B 1 193 ? 7.379 53.201 36.492 1.00 51.98 191 ILE B O 1
ATOM 2700 N N . THR B 1 194 ? 5.717 51.659 36.286 1.00 50.67 192 THR B N 1
ATOM 2701 C CA . THR B 1 194 ? 6.547 50.530 36.653 1.00 51.32 192 THR B CA 1
ATOM 2702 C C . THR B 1 194 ? 6.473 49.525 35.497 1.00 51.66 192 THR B C 1
ATOM 2703 O O . THR B 1 194 ? 5.386 49.234 34.957 1.00 51.61 192 THR B O 1
ATOM 2707 N N . ALA B 1 195 ? 7.614 48.976 35.106 1.00 51.58 193 ALA B N 1
ATOM 2708 C CA . ALA B 1 195 ? 7.641 48.179 33.894 1.00 52.00 193 ALA B CA 1
ATOM 2709 C C . ALA B 1 195 ? 8.679 47.046 33.905 1.00 52.74 193 ALA B C 1
ATOM 2710 O O . ALA B 1 195 ? 9.589 47.013 34.732 1.00 53.92 193 ALA B O 1
ATOM 2712 N N . GLY B 1 196 ? 8.518 46.091 33.007 1.00 53.03 194 GLY B N 1
ATOM 2713 C CA . GLY B 1 196 ? 9.495 45.024 32.884 1.00 53.30 194 GLY B CA 1
ATOM 2714 C C . GLY B 1 196 ? 10.252 45.263 31.604 1.00 53.01 194 GLY B C 1
ATOM 2715 O O . GLY B 1 196 ? 9.696 45.758 30.634 1.00 54.21 194 GLY B O 1
ATOM 2716 N N . GLU B 1 197 ? 11.526 44.946 31.586 1.00 52.93 195 GLU B N 1
ATOM 2717 C CA . GLU B 1 197 ? 12.253 45.033 30.323 1.00 53.27 195 GLU B CA 1
ATOM 2718 C C . GLU B 1 197 ? 11.968 43.881 29.366 1.00 53.15 195 GLU B C 1
ATOM 2719 O O . GLU B 1 197 ? 12.163 44.050 28.188 1.00 54.48 195 GLU B O 1
ATOM 2725 N N . ARG B 1 198 ? 11.538 42.713 29.857 1.00 53.15 196 ARG B N 1
ATOM 2726 C CA . ARG B 1 198 ? 11.195 41.572 28.983 1.00 52.35 196 ARG B CA 1
ATOM 2727 C C . ARG B 1 198 ? 9.717 41.149 29.093 1.00 51.95 196 ARG B C 1
ATOM 2728 O O . ARG B 1 198 ? 9.362 39.962 29.052 1.00 51.66 196 ARG B O 1
ATOM 2736 N N . ASP B 1 199 ? 8.876 42.163 29.166 1.00 51.81 197 ASP B N 1
ATOM 2737 C CA . ASP B 1 199 ? 7.486 41.991 29.384 1.00 52.16 197 ASP B CA 1
ATOM 2738 C C . ASP B 1 199 ? 6.880 41.747 28.028 1.00 52.20 197 ASP B C 1
ATOM 2739 O O . ASP B 1 199 ? 6.880 42.627 27.154 1.00 52.71 197 ASP B O 1
ATOM 2744 N N . PRO B 1 200 ? 6.341 40.542 27.837 1.00 52.63 198 PRO B N 1
ATOM 2745 C CA . PRO B 1 200 ? 5.986 40.227 26.469 1.00 53.01 198 PRO B CA 1
ATOM 2746 C C . PRO B 1 200 ? 4.664 40.938 26.097 1.00 54.00 198 PRO B C 1
ATOM 2747 O O . PRO B 1 200 ? 4.292 40.973 24.912 1.00 54.67 198 PRO B O 1
ATOM 2751 N N . ILE B 1 201 ? 3.973 41.494 27.093 1.00 54.14 199 ILE B N 1
ATOM 2752 C CA . ILE B 1 201 ? 2.716 42.204 26.853 1.00 55.00 199 ILE B CA 1
ATOM 2753 C C . ILE B 1 201 ? 2.974 43.698 26.602 1.00 54.95 199 ILE B C 1
ATOM 2754 O O . ILE B 1 201 ? 2.115 44.404 26.048 1.00 55.96 199 ILE B O 1
ATOM 2759 N N . CYS B 1 202 ? 4.162 44.165 26.986 1.00 53.97 200 CYS B N 1
ATOM 2760 C CA . CYS B 1 202 ? 4.433 45.596 27.061 1.00 53.00 200 CYS B CA 1
ATOM 2761 C C . CYS B 1 202 ? 5.782 45.835 26.532 1.00 52.03 200 CYS B C 1
ATOM 2762 O O . CYS B 1 202 ? 6.748 45.762 27.300 1.00 52.68 200 CYS B O 1
ATOM 2765 N N . PRO B 1 203 ? 5.873 46.083 25.222 1.00 50.49 201 PRO B N 1
ATOM 2766 C CA . PRO B 1 203 ? 7.139 46.419 24.592 1.00 49.55 201 PRO B CA 1
ATOM 2767 C C . PRO B 1 203 ? 7.783 47.621 25.260 1.00 48.23 201 PRO B C 1
ATOM 2768 O O . PRO B 1 203 ? 7.124 48.610 25.506 1.00 48.72 201 PRO B O 1
ATOM 2772 N N . VAL B 1 204 ? 9.067 47.512 25.554 1.00 47.60 202 VAL B N 1
ATOM 2773 C CA . VAL B 1 204 ? 9.870 48.603 26.093 1.00 48.04 202 VAL B CA 1
ATOM 2774 C C . VAL B 1 204 ? 9.633 49.998 25.477 1.00 48.90 202 VAL B C 1
ATOM 2775 O O . VAL B 1 204 ? 9.344 50.961 26.198 1.00 49.68 202 VAL B O 1
ATOM 2779 N N . GLN B 1 205 ? 9.745 50.100 24.157 1.00 49.07 203 GLN B N 1
ATOM 2780 C CA . GLN B 1 205 ? 9.618 51.350 23.453 1.00 49.38 203 GLN B CA 1
ATOM 2781 C C . GLN B 1 205 ? 8.252 51.950 23.600 1.00 49.75 203 GLN B C 1
ATOM 2782 O O . GLN B 1 205 ? 8.134 53.175 23.642 1.00 51.18 203 GLN B O 1
ATOM 2788 N N . LEU B 1 206 ? 7.211 51.126 23.716 1.00 49.52 204 LEU B N 1
ATOM 2789 C CA . LEU B 1 206 ? 5.856 51.675 23.953 1.00 49.52 204 LEU B CA 1
ATOM 2790 C C . LEU B 1 206 ? 5.744 52.267 25.357 1.00 49.87 204 LEU B C 1
ATOM 2791 O O . LEU B 1 206 ? 5.127 53.325 25.533 1.00 50.32 204 LEU B O 1
ATOM 2796 N N . THR B 1 207 ? 6.365 51.609 26.337 1.00 50.32 205 THR B N 1
ATOM 2797 C CA . THR B 1 207 ? 6.420 52.141 27.718 1.00 50.81 205 THR B CA 1
ATOM 2798 C C . THR B 1 207 ? 7.190 53.468 27.694 1.00 51.76 205 THR B C 1
ATOM 2799 O O . THR B 1 207 ? 6.782 54.461 28.326 1.00 51.88 205 THR B O 1
ATOM 2803 N N . LYS B 1 208 ? 8.309 53.466 26.967 1.00 52.10 206 LYS B N 1
ATOM 2804 C CA . LYS B 1 208 ? 9.224 54.586 26.938 1.00 53.69 206 LYS B CA 1
ATOM 2805 C C . LYS B 1 208 ? 8.488 55.780 26.306 1.00 53.86 206 LYS B C 1
ATOM 2806 O O . LYS B 1 208 ? 8.539 56.904 26.799 1.00 53.57 206 LYS B O 1
ATOM 2812 N N . ALA B 1 209 ? 7.780 55.505 25.211 1.00 53.93 207 ALA B N 1
ATOM 2813 C CA . ALA B 1 209 ? 6.995 56.514 24.509 1.00 53.40 207 ALA B CA 1
ATOM 2814 C C . ALA B 1 209 ? 5.810 56.951 25.339 1.00 53.33 207 ALA B C 1
ATOM 2815 O O . ALA B 1 209 ? 5.410 58.111 25.282 1.00 53.93 207 ALA B O 1
ATOM 2817 N N . LEU B 1 210 ? 5.228 56.049 26.113 1.00 52.85 208 LEU B N 1
ATOM 2818 C CA . LEU B 1 210 ? 4.133 56.502 26.967 1.00 53.16 208 LEU B CA 1
ATOM 2819 C C . LEU B 1 210 ? 4.657 57.536 28.020 1.00 54.60 208 LEU B C 1
ATOM 2820 O O . LEU B 1 210 ? 3.997 58.539 28.328 1.00 54.42 208 LEU B O 1
ATOM 2825 N N . GLU B 1 211 ? 5.852 57.263 28.559 1.00 55.99 209 GLU B N 1
ATOM 2826 C CA . GLU B 1 211 ? 6.543 58.116 29.522 1.00 56.55 209 GLU B CA 1
ATOM 2827 C C . GLU B 1 211 ? 6.699 59.504 28.962 1.00 56.87 209 GLU B C 1
ATOM 2828 O O . GLU B 1 211 ? 6.368 60.503 29.623 1.00 56.14 209 GLU B O 1
ATOM 2834 N N . GLU B 1 212 ? 7.194 59.554 27.726 1.00 57.15 210 GLU B N 1
ATOM 2835 C CA . GLU B 1 212 ? 7.493 60.815 27.114 1.00 57.86 210 GLU B CA 1
ATOM 2836 C C . GLU B 1 212 ? 6.253 61.589 26.811 1.00 57.15 210 GLU B C 1
ATOM 2837 O O . GLU B 1 212 ? 6.276 62.806 26.920 1.00 57.21 210 GLU B O 1
ATOM 2843 N N . SER B 1 213 ? 5.172 60.897 26.454 1.00 56.71 211 SER B N 1
ATOM 2844 C CA . SER B 1 213 ? 3.898 61.566 26.190 1.00 56.92 211 SER B CA 1
ATOM 2845 C C . SER B 1 213 ? 3.362 62.184 27.467 1.00 57.05 211 SER B C 1
ATOM 2846 O O . SER B 1 213 ? 3.085 63.380 27.554 1.00 58.03 211 SER B O 1
ATOM 2849 N N . LEU B 1 214 ? 3.193 61.364 28.481 1.00 56.39 212 LEU B N 1
ATOM 2850 C CA . LEU B 1 214 ? 2.826 61.899 29.777 1.00 55.83 212 LEU B CA 1
ATOM 2851 C C . LEU B 1 214 ? 3.743 63.060 30.255 1.00 54.89 212 LEU B C 1
ATOM 2852 O O . LEU B 1 214 ? 3.274 64.061 30.780 1.00 54.11 212 LEU B O 1
ATOM 2857 N N . LYS B 1 215 ? 5.045 62.919 30.035 1.00 54.30 213 LYS B N 1
ATOM 2858 C CA . LYS B 1 215 ? 5.996 63.918 30.481 1.00 53.89 213 LYS B CA 1
ATOM 2859 C C . LYS B 1 215 ? 5.711 65.222 29.770 1.00 53.21 213 LYS B C 1
ATOM 2860 O O . LYS B 1 215 ? 5.970 66.304 30.282 1.00 53.57 213 LYS B O 1
ATOM 2866 N N . ALA B 1 216 ? 5.160 65.120 28.573 1.00 52.83 214 ALA B N 1
ATOM 2867 C CA . ALA B 1 216 ? 4.942 66.296 27.733 1.00 51.87 214 ALA B CA 1
ATOM 2868 C C . ALA B 1 216 ? 3.740 67.095 28.263 1.00 51.18 214 ALA B C 1
ATOM 2869 O O . ALA B 1 216 ? 3.667 68.305 28.055 1.00 50.98 214 ALA B O 1
ATOM 2871 N N . GLN B 1 217 ? 2.837 66.428 28.987 1.00 50.42 215 GLN B N 1
ATOM 2872 C CA . GLN B 1 217 ? 1.658 67.093 29.508 1.00 50.11 215 GLN B CA 1
ATOM 2873 C C . GLN B 1 217 ? 1.964 68.059 30.622 1.00 50.88 215 GLN B C 1
ATOM 2874 O O . GLN B 1 217 ? 1.164 68.961 30.900 1.00 50.38 215 GLN B O 1
ATOM 2880 N N . GLY B 1 218 ? 3.126 67.865 31.244 1.00 51.48 216 GLY B N 1
ATOM 2881 C CA . GLY B 1 218 ? 3.537 68.605 32.440 1.00 52.03 216 GLY B CA 1
ATOM 2882 C C . GLY B 1 218 ? 3.567 67.697 33.671 1.00 52.69 216 GLY B C 1
ATOM 2883 O O . GLY B 1 218 ? 3.128 66.530 33.616 1.00 53.27 216 GLY B O 1
ATOM 2884 N N . GLY B 1 219 ? 4.094 68.222 34.778 1.00 52.97 217 GLY B N 1
ATOM 2885 C CA . GLY B 1 219 ? 4.207 67.475 36.032 1.00 53.16 217 GLY B CA 1
ATOM 2886 C C . GLY B 1 219 ? 5.410 66.543 36.078 1.00 53.48 217 GLY B C 1
ATOM 2887 O O . GLY B 1 219 ? 6.273 66.587 35.223 1.00 52.52 217 GLY B O 1
ATOM 2888 N N . THR B 1 220 ? 5.456 65.681 37.086 1.00 54.31 218 THR B N 1
ATOM 2889 C CA . THR B 1 220 ? 6.462 64.625 37.150 1.00 54.17 218 THR B CA 1
ATOM 2890 C C . THR B 1 220 ? 6.024 63.385 36.400 1.00 54.63 218 THR B C 1
ATOM 2891 O O . THR B 1 220 ? 4.812 63.126 36.282 1.00 55.15 218 THR B O 1
ATOM 2895 N N . VAL B 1 221 ? 7.011 62.665 35.858 1.00 54.39 219 VAL B N 1
ATOM 2896 C CA . VAL B 1 221 ? 6.840 61.289 35.391 1.00 54.04 219 VAL B CA 1
ATOM 2897 C C . VAL B 1 221 ? 8.093 60.521 35.722 1.00 54.60 219 VAL B C 1
ATOM 2898 O O . VAL B 1 221 ? 9.196 60.971 35.458 1.00 54.59 219 VAL B O 1
ATOM 2902 N N . GLU B 1 222 ? 7.924 59.356 36.314 1.00 55.50 220 GLU B N 1
ATOM 2903 C CA . GLU B 1 222 ? 9.066 58.587 36.779 1.00 57.45 220 GLU B CA 1
ATOM 2904 C C . GLU B 1 222 ? 8.835 57.159 36.350 1.00 56.42 220 GLU B C 1
ATOM 2905 O O . GLU B 1 222 ? 7.750 56.643 36.541 1.00 57.88 220 GLU B O 1
ATOM 2911 N N . THR B 1 223 ? 9.814 56.517 35.739 1.00 55.68 221 THR B N 1
ATOM 2912 C CA . THR B 1 223 ? 9.622 55.130 35.358 1.00 54.94 221 THR B CA 1
ATOM 2913 C C . THR B 1 223 ? 10.575 54.291 36.159 1.00 55.09 221 THR B C 1
ATOM 2914 O O . THR B 1 223 ? 11.753 54.646 36.254 1.00 55.94 221 THR B O 1
ATOM 2918 N N . VAL B 1 224 ? 10.091 53.184 36.717 1.00 53.56 222 VAL B N 1
ATOM 2919 C CA . VAL B 1 224 ? 10.959 52.294 37.464 1.00 52.71 222 VAL B CA 1
ATOM 2920 C C . VAL B 1 224 ? 10.915 50.931 36.793 1.00 51.99 222 VAL B C 1
ATOM 2921 O O . VAL B 1 224 ? 9.868 50.310 36.695 1.00 52.70 222 VAL B O 1
ATOM 2925 N N . TRP B 1 225 ? 12.059 50.488 36.303 1.00 50.90 223 TRP B N 1
ATOM 2926 C CA . TRP B 1 225 ? 12.161 49.268 35.521 1.00 50.03 223 TRP B CA 1
ATOM 2927 C C . TRP B 1 225 ? 12.590 48.089 36.361 1.00 50.01 223 TRP B C 1
ATOM 2928 O O . TRP B 1 225 ? 13.200 48.261 37.373 1.00 50.37 223 TRP B O 1
ATOM 2939 N N . HIS B 1 226 ? 12.282 46.879 35.940 1.00 50.39 224 HIS B N 1
ATOM 2940 C CA . HIS B 1 226 ? 13.020 45.724 36.429 1.00 50.46 224 HIS B CA 1
ATOM 2941 C C . HIS B 1 226 ? 13.271 44.907 35.194 1.00 50.54 224 HIS B C 1
ATOM 2942 O O . HIS B 1 226 ? 12.540 45.085 34.198 1.00 50.51 224 HIS B O 1
ATOM 2949 N N . PRO B 1 227 ? 14.265 43.987 35.235 1.00 50.57 225 PRO B N 1
ATOM 2950 C CA . PRO B 1 227 ? 14.437 43.063 34.086 1.00 50.58 225 PRO B CA 1
ATOM 2951 C C . PRO B 1 227 ? 13.215 42.179 34.225 1.00 51.22 225 PRO B C 1
ATOM 2952 O O . PRO B 1 227 ? 12.401 42.443 35.096 1.00 52.25 225 PRO B O 1
ATOM 2956 N N . GLY B 1 228 ? 12.980 41.148 33.456 1.00 51.48 226 GLY B N 1
ATOM 2957 C CA . GLY B 1 228 ? 11.719 40.434 33.858 1.00 50.81 226 GLY B CA 1
ATOM 2958 C C . GLY B 1 228 ? 10.442 40.886 33.146 1.00 50.29 226 GLY B C 1
ATOM 2959 O O . GLY B 1 228 ? 10.468 41.828 32.327 1.00 50.76 226 GLY B O 1
ATOM 2960 N N . GLY B 1 229 ? 9.344 40.183 33.421 1.00 49.62 227 GLY B N 1
ATOM 2961 C CA . GLY B 1 229 ? 8.168 40.189 32.553 1.00 49.15 227 GLY B CA 1
ATOM 2962 C C . GLY B 1 229 ? 7.026 41.041 33.039 1.00 49.72 227 GLY B C 1
ATOM 2963 O O . GLY B 1 229 ? 7.217 42.178 33.482 1.00 49.50 227 GLY B O 1
ATOM 2964 N N . HIS B 1 230 ? 5.829 40.467 32.975 1.00 50.59 228 HIS B N 1
ATOM 2965 C CA . HIS B 1 230 ? 4.572 41.148 33.329 1.00 50.57 228 HIS B CA 1
ATOM 2966 C C . HIS B 1 230 ? 4.251 41.157 34.859 1.00 51.29 228 HIS B C 1
ATOM 2967 O O . HIS B 1 230 ? 3.450 41.962 35.325 1.00 52.51 228 HIS B O 1
ATOM 2974 N N . GLU B 1 231 ? 4.872 40.265 35.613 1.00 51.79 229 GLU B N 1
ATOM 2975 C CA . GLU B 1 231 ? 4.887 40.241 37.097 1.00 52.19 229 GLU B CA 1
ATOM 2976 C C . GLU B 1 231 ? 5.191 41.591 37.731 1.00 52.55 229 GLU B C 1
ATOM 2977 O O . GLU B 1 231 ? 6.059 42.352 37.270 1.00 51.68 229 GLU B O 1
ATOM 2983 N N . ILE B 1 232 ? 4.432 41.879 38.788 1.00 54.09 230 ILE B N 1
ATOM 2984 C CA . ILE B 1 232 ? 4.744 42.929 39.756 1.00 54.98 230 ILE B CA 1
ATOM 2985 C C . ILE B 1 232 ? 5.880 42.397 40.604 1.00 55.33 230 ILE B C 1
ATOM 2986 O O . ILE B 1 232 ? 5.723 41.317 41.202 1.00 56.31 230 ILE B O 1
ATOM 2991 N N . ARG B 1 233 ? 7.000 43.125 40.671 1.00 55.46 231 ARG B N 1
ATOM 2992 C CA . ARG B 1 233 ? 8.110 42.764 41.563 1.00 55.63 231 ARG B CA 1
ATOM 2993 C C . ARG B 1 233 ? 8.093 43.530 42.879 1.00 56.10 231 ARG B C 1
ATOM 2994 O O . ARG B 1 233 ? 7.516 44.618 42.961 1.00 55.57 231 ARG B O 1
ATOM 3002 N N . SER B 1 234 ? 8.714 42.936 43.908 1.00 56.98 232 SER B N 1
ATOM 3003 C CA . SER B 1 234 ? 8.990 43.617 45.163 1.00 57.11 232 SER B CA 1
ATOM 3004 C C . SER B 1 234 ? 9.338 45.085 44.980 1.00 57.10 232 SER B C 1
ATOM 3005 O O . SER B 1 234 ? 8.782 45.937 45.685 1.00 57.61 232 SER B O 1
ATOM 3008 N N . GLY B 1 235 ? 10.234 45.377 44.029 1.00 55.99 233 GLY B N 1
ATOM 3009 C CA . GLY B 1 235 ? 10.787 46.710 43.877 1.00 55.19 233 GLY B CA 1
ATOM 3010 C C . GLY B 1 235 ? 9.754 47.718 43.453 1.00 55.45 233 GLY B C 1
ATOM 3011 O O . GLY B 1 235 ? 9.843 48.882 43.834 1.00 54.92 233 GLY B O 1
ATOM 3012 N N . GLU B 1 236 ? 8.797 47.270 42.625 1.00 56.20 234 GLU B N 1
ATOM 3013 C CA . GLU B 1 236 ? 7.629 48.078 42.180 1.00 56.43 234 GLU B CA 1
ATOM 3014 C C . GLU B 1 236 ? 6.794 48.513 43.395 1.00 56.51 234 GLU B C 1
ATOM 3015 O O . GLU B 1 236 ? 6.469 49.696 43.538 1.00 56.42 234 GLU B O 1
ATOM 3021 N N . ILE B 1 237 ? 6.456 47.562 44.274 1.00 56.45 235 ILE B N 1
ATOM 3022 C CA . ILE B 1 237 ? 5.690 47.908 45.459 1.00 56.80 235 ILE B CA 1
ATOM 3023 C C . ILE B 1 237 ? 6.441 48.970 46.233 1.00 56.73 235 ILE B C 1
ATOM 3024 O O . ILE B 1 237 ? 5.843 49.969 46.630 1.00 57.37 235 ILE B O 1
ATOM 3029 N N . ASP B 1 238 ? 7.733 48.750 46.445 1.00 55.95 236 ASP B N 1
ATOM 3030 C CA . ASP B 1 238 ? 8.570 49.719 47.131 1.00 56.25 236 ASP B CA 1
ATOM 3031 C C . ASP B 1 238 ? 8.505 51.093 46.507 1.00 55.90 236 ASP B C 1
ATOM 3032 O O . ASP B 1 238 ? 8.231 52.072 47.189 1.00 56.57 236 ASP B O 1
ATOM 3037 N N . ALA B 1 239 ? 8.717 51.161 45.204 1.00 55.25 237 ALA B N 1
ATOM 3038 C CA . ALA B 1 239 ? 8.592 52.414 44.485 1.00 54.65 237 ALA B CA 1
ATOM 3039 C C . ALA B 1 239 ? 7.210 53.046 44.721 1.00 54.18 237 ALA B C 1
ATOM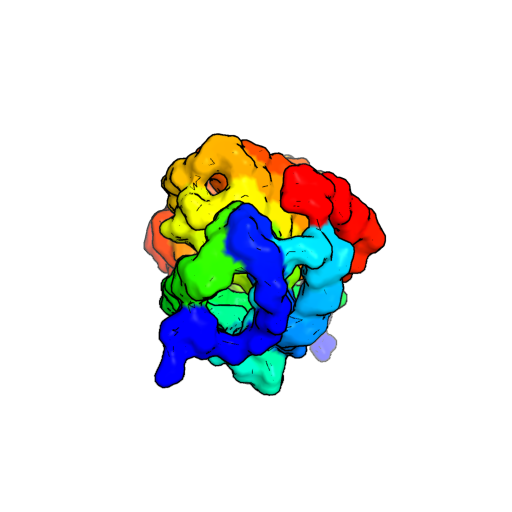 3040 O O . ALA B 1 239 ? 7.125 54.247 44.972 1.00 53.94 237 ALA B O 1
ATOM 3042 N N . VAL B 1 240 ? 6.148 52.236 44.646 1.00 53.94 238 VAL B N 1
ATOM 3043 C CA . VAL B 1 240 ? 4.806 52.725 44.912 1.00 54.10 238 VAL B CA 1
ATOM 3044 C C . VAL B 1 240 ? 4.797 53.338 46.294 1.00 54.81 238 VAL B C 1
ATOM 3045 O O . VAL B 1 240 ? 4.518 54.518 46.441 1.00 55.53 238 VAL B O 1
ATOM 3049 N N . ARG B 1 241 ? 5.147 52.546 47.297 1.00 55.11 239 ARG B N 1
ATOM 3050 C CA . ARG B 1 241 ? 5.157 53.023 48.677 1.00 55.76 239 ARG B CA 1
ATOM 3051 C C . ARG B 1 241 ? 5.884 54.332 48.824 1.00 55.91 239 ARG B C 1
ATOM 3052 O O . ARG B 1 241 ? 5.361 55.234 49.462 1.00 56.58 239 ARG B O 1
ATOM 3060 N N . GLY B 1 242 ? 7.091 54.424 48.258 1.00 55.61 240 GLY B N 1
ATOM 3061 C CA . GLY B 1 242 ? 7.887 55.657 48.296 1.00 54.92 240 GLY B CA 1
ATOM 3062 C C . GLY B 1 242 ? 7.149 56.808 47.625 1.00 54.75 240 GLY B C 1
ATOM 3063 O O . GLY B 1 242 ? 7.086 57.925 48.175 1.00 55.31 240 GLY B O 1
ATOM 3064 N N . PHE B 1 243 ? 6.546 56.518 46.471 1.00 53.72 241 PHE B N 1
ATOM 3065 C CA . PHE B 1 243 ? 5.910 57.515 45.650 1.00 53.38 241 PHE B CA 1
ATOM 3066 C C . PHE B 1 243 ? 4.710 58.170 46.335 1.00 54.22 241 PHE B C 1
ATOM 3067 O O . PHE B 1 243 ? 4.586 59.398 46.376 1.00 54.34 241 PHE B O 1
ATOM 3075 N N . LEU B 1 244 ? 3.844 57.346 46.910 1.00 54.89 242 LEU B N 1
ATOM 3076 C CA . LEU B 1 244 ? 2.633 57.821 47.526 1.00 54.96 242 LEU B CA 1
ATOM 3077 C C . LEU B 1 244 ? 2.824 58.287 48.954 1.00 55.92 242 LEU B C 1
ATOM 3078 O O . LEU B 1 244 ? 1.844 58.705 49.590 1.00 56.23 242 LEU B O 1
ATOM 3083 N N . ALA B 1 245 ? 4.055 58.231 49.478 1.00 56.72 243 ALA B N 1
ATOM 3084 C CA . ALA B 1 245 ? 4.327 58.759 50.843 1.00 56.94 243 ALA B CA 1
ATOM 3085 C C . ALA B 1 245 ? 3.893 60.229 50.835 1.00 57.86 243 ALA B C 1
ATOM 3086 O O . ALA B 1 245 ? 3.131 60.658 51.689 1.00 58.93 243 ALA B O 1
ATOM 3088 N N . ALA B 1 246 ? 4.310 60.974 49.818 1.00 59.25 244 ALA B N 1
ATOM 3089 C CA . ALA B 1 246 ? 3.866 62.357 49.586 1.00 60.06 244 ALA B CA 1
ATOM 3090 C C . ALA B 1 246 ? 2.411 62.672 49.950 1.00 60.67 244 ALA B C 1
ATOM 3091 O O . ALA B 1 246 ? 2.128 63.797 50.305 1.00 60.75 244 ALA B O 1
ATOM 3093 N N . TYR B 1 247 ? 1.501 61.699 49.862 1.00 61.75 245 TYR B N 1
ATOM 3094 C CA . TYR B 1 247 ? 0.053 61.964 49.943 1.00 62.84 245 TYR B CA 1
ATOM 3095 C C . TYR B 1 247 ? -0.637 61.545 51.277 1.00 64.24 245 TYR B C 1
ATOM 3096 O O . TYR B 1 247 ? -1.804 61.930 51.535 1.00 64.24 245 TYR B O 1
ATOM 3105 N N . GLY B 1 248 ? 0.078 60.782 52.126 1.00 65.64 246 GLY B N 1
ATOM 3106 C CA . GLY B 1 248 ? -0.486 60.288 53.391 1.00 66.43 246 GLY B CA 1
ATOM 3107 C C . GLY B 1 248 ? -0.286 58.802 53.665 1.00 67.57 246 GLY B C 1
ATOM 3108 O O . GLY B 1 248 ? 0.843 58.291 53.645 1.00 68.05 246 GLY B O 1
#

Solvent-accessible surface area: 16690 Å² total

B-factor: mean 55.52, std 5.61, range [34.84, 94.93]

Radius of gyration: 24.55 Å; Cα contacts (8 Å, |Δi|>4): 918; chains: 2; bounding box: 56×55×70 Å

Nearest PDB structures (foldseek):
  2r8b-assembly2_B  TM=1.002E+00  e=2.615E-40  Agrobacterium fabrum str. C58
  2h1i-assembly1_A  TM=9.083E-01  e=1.512E-16  Bacillus cereus ATCC 14579
  3og9-assembly2_B  TM=8.678E-01  e=1.423E-16  Lactococcus lactis subsp. lactis Il1403
  3cn7-assembly3_C  TM=8.147E-01  e=3.196E-12  Pseudomonas aeruginosa
  1aur-assembly1_B  TM=7.949E-01  e=5.548E-11  Pseudomonas fluorescens

Secondary structure (DSSP, 8-state):
--TTSS-EEEE---BTB-EEEEEPPTT--HHHHHHHHHHHSTTSEEEEEPPSEEETTEEESSPBPGGG-B--HHHHHHH--HHHHHHHHHHT--SEEEEE-THHHHHHHHHHHHSTTT-SEEE------S--------TT-EEEEEEETT-TTS-HHHHHHHHHHHHHHSSEEEEEEESS-SSPPHHHHHHHHHHHGGG-/--TTSS-EEEE---TTSPEEEEE--TT--TTTSHHHHHTTSTTSEEEEEPPSEEETTEEESS-B-TT--B--HHHHHHH--HHHHHHHHHHT--SEEEEE-THHHHHHHHHHHHSTTT-SEEE------S-PPP----TT-EEEEEEETT-TTS-HHHHHHHHHHHHHHSSEEEEEEESSSSSPPHHHHHHHHHHGGGG-

Sequence (400 aa):
PTKDSYFHKSRAGVAGAPLFVLLHGTGGDENQFFDFGARLLPQATILSPVGDVSEHGAARFFRRTGEGVYDVDLERATGKADFIKANREHYQAGPVIGLGFSNGANILANVLIEQPELFDAAVLHPLIPFEPKISPAKPTRRVLITAGERDPICPVQLTKALEESLKAQGGTVETVWHPGGHEIRSGEIDAVRGFLAAYGPTKDSYFHKSRAGVAGAPLFVLLHGTGGDENQFFDFGARLLPQATILSPVGDVSEHGAARFFRRTGEGVYDVDLERATGKADFIKANREHYQAGPVIGLGFSNGANILANVLIEQPELFDAAVLHPLIPFEPKISPAKPTRRVLITAGERDPICPVQLTKALEESLKAQGGTVETVWHPGGHEIRSGEIDAVRGFLAAYG

Foldseek 3Di:
DLLPLFPEDWDQFDAAAEEEEEEEAWQDARPPCFVVVCVQRVGHTYIGGFADDAPVHTTAPFDADVVGHGDVRLVVSLVSVRSSVVVCVVSNYHAYEYEYAERGLASVLVNCQPVVARHQEYEHLYADDDQGDEAAYDQNREYEYEHEPAAVRHHPVRSVRSQVRSVVNHHYYDYHYYHDYSDDDPVNSVVVNVVCVVRD/DQLVLFPADKDQFDQAAEAEEEEEAKQDARPPCQVVVCVLRVGHIYIGGFAPDQDPNITAPFDADPVRHGDVRLVVSLVNVRSQVVVCVVSNYHAYEYEYAARGLASVLVNCQPVVARHLEYEHCYADDDQGDAAAYDQNYAYEYEHEPAAVSHHPVRSVRSQVRSVRNHYHYYYHYDHDYSDDDPVNSVVVSVVCVVRD